Protein AF-A0A918S456-F1 (afdb_monomer_lite)

Structure (mmCIF, N/CA/C/O backbone):
data_AF-A0A918S456-F1
#
_entry.id   AF-A0A918S456-F1
#
loop_
_atom_site.group_PDB
_atom_site.id
_atom_site.type_symbol
_atom_site.label_atom_id
_atom_site.label_alt_id
_atom_site.label_comp_id
_atom_site.label_asym_id
_atom_site.label_entity_id
_atom_site.label_seq_id
_atom_site.pdbx_PDB_ins_code
_atom_site.Cartn_x
_atom_site.Cartn_y
_atom_site.Cartn_z
_atom_site.occupancy
_atom_site.B_iso_or_equiv
_atom_site.auth_seq_id
_atom_site.auth_comp_id
_atom_site.auth_asym_id
_atom_site.auth_atom_id
_atom_site.pdbx_PDB_model_num
ATOM 1 N N . MET A 1 1 ? -34.547 3.855 57.058 1.00 66.75 1 MET A N 1
ATOM 2 C CA . MET A 1 1 ? -33.515 3.254 56.187 1.00 66.75 1 MET A CA 1
ATOM 3 C C . MET A 1 1 ? -33.577 1.729 56.104 1.00 66.75 1 MET A C 1
ATOM 5 O O . MET A 1 1 ? -34.238 1.283 55.189 1.00 66.75 1 MET A O 1
ATOM 9 N N . LEU A 1 2 ? -33.029 0.901 57.015 1.00 67.00 2 LEU A N 1
ATOM 10 C CA . LEU A 1 2 ? -33.197 -0.573 56.920 1.00 67.00 2 LEU A CA 1
ATOM 11 C C . LEU A 1 2 ? -34.681 -0.969 56.807 1.00 67.00 2 LEU A C 1
ATOM 13 O O . LEU A 1 2 ? -35.071 -1.603 55.838 1.00 67.00 2 LEU A O 1
ATOM 17 N N . ALA A 1 3 ? -35.528 -0.475 57.715 1.00 75.44 3 ALA A N 1
ATOM 18 C CA . ALA A 1 3 ? -36.982 -0.674 57.657 1.00 75.44 3 ALA A CA 1
ATOM 19 C C . ALA A 1 3 ? -37.646 -0.102 56.386 1.00 75.44 3 ALA A C 1
ATOM 21 O O . ALA A 1 3 ? -38.699 -0.565 55.970 1.00 75.44 3 ALA A O 1
ATOM 22 N N . GLU A 1 4 ? -37.032 0.901 55.763 1.00 74.50 4 GLU A N 1
ATOM 23 C CA . GLU A 1 4 ? -37.562 1.589 54.584 1.00 74.50 4 GLU A CA 1
ATOM 24 C C . GLU A 1 4 ? -37.246 0.793 53.319 1.00 74.50 4 GLU A C 1
ATOM 26 O O . GLU A 1 4 ? -38.176 0.451 52.594 1.00 74.50 4 GLU A O 1
ATOM 31 N N . VAL A 1 5 ? -35.983 0.369 53.166 1.00 70.62 5 VAL A N 1
ATOM 32 C CA . VAL A 1 5 ? -35.528 -0.614 52.176 1.00 70.62 5 VAL A CA 1
ATOM 33 C C . VAL A 1 5 ? -36.375 -1.879 52.291 1.00 70.62 5 VAL A C 1
ATOM 35 O O . VAL A 1 5 ? -36.978 -2.277 51.302 1.00 70.62 5 VAL A O 1
ATOM 38 N N . TYR A 1 6 ? -36.525 -2.447 53.496 1.00 72.06 6 TYR A N 1
ATOM 39 C CA . TYR A 1 6 ? -37.381 -3.617 53.736 1.00 72.06 6 TYR A CA 1
ATOM 40 C C . TYR A 1 6 ? -38.839 -3.373 53.335 1.00 72.06 6 TYR A C 1
ATOM 42 O O . TYR A 1 6 ? -39.420 -4.218 52.662 1.00 72.06 6 TYR A O 1
ATOM 50 N N . SER A 1 7 ? -39.422 -2.215 53.664 1.00 76.44 7 SER A N 1
ATOM 51 C CA . SER A 1 7 ? -40.802 -1.925 53.257 1.00 76.44 7 SER A CA 1
ATOM 52 C C . SER A 1 7 ? -40.956 -1.746 51.742 1.00 76.44 7 SER A C 1
ATOM 54 O O . SER A 1 7 ? -42.035 -2.014 51.222 1.00 76.44 7 SER A O 1
ATOM 56 N N . MET A 1 8 ? -39.914 -1.296 51.031 1.00 72.12 8 MET A N 1
ATOM 57 C CA . MET A 1 8 ? -39.913 -1.229 49.564 1.00 72.12 8 MET A CA 1
ATOM 58 C C . MET A 1 8 ? -39.845 -2.640 48.965 1.00 72.12 8 MET A C 1
ATOM 60 O O . MET A 1 8 ? -40.593 -2.939 48.036 1.00 72.12 8 MET A O 1
ATOM 64 N N . VAL A 1 9 ? -39.028 -3.531 49.548 1.00 68.25 9 VAL A N 1
ATOM 65 C CA . VAL A 1 9 ? -38.963 -4.952 49.155 1.00 68.25 9 VAL A CA 1
ATOM 66 C C . VAL A 1 9 ? -40.307 -5.649 49.375 1.00 68.25 9 VAL A C 1
ATOM 68 O O . VAL A 1 9 ? -40.805 -6.322 48.476 1.00 68.25 9 VAL A O 1
ATOM 71 N N . GLU A 1 10 ? -40.911 -5.487 50.556 1.00 72.94 10 GLU A N 1
ATOM 72 C CA . GLU A 1 10 ? -42.185 -6.129 50.909 1.00 72.94 10 GLU A CA 1
ATOM 73 C C . GLU A 1 10 ? -43.350 -5.650 50.039 1.00 72.94 10 GLU A C 1
ATOM 75 O O . GLU A 1 10 ? -44.264 -6.424 49.755 1.00 72.94 10 GLU A O 1
ATOM 80 N N . ARG A 1 11 ? -43.310 -4.394 49.580 1.00 74.56 11 ARG A N 1
ATOM 81 C CA . ARG A 1 11 ? -44.330 -3.830 48.687 1.00 74.56 11 ARG A CA 1
ATOM 82 C C . ARG A 1 11 ? -44.197 -4.288 47.234 1.00 74.56 11 ARG A C 1
ATOM 84 O O . ARG A 1 11 ? -45.117 -4.049 46.455 1.00 74.56 11 ARG A O 1
ATOM 91 N N . GLY A 1 12 ? -43.098 -4.952 46.864 1.00 65.12 12 GLY A N 1
ATOM 92 C CA . GLY A 1 12 ? -42.850 -5.388 45.487 1.00 65.12 12 GLY A CA 1
ATOM 93 C C . GLY A 1 12 ? -42.761 -4.226 44.493 1.00 65.12 12 GLY A C 1
ATOM 94 O O . GLY A 1 12 ? -42.996 -4.418 43.300 1.00 65.12 12 GLY A O 1
ATOM 95 N N . GLU A 1 13 ? -42.467 -3.016 44.976 1.00 72.62 13 GLU A N 1
ATOM 96 C CA . GLU A 1 13 ? -42.259 -1.852 44.122 1.00 72.62 13 GLU A CA 1
ATOM 97 C C . GLU A 1 13 ? -40.974 -2.065 43.308 1.00 72.62 13 GLU A C 1
ATOM 99 O O . GLU A 1 13 ? -39.956 -2.524 43.831 1.00 72.62 13 GLU A O 1
ATOM 104 N N . HIS A 1 14 ? -41.018 -1.761 42.009 1.00 70.75 14 HIS A N 1
ATOM 105 C CA . HIS A 1 14 ? -39.838 -1.831 41.153 1.00 70.75 14 HIS A CA 1
ATOM 106 C C . HIS A 1 14 ? -38.908 -0.676 41.542 1.00 70.75 14 HIS A C 1
ATOM 108 O O . HIS A 1 14 ? -39.087 0.454 41.095 1.00 70.75 14 HIS A O 1
ATOM 114 N N . VAL A 1 15 ? -37.961 -0.944 42.438 1.00 76.50 15 VAL A N 1
ATOM 115 C CA . VAL A 1 15 ? -36.994 0.059 42.890 1.00 76.50 15 VAL A CA 1
ATOM 116 C C . VAL A 1 15 ? -35.925 0.219 41.812 1.00 76.50 15 VAL A C 1
ATOM 118 O O . VAL A 1 15 ? -35.343 -0.777 41.381 1.00 76.50 15 VAL A O 1
ATOM 121 N N . ASP A 1 16 ? -35.672 1.454 41.368 1.00 86.88 16 ASP A N 1
ATOM 122 C CA . ASP A 1 16 ? -34.524 1.749 40.506 1.00 86.88 16 ASP A CA 1
ATOM 123 C C . ASP A 1 16 ? -33.245 1.412 41.281 1.00 86.88 16 ASP A C 1
ATOM 125 O O . ASP A 1 16 ? -32.978 1.952 42.361 1.00 86.88 16 ASP A O 1
ATOM 129 N N . ALA A 1 17 ? -32.460 0.486 40.736 1.00 87.69 17 ALA A N 1
ATOM 130 C CA . ALA A 1 17 ? -31.192 0.060 41.306 1.00 87.69 17 ALA A CA 1
ATOM 131 C C . ALA A 1 17 ? -30.272 1.244 41.619 1.00 87.69 17 ALA A C 1
ATOM 133 O O . ALA A 1 17 ? -29.576 1.246 42.632 1.00 87.69 17 ALA A O 1
ATOM 134 N N . THR A 1 18 ? -30.271 2.247 40.743 1.00 91.00 18 THR A N 1
ATOM 135 C CA . THR A 1 18 ? -29.415 3.425 40.839 1.00 91.00 18 THR A CA 1
ATOM 136 C C . THR A 1 18 ? -29.765 4.234 42.078 1.00 91.00 18 THR A C 1
ATOM 138 O O . THR A 1 18 ? -28.866 4.603 42.832 1.00 91.00 18 THR A O 1
ATOM 141 N N . ASP A 1 19 ? -31.057 4.456 42.320 1.00 91.12 19 ASP A N 1
ATOM 142 C CA . ASP A 1 19 ? -31.546 5.219 43.468 1.00 91.12 19 ASP A CA 1
ATOM 143 C C . ASP A 1 19 ? -31.269 4.478 44.773 1.00 91.12 19 ASP A C 1
ATOM 145 O O . ASP A 1 19 ? -30.796 5.074 45.742 1.00 91.12 19 ASP A O 1
ATOM 149 N N . LEU A 1 20 ? -31.486 3.158 44.786 1.00 91.75 20 LEU A N 1
ATOM 150 C CA . LEU A 1 20 ? -31.196 2.328 45.951 1.00 91.75 20 LEU A CA 1
ATOM 151 C C . LEU A 1 20 ? -29.700 2.330 46.288 1.00 91.75 20 LEU A C 1
ATOM 153 O O . LEU A 1 20 ? -29.330 2.541 47.442 1.00 91.75 20 LEU A O 1
ATOM 157 N N . LEU A 1 21 ? -28.829 2.117 45.299 1.00 93.81 21 LEU A N 1
ATOM 158 C CA . LEU A 1 21 ? -27.380 2.092 45.510 1.00 93.81 21 LEU A CA 1
ATOM 159 C C . LEU A 1 21 ? -26.830 3.478 45.878 1.00 93.81 21 LEU A C 1
ATOM 161 O O . LEU A 1 21 ? -25.936 3.571 46.724 1.00 93.81 21 LEU A O 1
ATOM 165 N N . SER A 1 22 ? -27.385 4.554 45.311 1.00 94.50 22 SER A N 1
ATOM 166 C CA . SER A 1 22 ? -27.076 5.931 45.716 1.00 94.50 22 SER A CA 1
ATOM 167 C C . SER A 1 22 ? -27.469 6.181 47.170 1.00 94.50 22 SER A C 1
ATOM 169 O O . SER A 1 22 ? -26.626 6.591 47.964 1.00 94.50 22 SER A O 1
ATOM 171 N N . MET A 1 23 ? -28.704 5.847 47.552 1.00 93.00 23 MET A N 1
ATOM 172 C CA . MET A 1 23 ? -29.192 6.003 48.924 1.00 93.00 23 MET A CA 1
ATOM 173 C C . MET A 1 23 ? -28.333 5.218 49.923 1.00 93.00 23 MET A C 1
ATOM 175 O O . MET A 1 23 ? -27.986 5.736 50.986 1.00 93.00 23 MET A O 1
ATOM 179 N N . LEU A 1 24 ? -27.953 3.981 49.588 1.00 92.31 24 LEU A N 1
ATOM 180 C CA . LEU A 1 24 ? -27.064 3.169 50.422 1.00 92.31 24 LEU A CA 1
ATOM 181 C C . LEU A 1 24 ? -25.676 3.797 50.554 1.00 92.31 24 LEU A C 1
ATOM 183 O O . LEU A 1 24 ? -25.135 3.814 51.655 1.00 92.31 24 LEU A O 1
ATOM 187 N N . SER A 1 25 ? -25.121 4.333 49.466 1.00 94.38 25 SER A N 1
ATOM 188 C CA . SER A 1 25 ? -23.812 4.997 49.482 1.00 94.38 25 SER A CA 1
ATOM 189 C C . SER A 1 25 ? -23.826 6.284 50.313 1.00 94.38 25 SER A C 1
ATOM 191 O O . SER A 1 25 ? -22.854 6.582 50.997 1.00 94.38 25 SER A O 1
ATOM 193 N N . GLU A 1 26 ? -24.923 7.042 50.280 1.00 93.81 26 GLU A N 1
ATOM 194 C CA . GLU A 1 26 ? -25.076 8.288 51.041 1.00 93.81 26 GLU A CA 1
ATOM 195 C C . GLU A 1 26 ? -25.331 8.032 52.528 1.00 93.81 26 GLU A C 1
ATOM 197 O O . GLU A 1 26 ? -24.774 8.710 53.391 1.00 93.81 26 GLU A O 1
ATOM 202 N N . THR A 1 27 ? -26.171 7.044 52.841 1.00 93.75 27 THR A N 1
ATOM 203 C CA . THR A 1 27 ? -26.590 6.794 54.225 1.00 93.75 27 THR A CA 1
ATOM 204 C C . THR A 1 27 ? -25.615 5.890 54.983 1.00 93.75 27 THR A C 1
ATOM 206 O O . THR A 1 27 ? -25.556 5.936 56.210 1.00 93.75 27 THR A O 1
ATOM 209 N N . MET A 1 28 ? -24.854 5.061 54.270 1.00 94.25 28 MET A N 1
ATOM 210 C CA . MET A 1 28 ? -23.809 4.191 54.809 1.00 94.25 28 MET A CA 1
ATOM 211 C C . MET A 1 28 ? -22.514 4.454 54.027 1.00 94.25 28 MET A C 1
ATOM 213 O O . MET A 1 28 ? -22.193 3.704 53.105 1.00 94.25 28 MET A O 1
ATOM 217 N N . PRO A 1 29 ? -21.779 5.527 54.347 1.00 93.94 29 PRO A N 1
ATOM 218 C CA . PRO A 1 29 ? -20.670 5.992 53.521 1.00 93.94 29 PRO A CA 1
ATOM 219 C C . PRO A 1 29 ? -19.408 5.132 53.635 1.00 93.94 29 PRO A C 1
ATOM 221 O O . PRO A 1 29 ? -18.588 5.177 52.725 1.00 93.94 29 PRO A O 1
ATOM 224 N N . THR A 1 30 ? -19.229 4.358 54.714 1.00 94.31 30 THR A N 1
ATOM 225 C CA . THR A 1 30 ? -18.038 3.505 54.877 1.00 94.31 30 THR A CA 1
ATOM 226 C C . THR A 1 30 ? -18.300 2.070 54.411 1.00 94.31 30 THR A C 1
ATOM 228 O O . THR A 1 30 ? -19.430 1.592 54.551 1.00 94.31 30 THR A O 1
ATOM 231 N N . PRO A 1 31 ? -17.304 1.341 53.877 1.00 92.19 31 PRO A N 1
ATOM 232 C CA . PRO A 1 31 ? -17.470 -0.056 53.462 1.00 92.19 31 PRO A CA 1
ATOM 233 C C . PRO A 1 31 ? -17.982 -0.979 54.578 1.00 92.19 31 PRO A C 1
ATOM 235 O O . PRO A 1 31 ? -18.686 -1.955 54.309 1.00 92.19 31 PRO A O 1
ATOM 238 N N . GLU A 1 32 ? -17.638 -0.676 55.830 1.00 93.94 32 GLU A N 1
ATOM 239 C CA . GLU A 1 32 ? -18.008 -1.455 57.009 1.00 93.94 32 GLU A CA 1
ATOM 240 C C . GLU A 1 32 ? -19.489 -1.288 57.383 1.00 93.94 32 GLU A C 1
ATOM 242 O O . GLU A 1 32 ? -20.114 -2.239 57.870 1.00 93.94 32 GLU A O 1
ATOM 247 N N . ASP A 1 33 ? -20.070 -0.112 57.119 1.00 91.31 33 ASP A N 1
ATOM 248 C CA . ASP A 1 33 ? -21.463 0.198 57.441 1.00 91.31 33 ASP A CA 1
ATOM 249 C C . ASP A 1 33 ? -22.418 -0.711 56.664 1.00 91.31 33 ASP A C 1
ATOM 251 O O . ASP A 1 33 ? -22.505 -0.646 55.436 1.00 91.31 33 ASP A O 1
ATOM 255 N N . GLY A 1 34 ? -23.159 -1.562 57.381 1.00 89.44 34 GLY A N 1
ATOM 256 C CA . GLY A 1 34 ? -24.137 -2.467 56.773 1.00 89.44 34 GLY A CA 1
ATOM 257 C C . GLY A 1 34 ? -23.529 -3.413 55.734 1.00 89.44 34 GLY A C 1
ATOM 258 O O . GLY A 1 34 ? -24.209 -3.771 54.773 1.00 89.44 34 GLY A O 1
ATOM 259 N N . SER A 1 35 ? -22.266 -3.810 55.913 1.00 91.25 35 SER A N 1
ATOM 260 C CA . SER A 1 35 ? -21.488 -4.614 54.957 1.00 91.25 35 SER A CA 1
ATOM 261 C C . SER A 1 35 ? -22.221 -5.856 54.433 1.00 91.25 35 SER A C 1
ATOM 263 O O . SER A 1 35 ? -22.206 -6.102 53.228 1.00 91.25 35 SER A O 1
ATOM 265 N N . THR A 1 36 ? -22.936 -6.594 55.291 1.00 88.62 36 THR A N 1
ATOM 266 C CA . THR A 1 36 ? -23.760 -7.742 54.871 1.00 88.62 36 THR A CA 1
ATOM 267 C C . THR A 1 36 ? -24.875 -7.325 53.913 1.00 88.62 36 THR A C 1
ATOM 269 O O . THR A 1 36 ? -25.007 -7.912 52.847 1.00 88.62 36 THR A O 1
ATOM 272 N N . LEU A 1 37 ? -25.634 -6.271 54.240 1.00 87.56 37 LEU A N 1
ATOM 273 C CA . LEU A 1 37 ? -26.718 -5.765 53.389 1.00 87.56 37 LEU A CA 1
ATOM 274 C C . LEU A 1 37 ? -26.177 -5.278 52.042 1.00 87.56 37 LEU A C 1
ATOM 276 O O . LEU A 1 37 ? -26.723 -5.617 50.995 1.00 87.56 37 LEU A O 1
ATOM 280 N N . LYS A 1 38 ? -25.096 -4.494 52.060 1.00 91.81 38 LYS A N 1
ATOM 281 C CA . LYS A 1 38 ? -24.464 -3.993 50.837 1.00 91.81 38 LYS A CA 1
ATOM 282 C C . LYS A 1 38 ? -23.944 -5.132 49.971 1.00 91.81 38 LYS A C 1
ATOM 284 O O . LYS A 1 38 ? -24.163 -5.115 48.766 1.00 91.81 38 LYS A O 1
ATOM 289 N N . SER A 1 39 ? -23.292 -6.125 50.576 1.00 91.00 39 SER A N 1
ATOM 290 C CA . SER A 1 39 ? -22.806 -7.306 49.862 1.00 91.00 39 SER A CA 1
ATOM 291 C C . SER A 1 39 ? -23.958 -8.105 49.262 1.00 91.00 39 SER A C 1
ATOM 293 O O . SER A 1 39 ? -23.885 -8.475 48.095 1.00 91.00 39 SER A O 1
ATOM 295 N N . ASP A 1 40 ? -25.044 -8.317 50.002 1.00 88.50 40 ASP A N 1
ATOM 296 C CA . ASP A 1 40 ? -26.204 -9.061 49.508 1.00 88.50 40 ASP A CA 1
ATOM 297 C C . ASP A 1 40 ? -26.860 -8.350 48.318 1.00 88.50 40 ASP A C 1
ATOM 299 O O . ASP A 1 40 ? -27.140 -8.980 47.300 1.00 88.50 40 ASP A O 1
ATOM 303 N N . ILE A 1 41 ? -27.024 -7.027 48.397 1.00 89.75 41 ILE A N 1
ATOM 304 C CA . ILE A 1 41 ? -27.593 -6.207 47.320 1.00 89.75 41 ILE A CA 1
ATOM 305 C C . ILE A 1 41 ? -26.664 -6.188 46.098 1.00 89.75 41 ILE A C 1
ATOM 307 O O . ILE A 1 41 ? -27.091 -6.473 44.976 1.00 89.75 41 ILE A O 1
ATOM 311 N N . VAL A 1 42 ? -25.375 -5.903 46.298 1.00 91.69 42 VAL A N 1
ATOM 312 C CA . VAL A 1 42 ? -24.405 -5.781 45.202 1.00 91.69 42 VAL A CA 1
ATOM 313 C C . VAL A 1 42 ? -24.070 -7.133 44.577 1.00 91.69 42 VAL A C 1
ATOM 315 O O . VAL A 1 42 ? -23.886 -7.192 43.369 1.00 91.69 42 VAL A O 1
ATOM 318 N N . ASN A 1 43 ? -24.045 -8.235 45.329 1.00 89.19 43 ASN A N 1
ATOM 319 C CA . ASN A 1 43 ? -23.609 -9.549 44.832 1.00 89.19 43 ASN A CA 1
ATOM 320 C C . ASN A 1 43 ? -24.750 -10.544 44.593 1.00 89.19 43 ASN A C 1
ATOM 322 O O . ASN A 1 43 ? -24.523 -11.562 43.941 1.00 89.19 43 ASN A O 1
ATOM 326 N N . GLY A 1 44 ? -25.961 -10.264 45.083 1.00 79.19 44 GLY A N 1
ATOM 327 C CA . GLY A 1 44 ? -27.110 -11.166 44.959 1.00 79.19 44 GLY A CA 1
ATOM 328 C C . GLY A 1 44 ? -26.942 -12.468 45.749 1.00 79.19 44 GLY A C 1
ATOM 329 O O . GLY A 1 44 ? -27.403 -13.522 45.309 1.00 79.19 44 GLY A O 1
ATOM 330 N N . ALA A 1 45 ? -26.213 -12.435 46.870 1.00 61.47 45 ALA A N 1
ATOM 331 C CA . ALA A 1 45 ? -25.981 -13.615 47.698 1.00 61.47 45 ALA A CA 1
ATOM 332 C C . ALA A 1 45 ? -27.292 -14.007 48.389 1.00 61.47 45 ALA A C 1
ATOM 334 O O . ALA A 1 45 ? -27.773 -13.225 49.195 1.00 61.47 45 ALA A O 1
ATOM 335 N N . GLY A 1 46 ? -27.842 -15.186 48.053 1.00 58.91 46 GLY A N 1
ATOM 336 C CA . GLY A 1 46 ? -29.201 -15.698 48.331 1.00 58.91 46 GLY A CA 1
ATOM 337 C C . GLY A 1 46 ? -29.724 -15.725 49.779 1.00 58.91 46 GLY A C 1
ATOM 338 O O . GLY A 1 46 ? -30.295 -16.722 50.214 1.00 58.91 46 GLY A O 1
ATOM 339 N N . THR A 1 47 ? -29.558 -14.641 50.522 1.00 59.81 47 THR A N 1
ATOM 340 C CA . THR A 1 47 ? -30.217 -14.308 51.780 1.00 59.81 47 THR A CA 1
ATOM 341 C C . THR A 1 47 ? -31.642 -13.812 51.511 1.00 59.81 47 THR A C 1
ATOM 343 O O . THR A 1 47 ? -32.016 -13.523 50.374 1.00 59.81 47 THR A O 1
ATOM 346 N N . GLU A 1 48 ? -32.475 -13.680 52.547 1.00 58.94 48 GLU A N 1
ATOM 347 C CA . GLU A 1 48 ? -33.855 -13.186 52.385 1.00 58.94 48 GLU A CA 1
ATOM 348 C C . GLU A 1 48 ? -33.941 -11.768 51.788 1.00 58.94 48 GLU A C 1
ATOM 350 O O . GLU A 1 48 ? -34.965 -11.412 51.203 1.00 58.94 48 GLU A O 1
ATOM 355 N N . LEU A 1 49 ? -32.854 -10.994 51.875 1.00 56.56 49 LEU A N 1
ATOM 356 C CA . LEU A 1 49 ? -32.692 -9.674 51.261 1.00 56.56 49 LEU A CA 1
ATOM 357 C C . LEU A 1 49 ? -32.426 -9.731 49.748 1.00 56.56 49 LEU A C 1
ATOM 359 O O . LEU A 1 49 ? -32.721 -8.766 49.046 1.00 56.56 49 LEU A O 1
ATOM 363 N N . SER A 1 50 ? -31.985 -10.877 49.213 1.00 61.22 50 SER A N 1
ATOM 364 C CA . SER A 1 50 ? -31.875 -11.118 47.761 1.00 61.22 50 SER A CA 1
ATOM 365 C C . SER A 1 50 ? -33.220 -11.152 47.032 1.00 61.22 50 SER A C 1
ATOM 367 O O . SER A 1 50 ? -33.261 -11.317 45.815 1.00 61.22 50 SER A O 1
ATOM 369 N N . LYS A 1 51 ? -34.341 -10.995 47.749 1.00 66.81 51 LYS A N 1
ATOM 370 C CA . LYS A 1 51 ? -35.664 -10.833 47.135 1.00 66.81 51 LYS A CA 1
ATOM 371 C C . LYS A 1 51 ? -35.784 -9.535 46.328 1.00 66.81 51 LYS A C 1
ATOM 373 O O . LYS A 1 51 ? -36.664 -9.461 45.474 1.00 66.81 51 LYS A O 1
ATOM 378 N N . VAL A 1 52 ? -34.911 -8.542 46.543 1.00 72.50 52 VAL A N 1
ATOM 379 C CA . VAL A 1 52 ? -34.820 -7.381 45.642 1.00 72.50 52 VAL A CA 1
ATOM 380 C C . VAL A 1 52 ? -34.152 -7.822 44.347 1.00 72.50 52 VAL A C 1
ATOM 382 O O . VAL A 1 52 ? -32.934 -7.982 44.274 1.00 72.50 52 VAL A O 1
ATOM 385 N N . ALA A 1 53 ? -34.958 -8.033 43.312 1.00 75.31 53 ALA A N 1
ATOM 386 C CA . ALA A 1 53 ? -34.471 -8.387 41.990 1.00 75.31 53 ALA A CA 1
ATOM 387 C C . ALA A 1 53 ? -33.823 -7.166 41.317 1.00 75.31 53 ALA A C 1
ATOM 389 O O . ALA A 1 53 ? -34.472 -6.445 40.565 1.00 75.31 53 ALA A O 1
ATOM 390 N N . ILE A 1 54 ? -32.539 -6.934 41.594 1.00 87.06 54 ILE A N 1
ATOM 391 C CA . ILE A 1 54 ? -31.750 -5.897 40.922 1.00 87.06 54 ILE A CA 1
ATOM 392 C C . ILE A 1 54 ? -31.032 -6.504 39.721 1.00 87.06 54 ILE A C 1
ATOM 394 O O . ILE A 1 54 ? -30.269 -7.469 39.864 1.00 87.06 54 ILE A O 1
ATOM 398 N N . SER A 1 55 ? -31.247 -5.914 38.545 1.00 90.25 55 SER A N 1
ATOM 399 C CA . SER A 1 55 ? -30.594 -6.333 37.306 1.00 90.25 55 SER A CA 1
ATOM 400 C C . SER A 1 55 ? -29.072 -6.231 37.423 1.00 90.25 55 SER A C 1
ATOM 402 O O . SER A 1 55 ? -28.540 -5.197 37.828 1.00 90.25 55 SER A O 1
ATOM 404 N N . ASP A 1 56 ? -28.355 -7.276 36.996 1.00 92.94 56 ASP A N 1
ATOM 405 C CA . ASP A 1 56 ? -26.885 -7.272 36.936 1.00 92.94 56 ASP A CA 1
ATOM 406 C C . ASP A 1 56 ? -26.347 -6.066 36.160 1.00 92.94 56 ASP A C 1
ATOM 408 O O . ASP A 1 56 ? -25.355 -5.459 36.554 1.00 92.94 56 ASP A O 1
ATOM 412 N N . LEU A 1 57 ? -27.028 -5.693 35.072 1.00 94.38 57 LEU A N 1
ATOM 413 C CA . LEU A 1 57 ? -26.633 -4.565 34.236 1.00 94.38 57 LEU A CA 1
ATOM 414 C C . LEU A 1 57 ? -26.717 -3.236 34.988 1.00 94.38 57 LEU A C 1
ATOM 416 O O . LEU A 1 57 ? -25.844 -2.400 34.808 1.00 94.38 57 LEU A O 1
ATOM 420 N N . GLU A 1 58 ? -27.736 -3.043 35.822 1.00 94.44 58 GLU A N 1
ATOM 421 C CA . GLU A 1 58 ? -27.947 -1.779 36.534 1.00 94.44 58 GLU A CA 1
ATOM 422 C C . GLU A 1 58 ? -26.934 -1.602 37.667 1.00 94.44 58 GLU A C 1
ATOM 424 O O . GLU A 1 58 ? -26.367 -0.523 37.823 1.00 94.44 58 GLU A O 1
ATOM 429 N N . VAL A 1 59 ? -26.627 -2.683 38.397 1.00 94.44 59 VAL A N 1
ATOM 430 C CA . VAL A 1 59 ? -25.533 -2.681 39.382 1.00 94.44 59 VAL A CA 1
ATOM 431 C C . VAL A 1 59 ? -24.213 -2.334 38.691 1.00 94.44 59 VAL A C 1
ATOM 433 O O . VAL A 1 59 ? -23.491 -1.446 39.140 1.00 94.44 59 VAL A O 1
ATOM 436 N N . LEU A 1 60 ? -23.900 -2.988 37.569 1.00 95.81 60 LEU A N 1
ATOM 437 C CA . LEU A 1 60 ? -22.663 -2.726 36.831 1.00 95.81 60 LEU A CA 1
ATOM 438 C C . LEU A 1 60 ? -22.620 -1.308 36.241 1.00 95.81 60 LEU A C 1
ATOM 440 O O . LEU A 1 60 ? -21.577 -0.666 36.307 1.00 95.81 60 LEU A O 1
ATOM 444 N N . GLU A 1 61 ? -23.731 -0.787 35.713 1.00 96.31 61 GLU A N 1
ATOM 445 C CA . GLU A 1 61 ? -23.847 0.599 35.235 1.00 96.31 61 GLU A CA 1
ATOM 446 C C . GLU A 1 61 ? -23.586 1.611 36.359 1.00 96.31 61 GLU A C 1
ATOM 448 O O . GLU A 1 61 ? -22.878 2.600 36.140 1.00 96.31 61 GLU A O 1
ATOM 453 N N . PHE A 1 62 ? -24.089 1.344 37.569 1.00 96.50 62 PHE A N 1
ATOM 454 C CA . PHE A 1 62 ? -23.848 2.184 38.740 1.00 96.50 62 PHE A CA 1
ATOM 455 C C . PHE A 1 62 ? -22.348 2.284 39.062 1.00 96.50 62 PHE A C 1
ATOM 457 O O . PHE A 1 62 ? -21.803 3.391 39.096 1.00 96.50 62 PHE A O 1
ATOM 464 N N . PHE A 1 63 ? -21.643 1.157 39.199 1.00 95.75 63 PHE A N 1
ATOM 465 C CA . PHE A 1 63 ? -20.197 1.157 39.475 1.00 95.75 63 PHE A CA 1
ATOM 466 C C . PHE A 1 63 ? -19.360 1.698 38.307 1.00 95.75 63 PHE A C 1
ATOM 468 O O . PHE A 1 63 ? -18.380 2.427 38.513 1.00 95.75 63 PHE A O 1
ATOM 475 N N . ALA A 1 64 ? -19.768 1.399 37.071 1.00 95.81 64 ALA A N 1
ATOM 476 C CA . ALA A 1 64 ? -19.133 1.910 35.861 1.00 95.81 64 ALA A CA 1
ATOM 477 C C . ALA A 1 64 ? -19.204 3.440 35.760 1.00 95.81 64 ALA A C 1
ATOM 479 O O . ALA A 1 64 ? -18.308 4.059 35.194 1.00 95.81 64 ALA A O 1
ATOM 480 N N . SER A 1 65 ? -20.229 4.066 36.345 1.00 95.62 65 SER A N 1
ATOM 481 C CA . SER A 1 65 ? -20.347 5.528 36.432 1.00 95.62 65 SER A CA 1
ATOM 482 C C . SER A 1 65 ? -19.442 6.175 37.494 1.00 95.62 65 SER A C 1
ATOM 484 O O . SER A 1 65 ? -19.503 7.384 37.701 1.00 95.62 65 SER A O 1
ATOM 486 N N . GLY A 1 66 ? -18.619 5.384 38.191 1.00 93.62 66 GLY A N 1
ATOM 487 C CA . GLY A 1 66 ? -17.712 5.866 39.234 1.00 93.62 66 GLY A CA 1
ATOM 488 C C . GLY A 1 66 ? -18.369 6.080 40.600 1.00 93.62 66 GLY A C 1
ATOM 489 O O . GLY A 1 66 ? -17.699 6.523 41.529 1.00 93.62 66 GLY A O 1
ATOM 490 N N . ARG A 1 67 ? -19.660 5.763 40.746 1.00 93.19 67 ARG A N 1
ATOM 491 C CA . ARG A 1 67 ? -20.412 5.953 41.993 1.00 93.19 67 ARG A CA 1
ATOM 492 C C . ARG A 1 67 ? -20.164 4.827 42.994 1.00 93.19 67 ARG A C 1
ATOM 494 O O . ARG A 1 67 ? -19.882 3.694 42.613 1.00 93.19 67 ARG A O 1
ATOM 501 N N . GLY A 1 68 ? -20.282 5.164 44.281 1.00 88.38 68 GLY A N 1
ATOM 502 C CA . GLY A 1 68 ? -20.295 4.219 45.404 1.00 88.38 68 GLY A CA 1
ATOM 503 C C . GLY A 1 68 ? -19.021 3.400 45.617 1.00 88.38 68 GLY A C 1
ATOM 504 O O . GLY A 1 68 ? -19.055 2.464 46.404 1.00 88.38 68 GLY A O 1
ATOM 505 N N . ARG A 1 69 ? -17.900 3.736 44.965 1.00 88.12 69 ARG A N 1
ATOM 506 C CA . ARG A 1 69 ? -16.645 2.963 45.060 1.00 88.12 69 ARG A CA 1
ATOM 507 C C . ARG A 1 69 ? -16.047 2.913 46.457 1.00 88.12 69 ARG A C 1
ATOM 509 O O . ARG A 1 69 ? -15.473 1.898 46.826 1.00 88.12 69 ARG A O 1
ATOM 516 N N . ASP A 1 70 ? -16.205 3.994 47.211 1.00 92.50 70 ASP A N 1
ATOM 517 C CA . ASP A 1 70 ? -15.668 4.094 48.568 1.00 92.50 70 ASP A CA 1
ATOM 518 C C . ASP A 1 70 ? -16.652 3.564 49.619 1.00 92.50 70 ASP A C 1
ATOM 520 O O . ASP A 1 70 ? -16.260 3.328 50.755 1.00 92.50 70 ASP A O 1
ATOM 524 N N . ALA A 1 71 ? -17.924 3.369 49.250 1.00 94.62 71 ALA A N 1
ATOM 525 C CA . ALA A 1 71 ? -18.997 3.031 50.183 1.00 94.62 71 ALA A CA 1
ATOM 526 C C . ALA A 1 71 ? -19.517 1.597 50.022 1.00 94.62 71 ALA A C 1
ATOM 528 O O . ALA A 1 71 ? -19.976 0.994 50.993 1.00 94.62 71 ALA A O 1
ATOM 529 N N . LEU A 1 72 ? -19.492 1.044 48.810 1.00 95.38 72 LEU A N 1
ATOM 530 C CA . LEU A 1 72 ? -20.071 -0.255 48.478 1.00 95.38 72 LEU A CA 1
ATOM 531 C C . LEU A 1 72 ? -18.976 -1.282 48.152 1.00 95.38 72 LEU A C 1
ATOM 533 O O . LEU A 1 72 ? -17.958 -0.925 47.557 1.00 95.38 72 LEU A O 1
ATOM 537 N N . PRO A 1 73 ? -19.182 -2.571 48.487 1.00 94.25 73 PRO A N 1
ATOM 538 C CA . PRO A 1 73 ? -18.284 -3.630 48.049 1.00 94.25 73 PRO A CA 1
ATOM 539 C C . PRO A 1 73 ? -18.307 -3.741 46.521 1.00 94.25 73 PRO A C 1
ATOM 541 O O . PRO A 1 73 ? -19.334 -3.487 45.896 1.00 94.25 73 PRO A O 1
ATOM 544 N N . LEU A 1 74 ? -17.190 -4.151 45.919 1.00 94.50 74 LEU A N 1
ATOM 545 C CA . LEU A 1 74 ? -17.120 -4.363 44.474 1.00 94.50 74 LEU A CA 1
ATOM 546 C C . LEU A 1 74 ? -18.035 -5.523 44.026 1.00 94.50 74 LEU A C 1
ATOM 548 O O . LEU A 1 74 ? -18.196 -6.496 44.775 1.00 94.50 74 LEU A O 1
ATOM 552 N N . PRO A 1 75 ? -18.613 -5.455 42.810 1.00 94.06 75 PRO A N 1
ATOM 553 C CA . PRO A 1 75 ? -19.395 -6.545 42.241 1.00 94.06 75 PRO A CA 1
ATOM 554 C C . PRO A 1 75 ? -18.601 -7.851 42.139 1.00 94.06 75 PRO A C 1
ATOM 556 O O . PRO A 1 75 ? -17.506 -7.906 41.587 1.00 94.06 75 PRO A O 1
ATOM 559 N N . GLY A 1 76 ? -19.196 -8.939 42.613 1.00 92.50 76 GLY A N 1
ATOM 560 C CA . GLY A 1 76 ? -18.606 -10.267 42.557 1.00 92.50 76 GLY A CA 1
ATOM 561 C C . GLY A 1 76 ? -18.467 -10.805 41.130 1.00 92.50 76 GLY A C 1
ATOM 562 O O . GLY A 1 76 ? -19.181 -10.415 40.200 1.00 92.50 76 GLY A O 1
ATOM 563 N N . SER A 1 77 ? -17.587 -11.796 40.974 1.00 92.06 77 SER A N 1
ATOM 564 C CA . SER A 1 77 ? -17.275 -12.442 39.690 1.00 92.06 77 SER A CA 1
ATOM 565 C C . SER A 1 77 ? -18.500 -12.997 38.955 1.00 92.06 77 SER A C 1
ATOM 567 O O . SER A 1 77 ? -18.514 -12.999 37.726 1.00 92.06 77 SER A O 1
ATOM 569 N N . ASN A 1 78 ? -19.547 -13.412 39.676 1.00 90.75 78 ASN A N 1
ATOM 570 C CA . ASN A 1 78 ? -20.799 -13.889 39.082 1.00 90.75 78 ASN A CA 1
ATOM 571 C C . ASN A 1 78 ? -21.496 -12.803 38.248 1.00 90.75 78 ASN A C 1
ATOM 573 O O . ASN A 1 78 ? -21.902 -13.075 37.117 1.00 90.75 78 ASN A O 1
ATOM 577 N N . ARG A 1 79 ? -21.594 -11.569 38.765 1.00 92.19 79 ARG A N 1
ATOM 578 C CA . ARG A 1 79 ? -22.219 -10.453 38.035 1.00 92.19 79 ARG A CA 1
ATOM 579 C C . ARG A 1 79 ? -21.346 -9.990 36.877 1.00 92.19 79 ARG A C 1
ATOM 581 O O . ARG A 1 79 ? -21.848 -9.760 35.782 1.00 92.19 79 ARG A O 1
ATOM 588 N N . ILE A 1 80 ? -20.030 -9.948 37.078 1.00 93.56 80 ILE A N 1
ATOM 589 C CA . ILE A 1 80 ? -19.073 -9.665 35.999 1.00 93.56 80 ILE A CA 1
ATOM 590 C C . ILE A 1 80 ? -19.197 -10.717 34.883 1.00 93.56 80 ILE A C 1
ATOM 592 O O . ILE A 1 80 ? -19.228 -10.372 33.704 1.00 93.56 80 ILE A O 1
ATOM 596 N N . GLY A 1 81 ? -19.358 -11.997 35.228 1.00 92.56 81 GLY A N 1
ATOM 597 C CA . GLY A 1 81 ? -19.591 -13.079 34.268 1.00 92.56 81 GLY A CA 1
ATOM 598 C C . GLY A 1 81 ? -20.918 -12.963 33.505 1.00 92.56 81 GLY A C 1
ATOM 599 O O . GLY A 1 81 ? -21.023 -13.438 32.372 1.00 92.56 81 GLY A O 1
ATOM 600 N N . ALA A 1 82 ? -21.923 -12.280 34.064 1.00 94.62 82 ALA A N 1
ATOM 601 C CA . ALA A 1 82 ? -23.198 -12.035 33.388 1.00 94.62 82 ALA A CA 1
ATOM 602 C C . ALA A 1 82 ? -23.067 -11.075 32.190 1.00 94.62 82 ALA A C 1
ATOM 604 O O . ALA A 1 82 ? -23.915 -11.100 31.291 1.00 94.62 82 ALA A O 1
ATOM 605 N N . VAL A 1 83 ? -21.986 -10.286 32.111 1.00 96.06 83 VAL A N 1
ATOM 606 C CA . VAL A 1 83 ? -21.724 -9.331 31.017 1.00 96.06 83 VAL A CA 1
ATOM 607 C C . VAL A 1 83 ? -21.733 -10.006 29.656 1.00 96.06 83 VAL A C 1
ATOM 609 O O . VAL A 1 83 ? -22.278 -9.446 28.711 1.00 96.06 83 VAL A O 1
ATOM 612 N N . ALA A 1 84 ? -21.227 -11.235 29.538 1.00 95.12 84 ALA A N 1
ATOM 613 C CA . ALA A 1 84 ? -21.257 -11.952 28.268 1.00 95.12 84 ALA A CA 1
ATOM 614 C C . ALA A 1 84 ? -22.694 -12.234 27.780 1.00 95.12 84 ALA A C 1
ATOM 616 O O . ALA A 1 84 ? -22.996 -12.161 26.586 1.00 95.12 84 ALA A O 1
ATOM 617 N N . LYS A 1 85 ? -23.617 -12.528 28.702 1.00 96.25 85 LYS A N 1
ATOM 618 C CA . LYS A 1 85 ? -25.043 -12.714 28.391 1.00 96.25 85 LYS A CA 1
ATOM 619 C C . LYS A 1 85 ? -25.718 -11.372 28.086 1.00 96.25 85 LYS A C 1
ATOM 621 O O . LYS A 1 85 ? -26.513 -11.278 27.145 1.00 96.25 85 LYS A O 1
ATOM 626 N N . LEU A 1 86 ? -25.386 -10.333 28.850 1.00 96.38 86 LEU A N 1
ATOM 627 C CA . LEU A 1 86 ? -25.904 -8.978 28.652 1.00 96.38 86 LEU A CA 1
ATOM 628 C C . LEU A 1 86 ? -25.465 -8.397 27.307 1.00 96.38 86 LEU A C 1
ATOM 630 O O . LEU A 1 86 ? -26.313 -7.911 26.571 1.00 96.38 86 LEU A O 1
ATOM 634 N N . ALA A 1 87 ? -24.206 -8.572 26.908 1.00 96.06 87 ALA A N 1
ATOM 635 C CA . ALA A 1 87 ? -23.690 -8.116 25.620 1.00 96.06 87 ALA A CA 1
ATOM 636 C C . ALA A 1 87 ? -24.482 -8.699 24.436 1.00 96.06 87 ALA A C 1
ATOM 638 O O . ALA A 1 87 ? -24.734 -8.006 23.455 1.00 96.06 87 ALA A O 1
ATOM 639 N N . LYS A 1 88 ? -24.935 -9.956 24.534 1.00 95.25 88 LYS A N 1
ATOM 640 C CA . LYS A 1 88 ? -25.752 -10.599 23.490 1.00 95.25 88 LYS A CA 1
ATOM 641 C C . LYS A 1 88 ? -27.195 -10.092 23.457 1.00 95.25 88 LYS A C 1
ATOM 643 O O . LYS A 1 88 ? -27.757 -9.941 22.378 1.00 95.25 88 LYS A O 1
ATOM 648 N N . SER A 1 89 ? -27.799 -9.862 24.623 1.00 96.56 89 SER A N 1
ATOM 649 C CA . SER A 1 89 ? -29.215 -9.469 24.740 1.00 96.56 89 SER A CA 1
ATOM 650 C C . SER A 1 89 ? -29.453 -7.957 24.634 1.00 96.56 89 SER A C 1
ATOM 652 O O . SER A 1 89 ? -30.474 -7.531 24.105 1.00 96.56 89 SER A O 1
ATOM 654 N N . GLN A 1 90 ? -28.509 -7.153 25.122 1.00 96.50 90 GLN A N 1
ATOM 655 C CA . GLN A 1 90 ? -28.553 -5.693 25.230 1.00 96.50 90 GLN A CA 1
ATOM 656 C C . GLN A 1 90 ? -27.175 -5.093 24.871 1.00 96.50 90 GLN A C 1
ATOM 658 O O . GLN A 1 90 ? -26.504 -4.514 25.735 1.00 96.50 90 GLN A O 1
ATOM 663 N N . PRO A 1 91 ? -26.717 -5.230 23.610 1.00 95.69 91 PRO A N 1
ATOM 664 C CA . PRO A 1 91 ? -25.364 -4.850 23.201 1.00 95.69 91 PRO A CA 1
ATOM 665 C C . PRO A 1 91 ? -25.055 -3.377 23.478 1.00 95.69 91 PRO A C 1
ATOM 667 O O . PRO A 1 91 ? -24.076 -3.093 24.154 1.00 95.69 91 PRO A O 1
ATOM 670 N N . GLU A 1 92 ? -25.906 -2.446 23.043 1.00 96.94 92 GLU A N 1
ATOM 671 C CA . GLU A 1 92 ? -25.626 -1.002 23.145 1.00 96.94 92 GLU A CA 1
ATOM 672 C C . GLU A 1 92 ? -25.505 -0.511 24.595 1.00 96.94 92 GLU A C 1
ATOM 674 O O . GLU A 1 92 ? -24.581 0.228 24.938 1.00 96.94 92 GLU A O 1
ATOM 679 N N . ARG A 1 93 ? -26.398 -0.969 25.487 1.00 96.62 93 ARG A N 1
ATOM 680 C CA . ARG A 1 93 ? -26.303 -0.659 26.924 1.00 96.62 93 ARG A CA 1
ATOM 681 C C . ARG A 1 93 ? -25.030 -1.241 27.529 1.00 96.62 93 ARG A C 1
ATOM 683 O O . ARG A 1 93 ? -24.330 -0.546 28.257 1.00 96.62 93 ARG A O 1
ATOM 690 N N . THR A 1 94 ? -24.705 -2.487 27.184 1.00 97.50 94 THR A N 1
ATOM 691 C CA . THR A 1 94 ? -23.509 -3.158 27.704 1.00 97.50 94 THR A CA 1
ATOM 692 C C . THR A 1 94 ? -22.233 -2.456 27.237 1.00 97.50 94 THR A C 1
ATOM 694 O O . THR A 1 94 ? -21.362 -2.187 28.054 1.00 97.50 94 THR A O 1
ATOM 697 N N . LEU A 1 95 ? -22.133 -2.087 25.955 1.00 97.81 95 LEU A N 1
ATOM 698 C CA . LEU A 1 95 ? -20.990 -1.339 25.417 1.00 97.81 95 LEU A CA 1
ATOM 699 C C . LEU A 1 95 ? -20.835 0.023 26.105 1.00 97.81 95 LEU A C 1
ATOM 701 O O . LEU A 1 95 ? -19.737 0.360 26.539 1.00 97.81 95 LEU A O 1
ATOM 705 N N . LYS A 1 96 ? -21.936 0.766 26.285 1.00 98.12 96 LYS A N 1
ATOM 706 C CA . LYS A 1 96 ? -21.935 2.037 27.026 1.00 98.12 96 LYS A CA 1
ATOM 707 C C . LYS A 1 96 ? -21.484 1.864 28.478 1.00 98.12 96 LYS A C 1
ATOM 709 O O . LYS A 1 96 ? -20.718 2.682 28.980 1.00 98.12 96 LYS A O 1
ATOM 714 N N . MET A 1 97 ? -21.950 0.813 29.150 1.00 97.81 97 MET A N 1
ATOM 715 C CA . MET A 1 97 ? -21.552 0.489 30.520 1.00 97.81 97 MET A CA 1
ATOM 716 C C . MET A 1 97 ? -20.047 0.207 30.606 1.00 97.81 97 MET A C 1
ATOM 718 O O . MET A 1 97 ? -19.373 0.799 31.444 1.00 97.81 97 MET A O 1
ATOM 722 N N . VAL A 1 98 ? -19.487 -0.602 29.702 1.00 98.19 98 VAL A N 1
ATOM 723 C CA . VAL A 1 98 ? -18.043 -0.891 29.714 1.00 98.19 98 VAL A CA 1
ATOM 724 C C . VAL A 1 98 ? -17.209 0.339 29.333 1.00 98.19 98 VAL A C 1
ATOM 726 O O . VAL A 1 98 ? -16.196 0.599 29.976 1.00 98.19 98 VAL A O 1
ATOM 729 N N . GLU A 1 99 ? -17.646 1.147 28.363 1.00 98.19 99 GLU A N 1
ATOM 730 C CA . GLU A 1 99 ? -17.006 2.432 28.035 1.00 98.19 99 GLU A CA 1
ATOM 731 C C . GLU A 1 99 ? -16.935 3.348 29.268 1.00 98.19 99 GLU A C 1
ATOM 733 O O . GLU A 1 99 ? -15.884 3.910 29.577 1.00 98.19 99 GLU A O 1
ATOM 738 N N . ASN A 1 100 ? -18.037 3.469 30.014 1.00 97.88 100 ASN A N 1
ATOM 739 C CA . ASN A 1 100 ? -18.066 4.242 31.254 1.00 97.88 100 ASN A CA 1
ATOM 740 C C . ASN A 1 100 ? -17.109 3.662 32.300 1.00 97.88 100 ASN A C 1
ATOM 742 O O . ASN A 1 100 ? -16.378 4.426 32.932 1.00 97.88 100 ASN A O 1
ATOM 746 N N . ALA A 1 101 ? -17.073 2.334 32.448 1.00 97.56 101 ALA A N 1
ATOM 747 C CA . ALA A 1 101 ? -16.183 1.657 33.383 1.00 97.56 101 ALA A CA 1
ATOM 748 C C . ALA A 1 101 ? -14.708 1.976 33.087 1.00 97.56 101 ALA A C 1
ATOM 750 O O . ALA A 1 101 ? -13.952 2.269 34.012 1.00 97.56 101 ALA A O 1
ATOM 751 N N . ILE A 1 102 ? -14.317 2.000 31.808 1.00 97.75 102 ILE A N 1
ATOM 752 C CA . ILE A 1 102 ? -12.965 2.387 31.378 1.00 97.75 102 ILE A CA 1
ATOM 753 C C . ILE A 1 102 ? -12.701 3.864 31.689 1.00 97.75 102 ILE A C 1
ATOM 755 O O . ILE A 1 102 ? -11.700 4.184 32.328 1.00 97.75 102 ILE A O 1
ATOM 759 N N . ASN A 1 103 ? -13.609 4.761 31.291 1.00 96.88 103 ASN A N 1
ATOM 760 C CA . ASN A 1 103 ? -13.453 6.209 31.479 1.00 96.88 103 ASN A CA 1
ATOM 761 C C . ASN A 1 103 ? -13.310 6.616 32.949 1.00 96.88 103 ASN A C 1
ATOM 763 O O . ASN A 1 103 ? -12.598 7.568 33.261 1.00 96.88 103 ASN A O 1
ATOM 767 N N . HIS A 1 104 ? -13.955 5.885 33.856 1.00 96.62 104 HIS A N 1
ATOM 768 C CA . HIS A 1 104 ? -13.845 6.133 35.286 1.00 96.62 104 HIS A CA 1
ATOM 769 C C . HIS A 1 104 ? -12.778 5.258 35.958 1.00 96.62 104 HIS A C 1
ATOM 771 O O . HIS A 1 104 ? -12.718 5.267 37.178 1.00 96.62 104 HIS A O 1
ATOM 777 N N . ALA A 1 105 ? -11.960 4.481 35.241 1.00 95.50 105 ALA A N 1
ATOM 778 C CA . ALA A 1 105 ? -10.956 3.575 35.821 1.00 95.50 105 ALA A CA 1
ATOM 779 C C . ALA A 1 105 ? -11.538 2.582 36.854 1.00 95.50 105 ALA A C 1
ATOM 781 O O . ALA A 1 105 ? -11.075 2.486 37.990 1.00 95.50 105 ALA A O 1
ATOM 782 N N . PHE A 1 106 ? -12.618 1.888 36.489 1.00 95.38 106 PHE A N 1
ATOM 783 C CA . PHE A 1 106 ? -13.199 0.820 37.307 1.00 95.38 106 PHE A CA 1
ATOM 784 C C . PHE A 1 106 ? -12.211 -0.360 37.424 1.00 95.38 106 PHE A C 1
ATOM 786 O O . PHE A 1 106 ? -11.693 -0.783 36.387 1.00 95.38 106 PHE A O 1
ATOM 793 N N . PRO A 1 107 ? -11.940 -0.909 38.628 1.00 94.50 107 PRO A N 1
ATOM 794 C CA . PRO A 1 107 ? -10.920 -1.946 38.816 1.00 94.50 107 PRO A CA 1
ATOM 795 C C . PRO A 1 107 ? -11.102 -3.181 37.927 1.00 94.50 107 PRO A C 1
ATOM 797 O O . PRO A 1 107 ? -10.123 -3.719 37.417 1.00 94.50 107 PRO A O 1
ATOM 800 N N . GLU A 1 108 ? -12.343 -3.608 37.684 1.00 95.62 108 GLU A N 1
ATOM 801 C CA . GLU A 1 108 ? -12.634 -4.766 36.837 1.00 95.62 108 GLU A CA 1
ATOM 802 C C . GLU A 1 108 ? -12.893 -4.420 35.362 1.00 95.62 108 GLU A C 1
ATOM 804 O O . GLU A 1 108 ? -13.351 -5.286 34.612 1.00 95.62 108 GLU A O 1
ATOM 809 N N . ALA A 1 109 ? -12.590 -3.195 34.909 1.00 96.81 109 ALA A N 1
ATOM 810 C CA . ALA A 1 109 ? -12.820 -2.767 33.524 1.00 96.81 109 ALA A CA 1
ATOM 811 C C . ALA A 1 109 ? -12.190 -3.724 32.496 1.00 96.81 109 ALA A C 1
ATOM 813 O O . ALA A 1 109 ? -12.860 -4.112 31.541 1.00 96.81 109 ALA A O 1
ATOM 814 N N . ASP A 1 110 ? -10.957 -4.186 32.721 1.00 97.31 110 ASP A N 1
ATOM 815 C CA . ASP A 1 110 ? -10.284 -5.133 31.820 1.00 97.31 110 ASP A CA 1
ATOM 816 C C . ASP A 1 110 ? -11.021 -6.473 31.713 1.00 97.31 110 ASP A C 1
ATOM 818 O O . ASP A 1 110 ? -11.128 -7.044 30.623 1.00 97.31 110 ASP A O 1
ATOM 822 N N . THR A 1 111 ? -11.578 -6.953 32.829 1.00 97.00 111 THR A N 1
ATOM 823 C CA . THR A 1 111 ? -12.388 -8.174 32.863 1.00 97.00 111 THR A CA 1
ATOM 824 C C . THR A 1 111 ? -13.692 -7.968 32.098 1.00 97.00 111 THR A C 1
ATOM 826 O O . THR A 1 111 ? -14.084 -8.838 31.321 1.00 97.00 111 THR A O 1
ATOM 829 N N . LEU A 1 112 ? -14.349 -6.811 32.254 1.00 97.44 112 LEU A N 1
ATOM 830 C CA . LEU A 1 112 ? -15.551 -6.466 31.486 1.00 97.44 112 LEU A CA 1
ATOM 831 C C . LEU A 1 112 ? -15.259 -6.432 29.977 1.00 97.44 112 LEU A C 1
ATOM 833 O O . LEU A 1 112 ? -16.033 -6.978 29.187 1.00 97.44 112 LEU A O 1
ATOM 837 N N . VAL A 1 113 ? -14.123 -5.853 29.574 1.00 97.69 113 VAL A N 1
ATOM 838 C CA . VAL A 1 113 ? -13.661 -5.834 28.177 1.00 97.69 113 VAL A CA 1
ATOM 839 C C . VAL A 1 113 ? -13.470 -7.258 27.644 1.00 97.69 113 VAL A C 1
ATOM 841 O O . VAL A 1 113 ? -13.924 -7.558 26.539 1.00 97.69 113 VAL A O 1
ATOM 844 N N . ASP A 1 114 ? -12.863 -8.163 28.419 1.00 96.81 114 ASP A N 1
ATOM 845 C CA . ASP A 1 114 ? -12.700 -9.568 28.018 1.00 96.81 114 ASP A CA 1
ATOM 846 C C . ASP A 1 114 ? -14.040 -10.302 27.855 1.00 96.81 114 ASP A C 1
ATOM 848 O O . ASP A 1 114 ? -14.211 -11.084 26.912 1.00 96.81 114 ASP A O 1
ATOM 852 N N . GLN A 1 115 ? -15.018 -10.021 28.718 1.00 96.44 115 GLN A N 1
ATOM 853 C CA . GLN A 1 115 ? -16.367 -10.578 28.585 1.00 96.44 115 GLN A CA 1
ATOM 854 C C . GLN A 1 115 ? -17.070 -10.065 27.322 1.00 96.44 115 GLN A C 1
ATOM 856 O O . GLN A 1 115 ? -17.667 -10.849 26.587 1.00 96.44 115 GLN A O 1
ATOM 861 N N . VAL A 1 116 ? -16.958 -8.769 27.011 1.00 96.69 116 VAL A N 1
ATOM 862 C CA . VAL A 1 116 ? -17.509 -8.200 25.769 1.00 96.69 116 VAL A CA 1
ATOM 863 C C . VAL A 1 116 ? -16.840 -8.816 24.538 1.00 96.69 116 VAL A C 1
ATOM 865 O O . VAL A 1 116 ? -17.538 -9.235 23.611 1.00 96.69 116 VAL A O 1
ATOM 868 N N . ARG A 1 117 ? -15.505 -8.931 24.545 1.00 95.62 117 ARG A N 1
ATOM 869 C CA . ARG A 1 117 ? -14.716 -9.506 23.443 1.00 95.62 117 ARG A CA 1
ATOM 870 C C . ARG A 1 117 ? -15.123 -10.941 23.116 1.00 95.62 117 ARG A C 1
ATOM 872 O O . ARG A 1 117 ? -15.189 -11.307 21.949 1.00 95.62 117 ARG A O 1
ATOM 879 N N . THR A 1 118 ? -15.365 -11.758 24.138 1.00 94.38 118 THR A N 1
ATOM 880 C CA . THR A 1 118 ? -15.726 -13.176 23.969 1.00 94.38 118 THR A CA 1
ATOM 881 C C . THR A 1 118 ? -17.198 -13.380 23.611 1.00 94.38 118 THR A C 1
ATOM 883 O O . THR A 1 118 ? -17.556 -14.399 23.020 1.00 94.38 118 THR A O 1
ATOM 886 N N . ALA A 1 119 ? -18.064 -12.431 23.966 1.00 94.88 119 ALA A N 1
ATOM 887 C CA . ALA A 1 119 ? -19.502 -12.561 23.783 1.00 94.88 119 ALA A CA 1
ATOM 888 C C . ALA A 1 119 ? -20.015 -12.071 22.429 1.00 94.88 119 ALA A C 1
ATOM 890 O O . ALA A 1 119 ? -20.988 -12.637 21.919 1.00 94.88 119 ALA A O 1
ATOM 891 N N . LEU A 1 120 ? -19.419 -11.008 21.887 1.00 93.62 120 LEU A N 1
ATOM 892 C CA . LEU A 1 120 ? -19.866 -10.386 20.645 1.00 93.62 120 LEU A CA 1
ATOM 893 C C . LEU A 1 120 ? -19.177 -11.012 19.435 1.00 93.62 120 LEU A C 1
ATOM 895 O O . LEU A 1 120 ? -17.986 -11.310 19.460 1.00 93.62 120 LEU A O 1
ATOM 899 N N . ASP A 1 121 ? -19.941 -11.185 18.357 1.00 92.00 121 ASP A N 1
ATOM 900 C CA . ASP A 1 121 ? -19.375 -11.618 17.086 1.00 92.00 121 ASP A CA 1
ATOM 901 C C . ASP A 1 121 ? -18.407 -10.555 16.553 1.00 92.00 121 ASP A C 1
ATOM 903 O O . ASP A 1 121 ? -18.698 -9.357 16.574 1.00 92.00 121 ASP A O 1
ATOM 907 N N . ARG A 1 122 ? -17.257 -11.007 16.047 1.00 92.56 122 ARG A N 1
ATOM 908 C CA . ARG A 1 122 ? -16.238 -10.139 15.445 1.00 92.56 122 ARG A CA 1
ATOM 909 C C . ARG A 1 122 ? -16.799 -9.400 14.234 1.00 92.56 122 ARG A C 1
ATOM 911 O O . ARG A 1 122 ? -16.404 -8.260 13.970 1.00 92.56 122 ARG A O 1
ATOM 918 N N . SER A 1 123 ? -17.724 -10.027 13.501 1.00 90.44 123 SER A N 1
ATOM 919 C CA . SER A 1 123 ? -18.356 -9.388 12.354 1.00 90.44 123 SER A CA 1
ATOM 920 C C . SER A 1 123 ? -19.223 -8.206 12.817 1.00 90.44 123 SER A C 1
ATOM 922 O O . SER A 1 123 ? -20.164 -8.325 13.596 1.00 90.44 123 SER A O 1
ATOM 924 N N . GLY A 1 124 ? -18.844 -6.999 12.394 1.00 87.81 124 GLY A N 1
ATOM 925 C CA . GLY A 1 124 ? -19.558 -5.769 12.745 1.00 87.81 124 GLY A CA 1
ATOM 926 C C . GLY A 1 124 ? -19.276 -5.194 14.140 1.00 87.81 124 GLY A C 1
ATOM 927 O O . GLY A 1 124 ? -19.730 -4.080 14.394 1.00 87.81 124 GLY A O 1
ATOM 928 N N . LEU A 1 125 ? -18.495 -5.854 15.010 1.00 94.06 125 LEU A N 1
ATOM 929 C CA . LEU A 1 125 ? -18.139 -5.307 16.331 1.00 94.06 125 LEU A CA 1
ATOM 930 C C . LEU A 1 125 ? -17.492 -3.922 16.214 1.00 94.06 125 LEU A C 1
ATOM 932 O O . LEU A 1 125 ? -17.961 -2.969 16.828 1.00 94.06 125 LEU A O 1
ATOM 936 N N . PHE A 1 126 ? -16.479 -3.782 15.355 1.00 95.00 126 PHE A N 1
ATOM 937 C CA . PHE A 1 126 ? -15.781 -2.507 15.154 1.00 95.00 126 PHE A CA 1
ATOM 938 C C . PHE A 1 126 ? -16.729 -1.371 14.730 1.00 95.00 126 PHE A C 1
ATOM 940 O O . PHE A 1 126 ? -16.551 -0.231 15.141 1.00 95.00 126 PHE A O 1
ATOM 947 N N . ALA A 1 127 ? -17.764 -1.684 13.942 1.00 93.75 127 ALA A N 1
ATOM 948 C CA . ALA A 1 127 ? -18.759 -0.709 13.503 1.00 93.75 127 ALA A CA 1
ATOM 949 C C . ALA A 1 127 ? -19.674 -0.246 14.645 1.00 93.75 127 ALA A C 1
ATOM 951 O O . ALA A 1 127 ? -20.039 0.922 14.693 1.00 93.75 127 ALA A O 1
ATOM 952 N N . ARG A 1 128 ? -20.035 -1.145 15.571 1.00 95.50 128 ARG A N 1
ATOM 953 C CA . ARG A 1 128 ? -20.845 -0.810 16.757 1.00 95.50 128 ARG A CA 1
ATOM 954 C C . ARG A 1 128 ? -20.074 0.015 17.778 1.00 95.50 128 ARG A C 1
ATOM 956 O O . ARG A 1 128 ? -20.663 0.751 18.556 1.00 95.50 128 ARG A O 1
ATOM 963 N N . LEU A 1 129 ? -18.748 -0.074 17.748 1.00 96.56 129 LEU A N 1
ATOM 964 C CA . LEU A 1 129 ? -17.882 0.695 18.628 1.00 96.56 129 LEU A CA 1
ATOM 965 C C . LEU A 1 129 ? -17.759 2.168 18.224 1.00 96.56 129 LEU A C 1
ATOM 967 O O . LEU A 1 129 ? -16.968 2.864 18.848 1.00 96.56 129 LEU A O 1
ATOM 971 N N . ASP A 1 130 ? -18.499 2.663 17.218 1.00 95.00 130 ASP A N 1
ATOM 972 C CA . ASP A 1 130 ? -18.372 4.030 16.678 1.00 95.00 130 ASP A CA 1
ATOM 973 C C . ASP A 1 130 ? -18.446 5.116 17.768 1.00 95.00 130 ASP A C 1
ATOM 975 O O . ASP A 1 130 ? -17.643 6.044 17.787 1.00 95.00 130 ASP A O 1
ATOM 979 N N . SER A 1 131 ? -19.343 4.930 18.742 1.00 96.50 131 SER A N 1
ATOM 980 C CA . SER A 1 131 ? -19.554 5.846 19.874 1.00 96.50 131 SER A CA 1
ATOM 981 C C . SER A 1 131 ? -18.724 5.531 21.131 1.00 96.50 131 SER A C 1
ATOM 983 O O . SER A 1 131 ? -18.906 6.198 22.147 1.00 96.50 131 SER A O 1
ATOM 985 N N . TYR A 1 132 ? -17.836 4.531 21.086 1.00 97.38 132 TYR A N 1
ATOM 986 C CA . TYR A 1 132 ? -17.123 3.988 22.255 1.00 97.38 132 TYR A CA 1
ATOM 987 C C . TYR A 1 132 ? -15.602 3.877 21.996 1.00 97.38 132 TYR A C 1
ATOM 989 O O . TYR A 1 132 ? -15.073 2.770 21.843 1.00 97.38 132 TYR A O 1
ATOM 997 N N . PRO A 1 133 ? -14.880 5.007 21.850 1.00 97.38 133 PRO A N 1
ATOM 998 C CA . PRO A 1 133 ? -13.477 5.011 21.431 1.00 97.38 133 PRO A CA 1
ATOM 999 C C . PRO A 1 133 ? -12.522 4.381 22.458 1.00 97.38 133 PRO A C 1
ATOM 1001 O O . PRO A 1 133 ? -11.556 3.728 22.056 1.00 97.38 133 PRO A O 1
ATOM 1004 N N . GLN A 1 134 ? -12.772 4.511 23.769 1.00 97.69 134 GLN A N 1
ATOM 1005 C CA . GLN A 1 134 ? -11.882 3.912 24.774 1.00 97.69 134 GLN A CA 1
ATOM 1006 C C . GLN A 1 134 ? -12.019 2.391 24.803 1.00 97.69 134 GLN A C 1
ATOM 1008 O O . GLN A 1 134 ? -11.019 1.670 24.798 1.00 97.69 134 GLN A O 1
ATOM 1013 N N . LEU A 1 135 ? -13.252 1.890 24.742 1.00 98.06 135 LEU A N 1
ATOM 1014 C CA . LEU A 1 135 ? -13.550 0.472 24.606 1.00 98.06 135 LEU A CA 1
ATOM 1015 C C . LEU A 1 135 ? -12.969 -0.090 23.311 1.00 98.06 135 LEU A C 1
ATOM 1017 O O . LEU A 1 135 ? -12.382 -1.170 23.325 1.00 98.06 135 LEU A O 1
ATOM 1021 N N . ARG A 1 136 ? -13.067 0.647 22.197 1.00 97.94 136 ARG A N 1
ATOM 1022 C CA . ARG A 1 136 ? -12.439 0.253 20.930 1.00 97.94 136 ARG A CA 1
ATOM 1023 C C . ARG A 1 136 ? -10.930 0.101 21.067 1.00 97.94 136 ARG A C 1
ATOM 1025 O O . ARG A 1 136 ? -10.398 -0.920 20.642 1.00 97.94 136 ARG A O 1
ATOM 1032 N N . SER A 1 137 ? -10.267 1.077 21.682 1.00 97.88 137 SER A N 1
ATOM 1033 C CA . SER A 1 137 ? -8.826 1.047 21.946 1.00 97.88 137 SER A CA 1
ATOM 1034 C C . SER A 1 137 ? -8.419 -0.181 22.768 1.00 97.88 137 SER A C 1
ATOM 1036 O O . SER A 1 137 ? -7.541 -0.937 22.355 1.00 97.88 137 SER A O 1
ATOM 1038 N N . GLN A 1 138 ? -9.125 -0.454 23.870 1.00 97.94 138 GLN A N 1
ATOM 1039 C CA . GLN A 1 138 ? -8.865 -1.615 24.732 1.00 97.94 138 GLN A CA 1
ATOM 1040 C C . GLN A 1 138 ? -9.124 -2.956 24.027 1.00 97.94 138 GLN A C 1
ATOM 1042 O O . GLN A 1 138 ? -8.351 -3.905 24.168 1.00 97.94 138 GLN A O 1
ATOM 1047 N N . LEU A 1 139 ? -10.194 -3.045 23.230 1.00 97.50 139 LEU A N 1
ATOM 1048 C CA . LEU A 1 139 ? -10.500 -4.247 22.454 1.00 97.50 139 LEU A CA 1
ATOM 1049 C C . LEU A 1 139 ? -9.451 -4.504 21.370 1.00 97.50 139 LEU A C 1
ATOM 1051 O O . LEU A 1 139 ? -9.012 -5.641 21.225 1.00 97.50 139 LEU A O 1
ATOM 1055 N N . VAL A 1 140 ? -9.011 -3.465 20.653 1.00 97.50 140 VAL A N 1
ATOM 1056 C CA . VAL A 1 140 ? -7.932 -3.566 19.657 1.00 97.50 140 VAL A CA 1
ATOM 1057 C C . VAL A 1 140 ? -6.616 -3.978 20.313 1.00 97.50 140 VAL A C 1
ATOM 1059 O O . VAL A 1 140 ? -5.931 -4.850 19.787 1.00 97.50 140 VAL A O 1
ATOM 1062 N N . ALA A 1 141 ? -6.277 -3.421 21.479 1.00 96.94 141 ALA A N 1
ATOM 1063 C CA . ALA A 1 141 ? -5.067 -3.797 22.210 1.00 96.94 141 ALA A CA 1
ATOM 1064 C C . ALA A 1 141 ? -5.040 -5.294 22.584 1.00 96.94 141 ALA A C 1
ATOM 1066 O O . ALA A 1 141 ? -3.969 -5.897 22.646 1.00 96.94 141 ALA A O 1
ATOM 1067 N N . LYS A 1 142 ? -6.213 -5.907 22.796 1.00 96.00 142 LYS A N 1
ATOM 1068 C CA . LYS A 1 142 ? -6.374 -7.345 23.078 1.00 96.00 142 LYS A CA 1
ATOM 1069 C C . LYS A 1 142 ? -6.564 -8.215 21.825 1.00 96.00 142 LYS A C 1
ATOM 1071 O O . LYS A 1 142 ? -6.451 -9.438 21.927 1.00 96.00 142 LYS A O 1
ATOM 1076 N N . ASP A 1 143 ? -6.918 -7.629 20.684 1.00 96.00 143 ASP A N 1
ATOM 1077 C CA . ASP A 1 143 ? -7.207 -8.322 19.422 1.00 96.00 143 ASP A CA 1
ATOM 1078 C C . ASP A 1 143 ? -6.962 -7.386 18.223 1.00 96.00 143 ASP A C 1
ATOM 1080 O O . ASP A 1 143 ? -7.872 -6.716 17.723 1.00 96.00 143 ASP A O 1
ATOM 1084 N N . LEU A 1 144 ? -5.707 -7.325 17.762 1.00 96.56 144 LEU A N 1
ATOM 1085 C CA . LEU A 1 144 ? -5.286 -6.411 16.692 1.00 96.56 144 LEU A CA 1
ATOM 1086 C C . LEU A 1 144 ? -5.998 -6.679 15.356 1.00 96.56 144 LEU A C 1
ATOM 1088 O O . LEU A 1 144 ? -6.148 -5.756 14.553 1.00 96.56 144 LEU A O 1
ATOM 1092 N N . ASP A 1 145 ? -6.488 -7.900 15.121 1.00 95.69 145 ASP A N 1
ATOM 1093 C CA . ASP A 1 145 ? -7.226 -8.251 13.902 1.00 95.69 145 ASP A CA 1
ATOM 1094 C C . ASP A 1 145 ? -8.547 -7.475 13.767 1.00 95.69 145 ASP A C 1
ATOM 1096 O O . ASP A 1 145 ? -9.064 -7.333 12.657 1.00 95.69 145 ASP A O 1
ATOM 1100 N N . LEU A 1 146 ? -9.068 -6.887 14.853 1.00 96.06 146 LEU A N 1
ATOM 1101 C CA . LEU A 1 146 ? -10.220 -5.981 14.794 1.00 96.06 146 LEU A CA 1
ATOM 1102 C C . LEU A 1 146 ? -9.960 -4.744 13.921 1.00 96.06 146 LEU A C 1
ATOM 1104 O O . LEU A 1 146 ? -10.909 -4.179 13.372 1.00 96.06 146 LEU A O 1
ATOM 1108 N N . LEU A 1 147 ? -8.694 -4.343 13.745 1.00 96.75 147 LEU A N 1
ATOM 1109 C CA . LEU A 1 147 ? -8.316 -3.259 12.836 1.00 96.75 147 LEU A CA 1
ATOM 1110 C C . LEU A 1 147 ? -8.532 -3.616 11.370 1.00 96.75 147 LEU A C 1
ATOM 1112 O O . LEU A 1 147 ? -8.630 -2.711 10.536 1.00 96.75 147 LEU A O 1
ATOM 1116 N N . ASP A 1 148 ? -8.651 -4.903 11.027 1.00 95.12 148 ASP A N 1
ATOM 1117 C CA . ASP A 1 148 ? -8.886 -5.352 9.659 1.00 95.12 148 ASP A CA 1
ATOM 1118 C C . ASP A 1 148 ? -10.337 -5.100 9.182 1.00 95.12 148 ASP A C 1
ATOM 1120 O O . ASP A 1 148 ? -10.956 -5.895 8.474 1.00 95.12 148 ASP A O 1
ATOM 1124 N N . ASN A 1 149 ? -10.898 -3.939 9.523 1.00 94.69 149 ASN A N 1
ATOM 1125 C CA . ASN A 1 149 ? -12.281 -3.564 9.282 1.00 94.69 149 ASN A CA 1
ATOM 1126 C C . ASN A 1 149 ? -12.395 -2.312 8.381 1.00 94.69 149 ASN A C 1
ATOM 1128 O O . ASN A 1 149 ? -11.664 -1.339 8.578 1.00 94.69 149 ASN A O 1
ATOM 1132 N N . PRO A 1 150 ? -13.326 -2.269 7.403 1.00 94.19 150 PRO A N 1
ATOM 1133 C CA . PRO A 1 150 ? -13.551 -1.082 6.567 1.00 94.19 150 PRO A CA 1
ATOM 1134 C C . PRO A 1 150 ? -13.956 0.177 7.350 1.00 94.19 150 PRO A C 1
ATOM 1136 O O . PRO A 1 150 ? -13.709 1.287 6.879 1.00 94.19 150 PRO A O 1
ATOM 1139 N N . HIS A 1 151 ? -14.543 0.034 8.542 1.00 95.06 151 HIS A N 1
ATOM 1140 C CA . HIS A 1 151 ? -14.918 1.167 9.391 1.00 95.06 151 HIS A CA 1
ATOM 1141 C C . HIS A 1 151 ? -13.714 1.934 9.954 1.00 95.06 151 HIS A C 1
ATOM 1143 O O . HIS A 1 151 ? -13.886 3.090 10.324 1.00 95.06 151 HIS A O 1
ATOM 1149 N N . LEU A 1 152 ? -12.496 1.378 9.911 1.00 95.75 152 LEU A N 1
ATOM 1150 C CA . LEU A 1 152 ? -11.258 2.093 10.253 1.00 95.75 152 LEU A CA 1
ATOM 1151 C C . LEU A 1 152 ? -11.079 3.396 9.449 1.00 95.75 152 LEU A C 1
ATOM 1153 O O . LEU A 1 152 ? -10.431 4.332 9.902 1.00 95.75 152 LEU A O 1
ATOM 1157 N N . LEU A 1 153 ? -11.662 3.485 8.250 1.00 94.81 153 LEU A N 1
ATOM 1158 C CA . LEU A 1 153 ? -11.592 4.692 7.422 1.00 94.81 153 LEU A CA 1
ATOM 1159 C C . LEU A 1 153 ? -12.537 5.814 7.887 1.00 94.81 153 LEU A C 1
ATOM 1161 O O . LEU A 1 153 ? -12.384 6.941 7.426 1.00 94.81 153 LEU A O 1
ATOM 1165 N N . LYS A 1 154 ? -13.511 5.513 8.755 1.00 94.56 154 LYS A N 1
ATOM 1166 C CA . LYS A 1 154 ? -14.546 6.458 9.213 1.00 94.56 154 LYS A CA 1
ATOM 1167 C C . LYS A 1 154 ? -14.214 7.132 10.545 1.00 94.56 154 LYS A C 1
ATOM 1169 O O . LYS A 1 154 ? -14.837 8.133 10.878 1.00 94.56 154 LYS A O 1
ATOM 1174 N N . ILE A 1 155 ? -13.262 6.581 11.294 1.00 95.75 155 ILE A N 1
ATOM 1175 C CA . ILE A 1 155 ? -12.900 7.080 12.621 1.00 95.75 155 ILE A CA 1
ATOM 1176 C C . ILE A 1 155 ? -12.046 8.348 12.505 1.00 95.75 155 ILE A C 1
ATOM 1178 O O . ILE A 1 155 ? -11.476 8.642 11.449 1.00 95.75 155 ILE A O 1
ATOM 1182 N N . THR A 1 156 ? -11.945 9.104 13.598 1.00 95.62 156 THR A N 1
ATOM 1183 C CA . THR A 1 156 ? -11.155 10.343 13.614 1.00 95.62 156 THR A CA 1
ATOM 1184 C C . THR A 1 156 ? -9.672 10.065 13.348 1.00 95.62 156 THR A C 1
ATOM 1186 O O . THR A 1 156 ? -9.151 9.012 13.715 1.00 95.62 156 THR A O 1
ATOM 1189 N N . LEU A 1 157 ? -8.967 11.022 12.730 1.00 94.62 157 LEU A N 1
ATOM 1190 C CA . LEU A 1 157 ? -7.540 10.873 12.414 1.00 94.62 157 LEU A CA 1
ATOM 1191 C C . LEU A 1 157 ? -6.698 10.585 13.670 1.00 94.62 157 LEU A C 1
ATOM 1193 O O . LEU A 1 157 ? -5.898 9.659 13.657 1.00 94.62 157 LEU A O 1
ATOM 1197 N N . SER A 1 158 ? -6.933 11.319 14.764 1.00 96.12 158 SER A N 1
ATOM 1198 C CA . SER A 1 158 ? -6.188 11.140 16.019 1.00 96.12 158 SER A CA 1
ATOM 1199 C C . SER A 1 158 ? -6.387 9.753 16.627 1.00 96.12 158 SER A C 1
ATOM 1201 O O . SER A 1 158 ? -5.435 9.163 17.133 1.00 96.12 158 SER A O 1
ATOM 1203 N N . GLU A 1 159 ? -7.615 9.234 16.603 1.00 96.56 159 GLU A N 1
ATOM 1204 C CA . GLU A 1 159 ? -7.892 7.894 17.115 1.00 96.56 159 GLU A CA 1
ATOM 1205 C C . GLU A 1 159 ? -7.264 6.828 16.212 1.00 96.56 159 GLU A C 1
ATOM 1207 O O . GLU A 1 159 ? -6.623 5.898 16.698 1.00 96.56 159 GLU A O 1
ATOM 1212 N N . ARG A 1 160 ? -7.386 6.988 14.890 1.00 97.19 160 ARG A N 1
ATOM 1213 C CA . ARG A 1 160 ? -6.763 6.087 13.920 1.00 97.19 160 ARG A CA 1
ATOM 1214 C C . ARG A 1 160 ? -5.259 6.004 14.111 1.00 97.19 160 ARG A C 1
ATOM 1216 O O . ARG A 1 160 ? -4.738 4.897 14.152 1.00 97.19 160 ARG A O 1
ATOM 1223 N N . ASP A 1 161 ? -4.577 7.131 14.267 1.00 97.06 161 ASP A N 1
ATOM 1224 C CA . ASP A 1 161 ? -3.128 7.153 14.467 1.00 97.06 161 ASP A CA 1
ATOM 1225 C C . ASP A 1 161 ? -2.728 6.390 15.742 1.00 97.06 161 ASP A C 1
ATOM 1227 O O . ASP A 1 161 ? -1.799 5.579 15.708 1.00 97.06 161 ASP A O 1
ATOM 1231 N N . ALA A 1 162 ? -3.477 6.562 16.838 1.00 97.19 162 ALA A N 1
ATOM 1232 C CA . ALA A 1 162 ? -3.254 5.827 18.084 1.00 97.19 162 ALA A CA 1
ATOM 1233 C C . ALA A 1 162 ? -3.455 4.310 17.916 1.00 97.19 162 ALA A C 1
ATOM 1235 O O . ALA A 1 162 ? -2.630 3.522 18.379 1.00 97.19 162 ALA A O 1
ATOM 1236 N N . LEU A 1 163 ? -4.508 3.891 17.209 1.00 98.00 163 LEU A N 1
ATOM 1237 C CA . LEU A 1 163 ? -4.780 2.479 16.933 1.00 98.00 163 LEU A CA 1
ATOM 1238 C C . LEU A 1 163 ? -3.734 1.856 15.995 1.00 98.00 163 LEU A C 1
ATOM 1240 O O . LEU A 1 163 ? -3.242 0.756 16.241 1.00 98.00 163 LEU A O 1
ATOM 1244 N N . LEU A 1 164 ? -3.349 2.563 14.930 1.00 97.88 164 LEU A N 1
ATOM 1245 C CA . LEU A 1 164 ? -2.334 2.100 13.982 1.00 97.88 164 LEU A CA 1
ATOM 1246 C C . LEU A 1 164 ? -0.947 1.994 14.629 1.00 97.88 164 LEU A C 1
ATOM 1248 O O . LEU A 1 164 ? -0.154 1.128 14.251 1.00 97.88 164 LEU A O 1
ATOM 1252 N N . ALA A 1 165 ? -0.652 2.817 15.638 1.00 97.62 165 ALA A N 1
ATOM 1253 C CA . ALA A 1 165 ? 0.579 2.711 16.415 1.00 97.62 165 ALA A CA 1
ATOM 1254 C C . ALA A 1 165 ? 0.691 1.374 17.178 1.00 97.62 165 ALA A C 1
ATOM 1256 O O . ALA A 1 165 ? 1.806 0.922 17.447 1.00 97.62 165 ALA A O 1
ATOM 1257 N N . MET A 1 166 ? -0.416 0.676 17.440 1.00 97.88 166 MET A N 1
ATOM 1258 C CA . MET A 1 166 ? -0.404 -0.630 18.113 1.00 97.88 166 MET A CA 1
ATOM 1259 C C . MET A 1 166 ? 0.006 -1.791 17.191 1.00 97.88 166 MET A C 1
ATOM 1261 O O . MET A 1 166 ? 0.441 -2.833 17.673 1.00 97.88 166 MET A O 1
ATOM 1265 N N . VAL A 1 167 ? -0.082 -1.626 15.865 1.00 97.88 167 VAL A N 1
ATOM 1266 C CA . VAL A 1 167 ? 0.176 -2.702 14.891 1.00 97.88 167 VAL A CA 1
ATOM 1267 C C . VAL A 1 167 ? 1.649 -3.100 14.900 1.00 97.88 167 VAL A C 1
ATOM 1269 O O . VAL A 1 167 ? 2.497 -2.314 14.493 1.00 97.88 167 VAL A O 1
ATOM 1272 N N . SER A 1 168 ? 1.969 -4.321 15.321 1.00 96.38 168 SER A N 1
ATOM 1273 C CA . SER A 1 168 ? 3.342 -4.853 15.354 1.00 96.38 168 SER A CA 1
ATOM 1274 C C . SER A 1 168 ? 3.627 -5.899 14.270 1.00 96.38 168 SER A C 1
ATOM 1276 O O . SER A 1 168 ? 4.784 -6.092 13.902 1.00 96.38 168 SER A O 1
ATOM 1278 N N . GLU A 1 169 ? 2.593 -6.546 13.731 1.00 96.75 169 GLU A N 1
ATOM 1279 C CA . GLU A 1 169 ? 2.728 -7.667 12.798 1.00 96.75 169 GLU A CA 1
ATOM 1280 C C . GLU A 1 169 ? 2.697 -7.233 11.326 1.00 96.75 169 GLU A C 1
ATOM 1282 O O . GLU A 1 169 ? 1.779 -6.540 10.882 1.00 96.75 169 GLU A O 1
ATOM 1287 N N . GLU A 1 170 ? 3.663 -7.709 10.531 1.00 95.81 170 GLU A N 1
ATOM 1288 C CA . GLU A 1 170 ? 3.785 -7.359 9.106 1.00 95.81 170 GLU A CA 1
ATOM 1289 C C . GLU A 1 170 ? 2.597 -7.866 8.267 1.00 95.81 170 GLU A C 1
ATOM 1291 O O . GLU A 1 170 ? 2.139 -7.171 7.359 1.00 95.81 170 GLU A O 1
ATOM 1296 N N . ALA A 1 171 ? 2.042 -9.039 8.596 1.00 96.75 171 ALA A N 1
ATOM 1297 C CA . ALA A 1 171 ? 0.903 -9.610 7.874 1.00 96.75 171 ALA A CA 1
ATOM 1298 C C . ALA A 1 171 ? -0.378 -8.778 8.047 1.00 96.75 171 ALA A C 1
ATOM 1300 O O . ALA A 1 171 ? -1.104 -8.558 7.075 1.00 96.75 171 ALA A O 1
ATOM 1301 N N . LEU A 1 172 ? -0.655 -8.302 9.266 1.00 97.31 172 LEU A N 1
ATOM 1302 C CA . LEU A 1 172 ? -1.762 -7.382 9.526 1.00 97.31 172 LEU A CA 1
ATOM 1303 C C . LEU A 1 172 ? -1.488 -6.021 8.879 1.00 97.31 172 LEU A C 1
ATOM 1305 O O . LEU A 1 172 ? -2.357 -5.494 8.187 1.00 97.31 172 LEU A O 1
ATOM 1309 N N . ALA A 1 173 ? -0.271 -5.485 9.030 1.00 98.00 173 ALA A N 1
ATOM 1310 C CA . ALA A 1 173 ? 0.129 -4.225 8.410 1.00 98.00 173 ALA A CA 1
ATOM 1311 C C . ALA A 1 173 ? -0.109 -4.228 6.893 1.00 98.00 173 ALA A C 1
ATOM 1313 O O . ALA A 1 173 ? -0.692 -3.280 6.377 1.00 98.00 173 ALA A O 1
ATOM 1314 N N . ALA A 1 174 ? 0.251 -5.303 6.184 1.00 97.81 174 ALA A N 1
ATOM 1315 C CA . ALA A 1 174 ? 0.009 -5.428 4.746 1.00 97.81 174 ALA A CA 1
ATOM 1316 C C . ALA A 1 174 ? -1.486 -5.310 4.387 1.00 97.81 174 ALA A C 1
ATOM 1318 O O . ALA A 1 174 ? -1.845 -4.548 3.489 1.00 97.81 174 ALA A O 1
ATOM 1319 N N . ARG A 1 175 ? -2.376 -5.991 5.127 1.00 97.19 175 ARG A N 1
ATOM 1320 C CA . ARG A 1 175 ? -3.836 -5.899 4.913 1.00 97.19 175 ARG A CA 1
ATOM 1321 C C . ARG A 1 175 ? -4.371 -4.495 5.203 1.00 97.19 175 ARG A C 1
ATOM 1323 O O . ARG A 1 175 ? -5.209 -3.982 4.459 1.00 97.19 175 ARG A O 1
ATOM 1330 N N . LEU A 1 176 ? -3.865 -3.850 6.255 1.00 98.06 176 LEU A N 1
ATOM 1331 C CA . LEU A 1 176 ? -4.234 -2.478 6.606 1.00 98.06 176 LEU A CA 1
ATOM 1332 C C . LEU A 1 176 ? -3.758 -1.468 5.559 1.00 98.06 176 LEU A C 1
ATOM 1334 O O . LEU A 1 176 ? -4.536 -0.598 5.173 1.00 98.06 176 LEU A O 1
ATOM 1338 N N . ILE A 1 177 ? -2.530 -1.602 5.055 1.00 98.12 177 ILE A N 1
ATOM 1339 C CA . ILE A 1 177 ? -1.975 -0.743 4.002 1.00 98.12 177 ILE A CA 1
ATOM 1340 C C . ILE A 1 177 ? -2.827 -0.846 2.730 1.00 98.12 177 ILE A C 1
ATOM 1342 O O . ILE A 1 177 ? -3.225 0.183 2.195 1.00 98.12 177 ILE A O 1
ATOM 1346 N N . GLU A 1 178 ? -3.206 -2.049 2.286 1.00 96.62 178 GLU A N 1
ATOM 1347 C CA . GLU A 1 178 ? -4.083 -2.238 1.112 1.00 96.62 178 GLU A CA 1
ATOM 1348 C C . GLU A 1 178 ? -5.451 -1.541 1.246 1.00 96.62 178 GLU A C 1
ATOM 1350 O O . GLU A 1 178 ? -6.070 -1.105 0.262 1.00 96.62 178 GLU A O 1
ATOM 1355 N N . ARG A 1 179 ? -5.940 -1.392 2.481 1.00 95.75 179 ARG A N 1
ATOM 1356 C CA . ARG A 1 179 ? -7.162 -0.639 2.776 1.00 95.75 179 ARG A CA 1
ATOM 1357 C C . ARG A 1 179 ? -6.902 0.869 2.824 1.00 95.75 179 ARG A C 1
ATOM 1359 O O . ARG A 1 179 ? -7.648 1.629 2.205 1.00 95.75 179 ARG A O 1
ATOM 1366 N N . LEU A 1 180 ? -5.863 1.297 3.539 1.00 97.25 180 LEU A N 1
ATOM 1367 C CA . LEU A 1 180 ? -5.544 2.704 3.803 1.00 97.25 180 LEU A CA 1
ATOM 1368 C C . LEU A 1 180 ? -4.934 3.422 2.593 1.00 97.25 180 LEU A C 1
ATOM 1370 O O . LEU A 1 180 ? -5.123 4.625 2.451 1.00 97.25 180 LEU A O 1
ATOM 1374 N N . ILE A 1 181 ? -4.312 2.707 1.652 1.00 97.12 181 ILE A N 1
ATOM 1375 C CA . ILE A 1 181 ? -3.776 3.282 0.405 1.00 97.12 181 ILE A CA 1
ATOM 1376 C C . ILE A 1 181 ? -4.864 3.886 -0.502 1.00 97.12 181 ILE A C 1
ATOM 1378 O O . ILE A 1 181 ? -4.580 4.511 -1.523 1.00 97.12 181 ILE A O 1
ATOM 1382 N N . ARG A 1 182 ? -6.141 3.692 -0.157 1.00 95.25 182 ARG A N 1
ATOM 1383 C CA . ARG A 1 182 ? -7.292 4.291 -0.843 1.00 95.25 182 ARG A CA 1
ATOM 1384 C C . ARG A 1 182 ? -7.559 5.734 -0.414 1.00 95.25 182 ARG A C 1
ATOM 1386 O O . ARG A 1 182 ? -8.282 6.422 -1.126 1.00 95.25 182 ARG A O 1
ATOM 1393 N N . ILE A 1 183 ? -7.002 6.169 0.715 1.00 96.19 183 ILE A N 1
ATOM 1394 C CA . ILE A 1 183 ? -7.160 7.518 1.263 1.00 96.19 183 ILE A CA 1
ATOM 1395 C C . ILE A 1 183 ? -5.813 8.248 1.297 1.00 96.19 183 ILE A C 1
ATOM 1397 O O . ILE A 1 183 ? -4.754 7.622 1.380 1.00 96.19 183 ILE A O 1
ATOM 1401 N N . ASP A 1 184 ? -5.855 9.577 1.2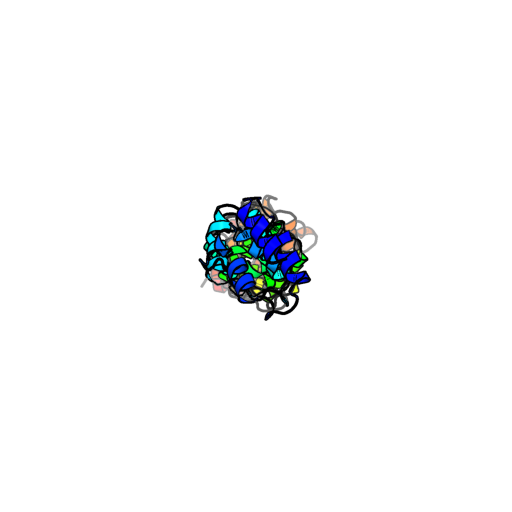22 1.00 97.25 184 ASP A N 1
ATOM 1402 C CA . ASP A 1 184 ? -4.659 10.427 1.238 1.00 97.25 184 ASP A CA 1
ATOM 1403 C C . ASP A 1 184 ? -4.253 10.796 2.674 1.00 97.25 184 ASP A C 1
ATOM 1405 O O . ASP A 1 184 ? -4.380 11.938 3.105 1.00 97.25 184 ASP A O 1
ATOM 1409 N N . ASP A 1 185 ? -3.835 9.791 3.445 1.00 97.12 185 ASP A N 1
ATOM 1410 C CA . ASP A 1 185 ? -3.475 9.941 4.857 1.00 97.12 185 ASP A CA 1
ATOM 1411 C C . ASP A 1 185 ? -1.955 9.989 5.062 1.00 97.12 185 ASP A C 1
ATOM 1413 O O . ASP A 1 185 ? -1.270 8.962 5.036 1.00 97.12 185 ASP A O 1
ATOM 1417 N N . THR A 1 186 ? -1.433 11.194 5.291 1.00 97.19 186 THR A N 1
ATOM 1418 C CA . THR A 1 186 ? -0.003 11.442 5.527 1.00 97.19 186 THR A CA 1
ATOM 1419 C C . THR A 1 186 ? 0.511 10.788 6.809 1.00 97.19 186 THR A C 1
ATOM 1421 O O . THR A 1 186 ? 1.620 10.250 6.794 1.00 97.19 186 THR A O 1
ATOM 1424 N N . SER A 1 187 ? -0.271 10.797 7.895 1.00 96.69 187 SER A N 1
ATOM 1425 C CA . SER A 1 187 ? 0.135 10.209 9.179 1.00 96.69 187 SER A CA 1
ATOM 1426 C C . SER A 1 187 ? 0.290 8.698 9.051 1.00 96.69 187 SER A C 1
ATOM 1428 O O . SER A 1 187 ? 1.346 8.150 9.376 1.00 96.69 187 SER A O 1
ATOM 1430 N N . ALA A 1 188 ? -0.725 8.028 8.496 1.00 97.69 188 ALA A N 1
ATOM 1431 C CA . ALA A 1 188 ? -0.693 6.584 8.291 1.00 97.69 188 ALA A CA 1
ATOM 1432 C C . ALA A 1 188 ? 0.426 6.177 7.320 1.00 97.69 188 ALA A C 1
ATOM 1434 O O . ALA A 1 188 ? 1.178 5.246 7.610 1.00 97.69 188 ALA A O 1
ATOM 1435 N N . ALA A 1 189 ? 0.579 6.889 6.197 1.00 98.06 189 ALA A N 1
ATOM 1436 C CA . ALA A 1 189 ? 1.629 6.604 5.222 1.00 98.06 189 ALA A CA 1
ATOM 1437 C C . ALA A 1 189 ? 3.031 6.730 5.840 1.00 98.06 189 ALA A C 1
ATOM 1439 O O . ALA A 1 189 ? 3.863 5.840 5.658 1.00 98.06 189 ALA A O 1
ATOM 1440 N N . ALA A 1 190 ? 3.289 7.791 6.613 1.00 97.06 190 ALA A N 1
ATOM 1441 C CA . ALA A 1 190 ? 4.567 7.980 7.294 1.00 97.06 190 ALA A CA 1
ATOM 1442 C C . ALA A 1 190 ? 4.817 6.897 8.356 1.00 97.06 190 ALA A C 1
ATOM 1444 O O . ALA A 1 190 ? 5.888 6.286 8.368 1.00 97.06 190 ALA A O 1
ATOM 1445 N N . LEU A 1 191 ? 3.821 6.612 9.202 1.00 97.06 191 LEU A N 1
ATOM 1446 C CA . LEU A 1 191 ? 3.910 5.595 10.251 1.00 97.06 191 LEU A CA 1
ATOM 1447 C C . LEU A 1 191 ? 4.226 4.209 9.669 1.00 97.06 191 LEU A C 1
ATOM 1449 O O . LEU A 1 191 ? 5.169 3.547 10.111 1.00 97.06 191 LEU A O 1
ATOM 1453 N N . PHE A 1 192 ? 3.468 3.775 8.657 1.00 97.75 192 PHE A N 1
ATOM 1454 C CA . PHE A 1 192 ? 3.685 2.479 8.019 1.00 97.75 192 PHE A CA 1
ATOM 1455 C C . PHE A 1 192 ? 4.991 2.433 7.231 1.00 97.75 192 PHE A C 1
ATOM 1457 O O . PHE A 1 192 ? 5.639 1.391 7.229 1.00 97.75 192 PHE A O 1
ATOM 1464 N N . MET A 1 193 ? 5.427 3.530 6.605 1.00 96.25 193 MET A N 1
ATOM 1465 C CA . MET A 1 193 ? 6.695 3.531 5.873 1.00 96.25 193 MET A CA 1
ATOM 1466 C C . MET A 1 193 ? 7.897 3.363 6.805 1.00 96.25 193 MET A C 1
ATOM 1468 O O . MET A 1 193 ? 8.849 2.663 6.461 1.00 96.25 193 MET A O 1
ATOM 1472 N N . VAL A 1 194 ? 7.850 3.971 7.994 1.00 95.19 194 VAL A N 1
ATOM 1473 C CA . VAL A 1 194 ? 8.903 3.824 9.009 1.00 95.19 194 VAL A CA 1
ATOM 1474 C C . VAL A 1 194 ? 8.943 2.398 9.560 1.00 95.19 194 VAL A C 1
ATOM 1476 O O . VAL A 1 194 ? 10.022 1.833 9.718 1.00 95.19 194 VAL A O 1
ATOM 1479 N N . ARG A 1 195 ? 7.780 1.805 9.851 1.00 96.19 195 ARG A N 1
ATOM 1480 C CA . ARG A 1 195 ? 7.699 0.512 10.553 1.00 96.19 195 ARG A CA 1
ATOM 1481 C C . ARG A 1 195 ? 7.706 -0.704 9.629 1.00 96.19 195 ARG A C 1
ATOM 1483 O O . ARG A 1 195 ? 8.284 -1.728 9.974 1.00 96.19 195 ARG A O 1
ATOM 1490 N N . PHE A 1 196 ? 7.083 -0.589 8.461 1.00 96.75 196 PHE A N 1
ATOM 1491 C CA . PHE A 1 196 ? 6.831 -1.680 7.516 1.00 96.75 196 PHE A CA 1
ATOM 1492 C C . PHE A 1 196 ? 7.162 -1.267 6.065 1.00 96.75 196 PHE A C 1
ATOM 1494 O O . PHE A 1 196 ? 6.322 -1.410 5.170 1.00 96.75 196 PHE A O 1
ATOM 1501 N N . PRO A 1 197 ? 8.388 -0.780 5.781 1.00 94.81 197 PRO A N 1
ATOM 1502 C CA . PRO A 1 197 ? 8.742 -0.219 4.474 1.00 94.81 197 PRO A CA 1
ATOM 1503 C C . PRO A 1 197 ? 8.529 -1.199 3.313 1.00 94.81 197 PRO A C 1
ATOM 1505 O O . PRO A 1 197 ? 8.150 -0.788 2.222 1.00 94.81 197 PRO A O 1
ATOM 1508 N N . ARG A 1 198 ? 8.735 -2.504 3.540 1.00 93.81 198 ARG A N 1
ATOM 1509 C CA . ARG A 1 198 ? 8.548 -3.542 2.512 1.00 93.81 198 ARG A CA 1
ATOM 1510 C C . ARG A 1 198 ? 7.085 -3.694 2.101 1.00 93.81 198 ARG A C 1
ATOM 1512 O O . ARG A 1 198 ? 6.803 -3.745 0.907 1.00 93.81 198 ARG A O 1
ATOM 1519 N N . ALA A 1 199 ? 6.179 -3.742 3.077 1.00 96.44 199 ALA A N 1
ATOM 1520 C CA . ALA A 1 199 ? 4.747 -3.848 2.825 1.00 96.44 199 ALA A CA 1
ATOM 1521 C C . ALA A 1 199 ? 4.214 -2.590 2.122 1.00 96.44 199 ALA A C 1
ATOM 1523 O O . ALA A 1 199 ? 3.458 -2.700 1.158 1.00 96.44 199 ALA A O 1
ATOM 1524 N N . VAL A 1 200 ? 4.667 -1.400 2.544 1.00 97.12 200 VAL A N 1
ATOM 1525 C CA . VAL A 1 200 ? 4.301 -0.136 1.883 1.00 97.12 200 VAL A CA 1
ATOM 1526 C C . VAL A 1 200 ? 4.804 -0.098 0.445 1.00 97.12 200 VAL A C 1
ATOM 1528 O O . VAL A 1 200 ? 4.027 0.204 -0.457 1.00 97.12 200 VAL A O 1
ATOM 1531 N N . ASP A 1 201 ? 6.068 -0.451 0.207 1.00 95.19 201 ASP A N 1
ATOM 1532 C CA . ASP A 1 201 ? 6.630 -0.478 -1.142 1.00 95.19 201 ASP A CA 1
ATOM 1533 C C . ASP A 1 201 ? 5.849 -1.392 -2.075 1.00 95.19 201 ASP A C 1
ATOM 1535 O O . ASP A 1 201 ? 5.548 -1.004 -3.201 1.00 95.19 201 ASP A O 1
ATOM 1539 N N . GLN A 1 202 ? 5.524 -2.599 -1.608 1.00 95.56 202 GLN A N 1
ATOM 1540 C CA . GLN A 1 202 ? 4.799 -3.580 -2.400 1.00 95.56 202 GLN A CA 1
ATOM 1541 C C . GLN A 1 202 ? 3.393 -3.085 -2.744 1.00 95.56 202 GLN A C 1
ATOM 1543 O O . GLN A 1 202 ? 2.997 -3.166 -3.908 1.00 95.56 202 GLN A O 1
ATOM 1548 N N . ALA A 1 203 ? 2.661 -2.536 -1.773 1.00 97.12 203 ALA A N 1
ATOM 1549 C CA . ALA A 1 203 ? 1.319 -2.005 -1.998 1.00 97.12 203 ALA A CA 1
ATOM 1550 C C . ALA A 1 203 ? 1.340 -0.794 -2.947 1.00 97.12 203 ALA A C 1
ATOM 1552 O O . ALA A 1 203 ? 0.554 -0.711 -3.896 1.00 97.12 203 ALA A O 1
ATOM 1553 N N . VAL A 1 204 ? 2.285 0.133 -2.743 1.00 97.25 204 VAL A N 1
ATOM 1554 C CA . VAL A 1 204 ? 2.459 1.312 -3.602 1.00 97.25 204 VAL A CA 1
ATOM 1555 C C . VAL A 1 204 ? 2.855 0.901 -5.015 1.00 97.25 204 VAL A C 1
ATOM 1557 O O . VAL A 1 204 ? 2.228 1.367 -5.965 1.00 97.25 204 VAL A O 1
ATOM 1560 N N . LEU A 1 205 ? 3.833 0.006 -5.177 1.00 96.81 205 LEU A N 1
ATOM 1561 C CA . LEU A 1 205 ? 4.256 -0.492 -6.486 1.00 96.81 205 LEU A CA 1
ATOM 1562 C C . LEU A 1 205 ? 3.105 -1.192 -7.206 1.00 96.81 205 LEU A C 1
ATOM 1564 O O . LEU A 1 205 ? 2.805 -0.828 -8.339 1.00 96.81 205 LEU A O 1
ATOM 1568 N N . SER A 1 206 ? 2.428 -2.129 -6.538 1.00 97.00 206 SER A N 1
ATOM 1569 C CA . SER A 1 206 ? 1.318 -2.896 -7.119 1.00 97.00 206 SER A CA 1
ATOM 1570 C C . SER A 1 206 ? 0.208 -1.971 -7.608 1.00 97.00 206 SER A C 1
ATOM 1572 O O . SER A 1 206 ? -0.299 -2.117 -8.720 1.00 97.00 206 SER A O 1
ATOM 1574 N N . ARG A 1 207 ? -0.142 -0.955 -6.813 1.00 97.31 207 ARG A N 1
ATOM 1575 C CA . ARG A 1 207 ? -1.198 -0.005 -7.167 1.00 97.31 207 ARG A CA 1
ATOM 1576 C C . ARG A 1 207 ? -0.764 0.995 -8.241 1.00 97.31 207 ARG A C 1
ATOM 1578 O O . ARG A 1 207 ? -1.562 1.318 -9.119 1.00 97.31 207 ARG A O 1
ATOM 1585 N N . MET A 1 208 ? 0.486 1.462 -8.219 1.00 97.38 208 MET A N 1
ATOM 1586 C CA . MET A 1 208 ? 1.041 2.278 -9.305 1.00 97.38 208 MET A CA 1
ATOM 1587 C C . MET A 1 208 ? 1.092 1.491 -10.618 1.00 97.38 208 MET A C 1
ATOM 1589 O O . MET A 1 208 ? 0.758 2.047 -11.660 1.00 97.38 208 MET A O 1
ATOM 1593 N N . ALA A 1 209 ? 1.472 0.213 -10.571 1.00 97.50 209 ALA A N 1
ATOM 1594 C CA . ALA A 1 209 ? 1.554 -0.669 -11.731 1.00 97.50 209 ALA A CA 1
ATOM 1595 C C . ALA A 1 209 ? 0.159 -0.938 -12.305 1.00 97.50 209 ALA A C 1
ATOM 1597 O O . ALA A 1 209 ? -0.056 -0.806 -13.509 1.00 97.50 209 ALA A O 1
ATOM 1598 N N . ALA A 1 210 ? -0.823 -1.203 -11.439 1.00 97.12 210 ALA A N 1
ATOM 1599 C CA . ALA A 1 210 ? -2.216 -1.319 -11.844 1.00 97.12 210 ALA A CA 1
ATOM 1600 C C . ALA A 1 210 ? -2.684 -0.042 -12.569 1.00 97.12 210 ALA A C 1
ATOM 1602 O O . ALA A 1 210 ? -3.141 -0.132 -13.708 1.00 97.12 210 ALA A O 1
ATOM 1603 N N . PHE A 1 211 ? -2.465 1.143 -11.986 1.00 96.75 211 PHE A N 1
ATOM 1604 C CA . PHE A 1 211 ? -2.800 2.422 -12.624 1.00 96.75 211 PHE A CA 1
ATOM 1605 C C . PHE A 1 211 ? -2.071 2.627 -13.964 1.00 96.75 211 PHE A C 1
ATOM 1607 O O . PHE A 1 211 ? -2.694 3.033 -14.943 1.00 96.75 211 PHE A O 1
ATOM 1614 N N . PHE A 1 212 ? -0.776 2.301 -14.038 1.00 96.12 212 PHE A N 1
ATOM 1615 C CA . PHE A 1 212 ? 0.028 2.394 -15.263 1.00 96.12 212 PHE A CA 1
ATOM 1616 C C . PHE A 1 212 ? -0.519 1.496 -16.385 1.00 96.12 212 PHE A C 1
ATOM 1618 O O . PHE A 1 212 ? -0.569 1.905 -17.545 1.00 96.12 212 PHE A O 1
ATOM 1625 N N . ALA A 1 213 ? -1.006 0.304 -16.035 1.00 96.06 213 ALA A N 1
ATOM 1626 C CA . ALA A 1 213 ? -1.693 -0.609 -16.946 1.00 96.06 213 ALA A CA 1
ATOM 1627 C C . ALA A 1 213 ? -3.143 -0.187 -17.279 1.00 96.06 213 ALA A C 1
ATOM 1629 O O . ALA A 1 213 ? -3.847 -0.921 -17.970 1.00 96.06 213 ALA A O 1
ATOM 1630 N N . GLY A 1 214 ? -3.621 0.959 -16.779 1.00 95.19 214 GLY A N 1
ATOM 1631 C CA . GLY A 1 214 ? -5.004 1.417 -16.950 1.00 95.19 214 GLY A CA 1
ATOM 1632 C C . GLY A 1 214 ? -6.022 0.671 -16.079 1.00 95.19 214 GLY A C 1
ATOM 1633 O O . GLY A 1 214 ? -7.218 0.696 -16.365 1.00 95.19 214 GLY A O 1
ATOM 1634 N N . ARG A 1 215 ? -5.567 -0.014 -15.023 1.00 94.38 215 ARG A N 1
ATOM 1635 C CA . ARG A 1 215 ? -6.382 -0.817 -14.103 1.00 94.38 215 ARG A CA 1
ATOM 1636 C C . ARG A 1 215 ? -6.435 -0.153 -12.727 1.00 94.38 215 ARG A C 1
ATOM 1638 O O . ARG A 1 215 ? -5.512 -0.251 -11.929 1.00 94.38 215 ARG A O 1
ATOM 16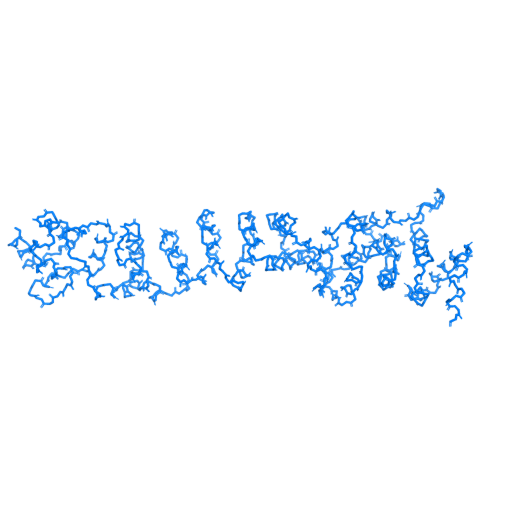45 N N . GLY A 1 216 ? -7.557 0.477 -12.405 1.00 94.12 216 GLY A N 1
ATOM 1646 C CA . GLY A 1 216 ? -7.791 1.035 -11.074 1.00 94.12 216 GLY A CA 1
ATOM 1647 C C . GLY A 1 216 ? -7.260 2.461 -10.872 1.00 94.12 216 GLY A C 1
ATOM 1648 O O . GLY A 1 216 ? -6.763 3.094 -11.802 1.00 94.12 216 GLY A O 1
ATOM 1649 N N . PRO A 1 217 ? -7.449 3.013 -9.664 1.00 96.00 217 PRO A N 1
ATOM 1650 C CA . PRO A 1 217 ? -7.203 4.422 -9.379 1.00 96.00 217 PRO A CA 1
ATOM 1651 C C . PRO A 1 217 ? -5.727 4.726 -9.104 1.00 96.00 217 PRO A C 1
ATOM 1653 O O . PRO A 1 217 ? -4.959 3.867 -8.671 1.00 96.00 217 PRO A O 1
ATOM 1656 N N . ALA A 1 218 ? -5.355 5.996 -9.272 1.00 96.38 218 ALA A N 1
ATOM 1657 C CA . ALA A 1 218 ? -4.030 6.484 -8.914 1.00 96.38 218 ALA A CA 1
ATOM 1658 C C . ALA A 1 218 ? -3.733 6.292 -7.414 1.00 96.38 218 ALA A C 1
ATOM 1660 O O . ALA A 1 218 ? -4.626 6.341 -6.564 1.00 96.38 218 ALA A O 1
ATOM 1661 N N . VAL A 1 219 ? -2.450 6.110 -7.083 1.00 97.31 219 VAL A N 1
ATOM 1662 C CA . VAL A 1 219 ? -1.986 6.126 -5.688 1.00 97.31 219 VAL A CA 1
ATOM 1663 C C . VAL A 1 219 ? -2.058 7.561 -5.139 1.00 97.31 219 VAL A C 1
ATOM 1665 O O . VAL A 1 219 ? -1.572 8.472 -5.828 1.00 97.31 219 VAL A O 1
ATOM 1668 N N . PRO A 1 220 ? -2.629 7.778 -3.938 1.00 97.88 220 PRO A N 1
ATOM 1669 C CA . PRO A 1 220 ? -2.665 9.096 -3.305 1.00 97.88 220 PRO A CA 1
ATOM 1670 C C . PRO A 1 220 ? -1.268 9.684 -3.040 1.00 97.88 220 PRO A C 1
ATOM 1672 O O . PRO A 1 220 ? -0.267 8.962 -2.971 1.00 97.88 220 PRO A O 1
ATOM 1675 N N . SER A 1 221 ? -1.193 11.011 -2.925 1.00 97.19 221 SER A N 1
ATOM 1676 C CA . SER A 1 221 ? 0.048 11.784 -2.763 1.00 97.19 221 SER A CA 1
ATOM 1677 C C . SER A 1 221 ? 0.840 11.407 -1.517 1.00 97.19 221 SER A C 1
ATOM 1679 O O . SER A 1 221 ? 2.058 11.273 -1.602 1.00 97.19 221 SER A O 1
ATOM 1681 N N . ALA A 1 222 ? 0.166 11.212 -0.386 1.00 97.38 222 ALA A N 1
ATOM 1682 C CA . ALA A 1 222 ? 0.755 10.861 0.900 1.00 97.38 222 ALA A CA 1
ATOM 1683 C C . ALA A 1 222 ? 1.621 9.600 0.799 1.00 97.38 222 ALA A C 1
ATOM 1685 O O . ALA A 1 222 ? 2.779 9.595 1.211 1.00 97.38 222 ALA A O 1
ATOM 1686 N N . TRP A 1 223 ? 1.093 8.555 0.160 1.00 97.88 223 TRP A N 1
ATOM 1687 C CA . TRP A 1 223 ? 1.781 7.275 -0.011 1.00 97.88 223 TRP A CA 1
ATOM 1688 C C . TRP A 1 223 ? 2.958 7.365 -0.985 1.00 97.88 223 TRP A C 1
ATOM 1690 O O . TRP A 1 223 ? 4.023 6.816 -0.708 1.00 97.88 223 TRP A O 1
ATOM 1700 N N . LYS A 1 224 ? 2.800 8.104 -2.093 1.00 95.38 224 LYS A N 1
ATOM 1701 C CA . LYS A 1 224 ? 3.908 8.397 -3.022 1.00 95.38 224 LYS A CA 1
ATOM 1702 C C . LYS A 1 224 ? 5.030 9.167 -2.319 1.00 95.38 224 LYS A C 1
ATOM 1704 O O . LYS A 1 224 ? 6.194 8.803 -2.434 1.00 95.38 224 LYS A O 1
ATOM 1709 N N . SER A 1 225 ? 4.668 10.199 -1.561 1.00 94.75 225 SER A N 1
ATOM 1710 C CA . SER A 1 225 ? 5.613 11.024 -0.809 1.00 94.75 225 SER A CA 1
ATOM 1711 C C . SER A 1 225 ? 6.350 10.205 0.248 1.00 94.75 225 SER A C 1
ATOM 1713 O O . SER A 1 225 ? 7.569 10.319 0.367 1.00 94.75 225 SER A O 1
ATOM 1715 N N . ALA A 1 226 ? 5.652 9.322 0.969 1.00 95.00 226 ALA A N 1
ATOM 1716 C CA . ALA A 1 226 ? 6.260 8.472 1.987 1.00 95.00 226 ALA A CA 1
ATOM 1717 C C . ALA A 1 226 ? 7.356 7.563 1.403 1.00 95.00 226 ALA A C 1
ATOM 1719 O O . ALA A 1 226 ? 8.466 7.531 1.941 1.00 95.00 226 ALA A O 1
ATOM 1720 N N . VAL A 1 227 ? 7.099 6.887 0.273 1.00 93.81 227 VAL A N 1
ATOM 1721 C CA . VAL A 1 227 ? 8.116 6.024 -0.362 1.00 93.81 227 VAL A CA 1
ATOM 1722 C C . VAL A 1 227 ? 9.302 6.811 -0.930 1.00 93.81 227 VAL A C 1
ATOM 1724 O O . VAL A 1 227 ? 10.418 6.287 -0.946 1.00 93.81 227 VAL A O 1
ATOM 1727 N N . ASP A 1 228 ? 9.075 8.057 -1.359 1.00 88.56 228 ASP A N 1
ATOM 1728 C CA . ASP A 1 228 ? 10.094 8.915 -1.974 1.00 88.56 228 ASP A CA 1
ATOM 1729 C C . ASP A 1 228 ? 10.980 9.636 -0.949 1.00 88.56 228 ASP A C 1
ATOM 1731 O O . ASP A 1 228 ? 12.177 9.805 -1.180 1.00 88.56 228 ASP A O 1
ATOM 1735 N N . THR A 1 229 ? 10.414 10.069 0.179 1.00 86.06 229 THR A N 1
ATOM 1736 C CA . THR A 1 229 ? 11.100 10.962 1.132 1.00 86.06 229 THR A CA 1
ATOM 1737 C C . THR A 1 229 ? 11.712 10.235 2.323 1.00 86.06 229 THR A C 1
ATOM 1739 O O . THR A 1 229 ? 12.790 10.610 2.785 1.00 86.06 229 THR A O 1
ATOM 1742 N N . ILE A 1 230 ? 11.052 9.190 2.824 1.00 79.69 230 ILE A N 1
ATOM 1743 C CA . ILE A 1 230 ? 11.434 8.542 4.088 1.00 79.69 230 ILE A CA 1
ATOM 1744 C C . ILE A 1 230 ? 12.437 7.410 3.847 1.00 79.69 230 ILE A C 1
ATOM 1746 O O . ILE A 1 230 ? 13.272 7.111 4.700 1.00 79.69 230 ILE A O 1
ATOM 1750 N N . SER A 1 231 ? 12.386 6.765 2.683 1.00 65.75 231 SER A N 1
ATOM 1751 C CA . SER A 1 231 ? 13.044 5.477 2.498 1.00 65.75 231 SER A CA 1
ATOM 1752 C C . SER A 1 231 ? 14.419 5.560 1.832 1.00 65.75 231 SER A C 1
ATOM 1754 O O . SER A 1 231 ? 14.564 6.112 0.742 1.00 65.75 231 SER A O 1
ATOM 1756 N N . LYS A 1 232 ? 15.426 4.953 2.475 1.00 67.81 232 LYS A N 1
ATOM 1757 C CA . LYS A 1 232 ? 16.800 4.778 1.965 1.00 67.81 232 LYS A CA 1
ATOM 1758 C C . LYS A 1 232 ? 17.190 3.289 2.055 1.00 67.81 232 LYS A C 1
ATOM 1760 O O . LYS A 1 232 ? 16.966 2.719 3.123 1.00 67.81 232 LYS A O 1
ATOM 1765 N N . PRO A 1 233 ? 17.765 2.631 1.017 1.00 75.56 233 PRO A N 1
ATOM 1766 C CA . PRO A 1 233 ? 18.119 3.111 -0.343 1.00 75.56 233 PRO A CA 1
ATOM 1767 C C . PRO A 1 233 ? 16.892 3.575 -1.139 1.00 75.56 233 PRO A C 1
ATOM 1769 O O . PRO A 1 233 ? 15.815 3.506 -0.585 1.00 75.56 233 PRO A O 1
ATOM 1772 N N . SER A 1 234 ? 16.984 4.061 -2.381 1.00 80.88 234 SER A N 1
ATOM 1773 C CA . SER A 1 234 ? 15.793 4.594 -3.084 1.00 80.88 234 SER A CA 1
ATOM 1774 C C . SER A 1 234 ? 14.727 3.519 -3.374 1.00 80.88 234 SER A C 1
ATOM 1776 O O . SER A 1 234 ? 15.039 2.330 -3.482 1.00 80.88 234 SER A O 1
ATOM 1778 N N . PHE A 1 235 ? 13.461 3.928 -3.544 1.00 86.50 235 PHE A N 1
ATOM 1779 C CA . PHE A 1 235 ? 12.344 3.035 -3.908 1.00 86.50 235 PHE A CA 1
ATOM 1780 C C . PHE A 1 235 ? 12.663 2.149 -5.123 1.00 86.50 235 PHE A C 1
ATOM 1782 O O . PHE A 1 235 ? 12.361 0.956 -5.135 1.00 86.50 235 PHE A O 1
ATOM 1789 N N . VAL A 1 236 ? 13.339 2.714 -6.124 1.00 88.00 236 VAL A N 1
ATOM 1790 C CA . VAL A 1 236 ? 13.757 2.011 -7.343 1.00 88.00 236 VAL A CA 1
ATOM 1791 C C . VAL A 1 236 ? 14.770 0.907 -7.028 1.00 88.00 236 VAL A C 1
ATOM 1793 O O . VAL A 1 236 ? 14.582 -0.236 -7.444 1.00 88.00 236 VAL A O 1
ATOM 1796 N N . GLN A 1 237 ? 15.807 1.213 -6.241 1.00 84.88 237 GLN A N 1
ATOM 1797 C CA . GLN A 1 237 ? 16.864 0.254 -5.889 1.00 84.88 237 GLN A CA 1
ATOM 1798 C C . GLN A 1 237 ? 16.321 -0.963 -5.127 1.00 84.88 237 GLN A C 1
ATOM 1800 O O . GLN A 1 237 ? 16.793 -2.077 -5.337 1.00 84.88 237 GLN A O 1
ATOM 1805 N N . ARG A 1 238 ? 15.301 -0.781 -4.278 1.00 86.44 238 ARG A N 1
ATOM 1806 C CA . ARG A 1 238 ? 14.692 -1.883 -3.507 1.00 86.44 238 ARG A CA 1
ATOM 1807 C C . ARG A 1 238 ? 13.799 -2.809 -4.335 1.00 86.44 238 ARG A C 1
ATOM 1809 O O . ARG A 1 238 ? 13.563 -3.945 -3.914 1.00 86.44 238 ARG A O 1
ATOM 1816 N N . ASN A 1 239 ? 13.282 -2.324 -5.464 1.00 90.94 239 ASN A N 1
ATOM 1817 C CA . ASN A 1 239 ? 12.229 -3.005 -6.216 1.00 90.94 239 ASN A CA 1
ATOM 1818 C C . ASN A 1 239 ? 12.667 -3.512 -7.594 1.00 90.94 239 ASN A C 1
ATOM 1820 O O . ASN A 1 239 ? 12.071 -4.470 -8.082 1.00 90.94 239 ASN A O 1
ATOM 1824 N N . VAL A 1 240 ? 13.724 -2.961 -8.205 1.00 90.69 240 VAL A N 1
ATOM 1825 C CA . VAL A 1 240 ? 14.142 -3.346 -9.569 1.00 90.69 240 VAL A CA 1
ATOM 1826 C C . VAL A 1 240 ? 14.420 -4.848 -9.705 1.00 90.69 240 VAL A C 1
ATOM 1828 O O . VAL A 1 240 ? 13.980 -5.485 -10.659 1.00 90.69 240 VAL A O 1
ATOM 1831 N N . SER A 1 241 ? 15.040 -5.461 -8.694 1.00 90.12 241 SER A N 1
ATOM 1832 C CA . SER A 1 241 ? 15.343 -6.896 -8.676 1.00 90.12 241 SER A CA 1
ATOM 1833 C C . SER A 1 241 ? 14.125 -7.791 -8.437 1.00 90.12 241 SER A C 1
ATOM 1835 O O . SER A 1 241 ? 14.244 -9.003 -8.610 1.00 90.12 241 SER A O 1
ATOM 1837 N N . LYS A 1 242 ? 12.936 -7.233 -8.172 1.00 92.12 242 LYS A N 1
ATOM 1838 C CA . LYS A 1 242 ? 11.683 -7.970 -7.911 1.00 92.12 242 LYS A CA 1
ATOM 1839 C C . LYS A 1 242 ? 10.614 -7.831 -8.998 1.00 92.12 242 LYS A C 1
ATOM 1841 O O . LYS A 1 242 ? 9.641 -8.565 -8.949 1.00 92.12 242 LYS A O 1
ATOM 1846 N N . ILE A 1 243 ? 10.796 -6.928 -9.966 1.00 93.88 243 ILE A N 1
ATOM 1847 C CA . ILE A 1 243 ? 9.854 -6.714 -11.078 1.00 93.88 243 ILE A CA 1
ATOM 1848 C C . ILE A 1 243 ? 9.549 -8.029 -11.807 1.00 93.88 243 ILE A C 1
ATOM 1850 O O . ILE A 1 243 ? 10.479 -8.717 -12.230 1.00 93.88 243 ILE A O 1
ATOM 1854 N N . THR A 1 244 ? 8.271 -8.316 -12.035 1.00 95.62 244 THR A N 1
ATOM 1855 C CA . THR A 1 244 ? 7.794 -9.470 -12.818 1.00 95.62 244 THR A CA 1
ATOM 1856 C C . THR A 1 244 ? 6.898 -9.087 -13.998 1.00 95.62 244 THR A C 1
ATOM 1858 O O . THR A 1 244 ? 6.514 -9.953 -14.784 1.00 95.62 244 THR A O 1
ATOM 1861 N N . SER A 1 245 ? 6.587 -7.801 -14.168 1.00 97.50 245 SER A N 1
ATOM 1862 C CA . SER A 1 245 ? 5.681 -7.303 -15.208 1.00 97.50 245 SER A CA 1
ATOM 1863 C C . SER A 1 245 ? 6.195 -6.032 -15.894 1.00 97.50 245 SER A C 1
ATOM 1865 O O . SER A 1 245 ? 7.100 -5.353 -15.396 1.00 97.50 245 SER A O 1
ATOM 1867 N N . TYR A 1 246 ? 5.644 -5.712 -17.067 1.00 97.12 246 TYR A N 1
ATOM 1868 C CA . TYR A 1 246 ? 5.942 -4.462 -17.772 1.00 97.12 246 TYR A CA 1
ATOM 1869 C C . TYR A 1 246 ? 5.345 -3.258 -17.038 1.00 97.12 246 TYR A C 1
ATOM 1871 O O . TYR A 1 246 ? 5.968 -2.201 -17.001 1.00 97.12 246 TYR A O 1
ATOM 1879 N N . SER A 1 247 ? 4.182 -3.405 -16.405 1.00 97.81 247 SER A N 1
ATOM 1880 C CA . SER A 1 247 ? 3.559 -2.329 -15.632 1.00 97.81 247 SER A CA 1
ATOM 1881 C C . SER A 1 247 ? 4.411 -1.886 -14.436 1.00 97.81 247 SER A C 1
ATOM 1883 O O . SER A 1 247 ? 4.635 -0.688 -14.249 1.00 97.81 247 SER A O 1
ATOM 1885 N N . GLU A 1 248 ? 4.974 -2.829 -13.680 1.00 97.12 248 GLU A N 1
ATOM 1886 C CA . GLU A 1 248 ? 5.936 -2.539 -12.608 1.00 97.12 248 GLU A CA 1
ATOM 1887 C C . GLU A 1 248 ? 7.225 -1.904 -13.147 1.00 97.12 248 GLU A C 1
ATOM 1889 O O . GLU A 1 248 ? 7.729 -0.935 -12.572 1.00 97.12 248 GLU A O 1
ATOM 1894 N N . LEU A 1 249 ? 7.747 -2.418 -14.269 1.00 95.38 249 LEU A N 1
ATOM 1895 C CA . LEU A 1 249 ? 8.932 -1.862 -14.921 1.00 95.38 249 LEU A CA 1
ATOM 1896 C C . LEU A 1 249 ? 8.698 -0.406 -15.338 1.00 95.38 249 LEU A C 1
ATOM 1898 O O . LEU A 1 249 ? 9.528 0.453 -15.046 1.00 95.38 249 LEU A O 1
ATOM 1902 N N . GLY A 1 250 ? 7.551 -0.115 -15.954 1.00 94.88 250 GLY A N 1
ATOM 1903 C CA . GLY A 1 250 ? 7.160 1.232 -16.360 1.00 94.88 250 GLY A CA 1
ATOM 1904 C C . GLY A 1 250 ? 7.089 2.204 -15.184 1.00 94.88 250 GLY A C 1
ATOM 1905 O O . GLY A 1 250 ? 7.616 3.313 -15.269 1.00 94.88 250 GLY A O 1
ATOM 1906 N N . VAL A 1 251 ? 6.536 1.767 -14.048 1.00 95.31 251 VAL A N 1
ATOM 1907 C CA . VAL A 1 251 ? 6.513 2.562 -12.810 1.00 95.31 251 VAL A CA 1
ATOM 1908 C C . VAL A 1 251 ? 7.919 2.880 -12.314 1.00 95.31 251 VAL A C 1
ATOM 1910 O O . VAL A 1 251 ? 8.201 4.036 -11.983 1.00 95.31 251 VAL A O 1
ATOM 1913 N N . LEU A 1 252 ? 8.811 1.885 -12.252 1.00 92.56 252 LEU A N 1
ATOM 1914 C CA . LEU A 1 252 ? 10.173 2.128 -11.778 1.00 92.56 252 LEU A CA 1
ATOM 1915 C C . LEU A 1 252 ? 10.959 3.017 -12.743 1.00 92.56 252 LEU A C 1
ATOM 1917 O O . LEU A 1 252 ? 11.687 3.885 -12.270 1.00 92.56 252 LEU A O 1
ATOM 1921 N N . LEU A 1 253 ? 10.783 2.864 -14.059 1.00 90.69 253 LEU A N 1
ATOM 1922 C CA . LEU A 1 253 ? 11.394 3.740 -15.066 1.00 90.69 253 LEU A CA 1
ATOM 1923 C C . LEU A 1 253 ? 10.920 5.190 -14.907 1.00 90.69 253 LEU A C 1
ATOM 1925 O O . LEU A 1 253 ? 11.746 6.102 -14.842 1.00 90.69 253 LEU A O 1
ATOM 1929 N N . ALA A 1 254 ? 9.609 5.402 -14.753 1.00 90.19 254 ALA A N 1
ATOM 1930 C CA . ALA A 1 254 ? 9.032 6.728 -14.538 1.00 90.19 254 ALA A CA 1
ATOM 1931 C C . ALA A 1 254 ? 9.574 7.388 -13.260 1.00 90.19 254 ALA A C 1
ATOM 1933 O O . ALA A 1 254 ? 9.934 8.565 -13.270 1.00 90.19 254 ALA A O 1
ATOM 1934 N N . LYS A 1 255 ? 9.670 6.630 -12.157 1.00 88.00 255 LYS A N 1
ATOM 1935 C CA . LYS A 1 255 ? 10.199 7.145 -10.883 1.00 88.00 255 LYS A CA 1
ATOM 1936 C C . LYS A 1 255 ? 11.691 7.406 -10.918 1.00 88.00 255 LYS A C 1
ATOM 1938 O O . LYS A 1 255 ? 12.162 8.349 -10.289 1.00 88.00 255 LYS A O 1
ATOM 1943 N N . ALA A 1 256 ? 12.433 6.558 -11.612 1.00 83.44 256 ALA A N 1
ATOM 1944 C CA . ALA A 1 256 ? 13.864 6.707 -11.703 1.00 83.44 256 ALA A CA 1
ATOM 1945 C C . ALA A 1 256 ? 14.240 7.917 -12.565 1.00 83.44 256 ALA A C 1
ATOM 1947 O O . ALA A 1 256 ? 15.249 8.547 -12.282 1.00 83.44 256 ALA A O 1
ATOM 1948 N N . GLY A 1 257 ? 13.403 8.313 -13.528 1.00 75.69 257 GLY A N 1
ATOM 1949 C CA . GLY A 1 257 ? 13.533 9.567 -14.268 1.00 75.69 257 GLY A CA 1
ATOM 1950 C C . GLY A 1 257 ? 14.813 9.673 -15.114 1.00 75.69 257 GLY A C 1
ATOM 1951 O O . GLY A 1 257 ? 15.684 8.812 -15.072 1.00 75.69 257 GLY A O 1
ATOM 1952 N N . PRO A 1 258 ? 14.979 10.750 -15.895 1.00 62.00 258 PRO A N 1
ATOM 1953 C CA . PRO A 1 258 ? 16.085 10.863 -16.851 1.00 62.00 258 PRO A CA 1
ATOM 1954 C C . PRO A 1 258 ? 17.415 11.309 -16.222 1.00 62.00 258 PRO A C 1
ATOM 1956 O O . PRO A 1 258 ? 18.469 11.108 -16.813 1.00 62.00 258 PRO A O 1
ATOM 1959 N N . ARG A 1 259 ? 17.384 11.965 -15.050 1.00 57.50 259 ARG A N 1
ATOM 1960 C CA . ARG A 1 259 ? 18.566 12.608 -14.434 1.00 57.50 259 ARG A CA 1
ATOM 1961 C C . ARG A 1 259 ? 19.286 11.739 -13.405 1.00 57.50 259 ARG A C 1
ATOM 1963 O O . ARG A 1 259 ? 20.435 12.009 -13.076 1.00 57.50 259 ARG A O 1
ATOM 1970 N N . THR A 1 260 ? 18.628 10.703 -12.906 1.00 53.59 260 THR A N 1
ATOM 1971 C CA . THR A 1 260 ? 19.091 9.919 -11.750 1.00 53.59 260 THR A CA 1
ATOM 1972 C C . THR A 1 260 ? 20.000 8.751 -12.150 1.00 53.59 260 THR A C 1
ATOM 1974 O O . THR A 1 260 ? 20.494 8.037 -11.286 1.00 53.59 260 THR A O 1
ATOM 1977 N N . PHE A 1 261 ? 20.273 8.574 -13.450 1.00 58.19 261 PHE A N 1
ATOM 1978 C CA . PHE A 1 261 ? 21.011 7.421 -13.985 1.00 58.19 261 PHE A CA 1
ATOM 1979 C C . PHE A 1 261 ? 22.456 7.675 -14.407 1.00 58.19 261 PHE A C 1
ATOM 1981 O O . PHE A 1 261 ? 23.138 6.739 -14.805 1.00 58.19 261 PHE A O 1
ATOM 1988 N N . VAL A 1 262 ? 22.965 8.898 -14.264 1.00 47.22 262 VAL A N 1
ATOM 1989 C CA . VAL A 1 262 ? 24.381 9.189 -14.560 1.00 47.22 262 VAL A CA 1
ATOM 1990 C C . VAL A 1 262 ? 25.262 9.058 -13.303 1.00 47.22 262 VAL A C 1
ATOM 1992 O O . VAL A 1 262 ? 26.485 9.054 -13.385 1.00 47.22 262 VAL A O 1
ATOM 1995 N N . GLY A 1 263 ? 24.662 8.848 -12.126 1.00 39.44 263 GLY A N 1
ATOM 1996 C CA . GLY A 1 263 ? 25.381 8.717 -10.860 1.00 39.44 263 GLY A CA 1
ATOM 1997 C C . GLY A 1 263 ? 24.823 7.617 -9.965 1.00 39.44 263 GLY A C 1
ATOM 1998 O O . GLY A 1 263 ? 23.998 7.906 -9.110 1.00 39.44 263 GLY A O 1
ATOM 1999 N N . GLN A 1 264 ? 25.342 6.396 -10.159 1.00 45.06 264 GLN A N 1
ATOM 2000 C CA . GLN A 1 264 ? 25.479 5.256 -9.226 1.00 45.06 264 GLN A CA 1
ATOM 2001 C C . GLN A 1 264 ? 24.917 3.947 -9.792 1.00 45.06 264 GLN A C 1
ATOM 2003 O O . GLN A 1 264 ? 23.726 3.677 -9.664 1.00 45.06 264 GLN A O 1
ATOM 2008 N N . GLN A 1 265 ? 25.813 3.150 -10.397 1.00 52.66 265 GLN A N 1
ATOM 2009 C CA . GLN A 1 265 ? 26.015 1.686 -10.300 1.00 52.66 265 GLN A CA 1
ATOM 2010 C C . GLN A 1 265 ? 24.883 0.792 -9.736 1.00 52.66 265 GLN A C 1
ATOM 2012 O O . GLN A 1 265 ? 25.156 -0.221 -9.098 1.00 52.66 265 GLN A O 1
ATOM 2017 N N . SER A 1 266 ? 23.608 1.088 -9.975 1.00 54.41 266 SER A N 1
ATOM 2018 C CA . SER A 1 266 ? 22.468 0.344 -9.415 1.00 54.41 266 SER A CA 1
ATOM 2019 C C . SER A 1 266 ? 22.228 -0.964 -10.173 1.00 54.41 266 SER A C 1
ATOM 2021 O O . SER A 1 266 ? 21.094 -1.395 -10.325 1.00 54.41 266 SER A O 1
ATOM 2023 N N . GLY A 1 267 ? 23.303 -1.569 -10.685 1.00 70.38 267 GLY A N 1
ATOM 2024 C CA . GLY A 1 267 ? 23.279 -2.762 -11.500 1.00 70.38 267 GLY A CA 1
ATOM 2025 C C . GLY A 1 267 ? 22.477 -2.517 -12.758 1.00 70.38 267 GLY A C 1
ATOM 2026 O O . GLY A 1 267 ? 21.311 -2.879 -12.816 1.00 70.38 267 GLY A O 1
ATOM 2027 N N . ALA A 1 268 ? 23.103 -1.932 -13.779 1.00 75.75 268 ALA A N 1
ATOM 2028 C CA . ALA A 1 268 ? 22.510 -1.839 -15.103 1.00 75.75 268 ALA A CA 1
ATOM 2029 C C . ALA A 1 268 ? 21.853 -3.204 -15.440 1.00 75.75 268 ALA A C 1
ATOM 2031 O O . ALA A 1 268 ? 20.669 -3.278 -15.778 1.00 75.75 268 ALA A O 1
ATOM 2032 N N . HIS A 1 269 ? 22.596 -4.301 -15.248 1.00 81.06 269 HIS A N 1
ATOM 2033 C CA . HIS A 1 269 ? 22.133 -5.679 -15.431 1.00 81.06 269 HIS A CA 1
ATOM 2034 C C . HIS A 1 269 ? 20.770 -6.001 -14.784 1.00 81.06 269 HIS A C 1
ATOM 2036 O O . HIS A 1 269 ? 20.045 -6.828 -15.325 1.00 81.06 269 HIS A O 1
ATOM 2042 N N . LEU A 1 270 ? 20.384 -5.356 -13.676 1.00 86.62 270 LEU A N 1
ATOM 2043 C CA . LEU A 1 270 ? 19.089 -5.560 -13.019 1.00 86.62 270 LEU A CA 1
ATOM 2044 C C . LEU A 1 270 ? 17.922 -5.084 -13.885 1.00 86.62 270 LEU A C 1
ATOM 2046 O O . LEU A 1 270 ? 16.893 -5.748 -13.913 1.00 86.62 270 LEU A O 1
ATOM 2050 N N . TRP A 1 271 ? 18.075 -3.982 -14.624 1.00 87.69 271 TRP A N 1
ATOM 2051 C CA . TRP A 1 271 ? 17.039 -3.491 -15.543 1.00 87.69 271 TRP A CA 1
ATOM 2052 C C . TRP A 1 271 ? 16.854 -4.422 -16.729 1.00 87.69 271 TRP A C 1
ATOM 2054 O O . TRP A 1 271 ? 15.731 -4.713 -17.127 1.00 87.69 271 TRP A O 1
ATOM 2064 N N . VAL A 1 272 ? 17.964 -4.923 -17.265 1.00 87.44 272 VAL A N 1
ATOM 2065 C CA . VAL A 1 272 ? 17.956 -5.881 -18.370 1.00 87.44 272 VAL A CA 1
ATOM 2066 C C . VAL A 1 272 ? 17.358 -7.215 -17.928 1.00 87.44 272 VAL A C 1
ATOM 2068 O O . VAL A 1 272 ? 16.523 -7.774 -18.633 1.00 87.44 272 VAL A O 1
ATOM 2071 N N . GLN A 1 273 ? 17.732 -7.709 -16.745 1.00 89.44 273 GLN A N 1
ATOM 2072 C CA . GLN A 1 273 ? 17.144 -8.915 -16.163 1.00 89.44 273 GLN A CA 1
ATOM 2073 C C . GLN A 1 273 ? 15.653 -8.736 -15.875 1.00 89.44 273 GLN A C 1
ATOM 2075 O O . GLN A 1 273 ? 14.874 -9.640 -16.172 1.00 89.44 273 GLN A O 1
ATOM 2080 N N . ALA A 1 274 ? 15.250 -7.580 -15.336 1.00 91.81 274 ALA A N 1
ATOM 2081 C CA . ALA A 1 274 ? 13.849 -7.242 -15.118 1.00 91.81 274 ALA A CA 1
ATOM 2082 C C . ALA A 1 274 ? 13.076 -7.258 -16.441 1.00 91.81 274 ALA A C 1
ATOM 2084 O O . ALA A 1 274 ? 12.102 -7.988 -16.560 1.00 91.81 274 ALA A O 1
ATOM 2085 N N . LEU A 1 275 ? 13.560 -6.555 -17.466 1.00 92.12 275 LEU A N 1
ATOM 2086 C CA . LEU A 1 275 ? 12.940 -6.549 -18.790 1.00 92.12 275 LEU A CA 1
ATOM 2087 C C . LEU A 1 275 ? 12.818 -7.958 -19.387 1.00 92.12 275 LEU A C 1
ATOM 2089 O O . LEU A 1 275 ? 11.771 -8.307 -19.918 1.00 92.12 275 LEU A O 1
ATOM 2093 N N . ALA A 1 276 ? 13.869 -8.774 -19.283 1.00 91.19 276 ALA A N 1
ATOM 2094 C CA . ALA A 1 276 ? 13.900 -10.107 -19.879 1.00 91.19 276 ALA A CA 1
ATOM 2095 C C . ALA A 1 276 ? 12.927 -11.102 -19.224 1.00 91.19 276 ALA A C 1
ATOM 2097 O O . ALA A 1 276 ? 12.469 -12.022 -19.898 1.00 91.19 276 ALA A O 1
ATOM 2098 N N . ARG A 1 277 ? 12.627 -10.946 -17.928 1.00 93.25 277 ARG A N 1
ATOM 2099 C CA . ARG A 1 277 ? 11.712 -11.836 -17.191 1.00 93.25 277 ARG A CA 1
ATOM 2100 C C . ARG A 1 277 ? 10.290 -11.288 -17.060 1.00 93.25 277 ARG A C 1
ATOM 2102 O O . ARG A 1 277 ? 9.402 -12.030 -16.651 1.00 93.25 277 ARG A O 1
ATOM 2109 N N . SER A 1 278 ? 10.087 -10.001 -17.336 1.00 96.00 278 SER A N 1
ATOM 2110 C CA . SER A 1 278 ? 8.797 -9.345 -17.157 1.00 96.00 278 SER A CA 1
ATOM 2111 C C . SER A 1 278 ? 7.767 -9.834 -18.170 1.00 96.00 278 SER A C 1
ATOM 2113 O O . SER A 1 278 ? 7.998 -9.804 -19.377 1.00 96.00 278 SER A O 1
ATOM 2115 N N . ALA A 1 279 ? 6.587 -10.211 -17.682 1.00 96.88 279 ALA A N 1
ATOM 2116 C CA . ALA A 1 279 ? 5.437 -10.473 -18.534 1.00 96.88 279 ALA A CA 1
ATOM 2117 C C . ALA A 1 279 ? 4.865 -9.159 -19.089 1.00 96.88 279 ALA A C 1
ATOM 2119 O O . ALA A 1 279 ? 4.745 -8.164 -18.369 1.00 96.88 279 ALA A O 1
ATOM 2120 N N . VAL A 1 280 ? 4.487 -9.158 -20.367 1.00 96.88 280 VAL A N 1
ATOM 2121 C CA . VAL A 1 280 ? 3.808 -8.015 -20.989 1.00 96.88 280 VAL A CA 1
ATOM 2122 C C . VAL A 1 280 ? 2.357 -7.989 -20.507 1.00 96.88 280 VAL A C 1
ATOM 2124 O O . VAL A 1 280 ? 1.569 -8.864 -20.854 1.00 96.88 280 VAL A O 1
ATOM 2127 N N . ASP A 1 281 ? 2.007 -6.993 -19.695 1.00 97.56 281 ASP A N 1
ATOM 2128 C CA . ASP A 1 281 ? 0.677 -6.837 -19.087 1.00 97.56 281 ASP A CA 1
ATOM 2129 C C . ASP A 1 281 ? 0.085 -5.427 -19.269 1.00 97.56 281 ASP A C 1
ATOM 2131 O O . ASP A 1 281 ? -0.878 -5.055 -18.591 1.00 97.56 281 ASP A O 1
ATOM 2135 N N . VAL A 1 282 ? 0.672 -4.647 -20.177 1.00 97.19 282 VAL A N 1
ATOM 2136 C CA . VAL A 1 282 ? 0.297 -3.265 -20.497 1.00 97.19 282 VAL A CA 1
ATOM 2137 C C . VAL A 1 282 ? -0.137 -3.147 -21.962 1.00 97.19 282 VAL A C 1
ATOM 2139 O O . VAL A 1 282 ? 0.267 -3.977 -22.778 1.00 97.19 282 VAL A O 1
ATOM 2142 N N . PRO A 1 283 ? -0.928 -2.124 -22.332 1.00 96.06 283 PRO A N 1
ATOM 2143 C CA . PRO A 1 283 ? -1.254 -1.874 -23.733 1.00 96.06 283 PRO A CA 1
ATOM 2144 C C . PRO A 1 283 ? -0.015 -1.504 -24.567 1.00 96.06 283 PRO A C 1
ATOM 2146 O O . PRO A 1 283 ? 0.984 -1.011 -24.041 1.00 96.06 283 PRO A O 1
ATOM 2149 N N . ASP A 1 284 ? -0.112 -1.687 -25.886 1.00 95.06 284 ASP A N 1
ATOM 2150 C CA . ASP A 1 284 ? 0.987 -1.489 -26.847 1.00 95.06 284 ASP A CA 1
ATOM 2151 C C . ASP A 1 284 ? 1.649 -0.102 -26.730 1.00 95.06 284 ASP A C 1
ATOM 2153 O O . ASP A 1 284 ? 2.872 0.010 -26.679 1.00 95.06 284 ASP A O 1
ATOM 2157 N N . ARG A 1 285 ? 0.855 0.959 -26.531 1.00 94.25 285 ARG A N 1
ATOM 2158 C CA . ARG A 1 285 ? 1.375 2.320 -26.321 1.00 94.25 285 ARG A CA 1
ATOM 2159 C C . ARG A 1 285 ? 2.313 2.416 -25.110 1.00 94.25 285 ARG A C 1
ATOM 2161 O O . ARG A 1 285 ? 3.362 3.054 -25.191 1.00 94.25 285 ARG A O 1
ATOM 2168 N N . GLN A 1 286 ? 1.942 1.812 -23.982 1.00 95.44 286 GLN A N 1
ATOM 2169 C CA . GLN A 1 286 ? 2.772 1.763 -22.776 1.00 95.44 286 GLN A CA 1
ATOM 2170 C C . GLN A 1 286 ? 3.988 0.859 -22.978 1.00 95.44 286 GLN A C 1
ATOM 2172 O O . GLN A 1 286 ? 5.068 1.176 -22.483 1.00 95.44 286 GLN A O 1
ATOM 2177 N N . GLN A 1 287 ? 3.840 -0.237 -23.723 1.00 96.00 287 GLN A N 1
ATOM 2178 C CA . GLN A 1 287 ? 4.958 -1.105 -24.080 1.00 96.00 287 GLN A CA 1
ATOM 2179 C C . GLN A 1 287 ? 6.010 -0.341 -24.893 1.00 96.00 287 GLN A C 1
ATOM 2181 O O . GLN A 1 287 ? 7.178 -0.337 -24.508 1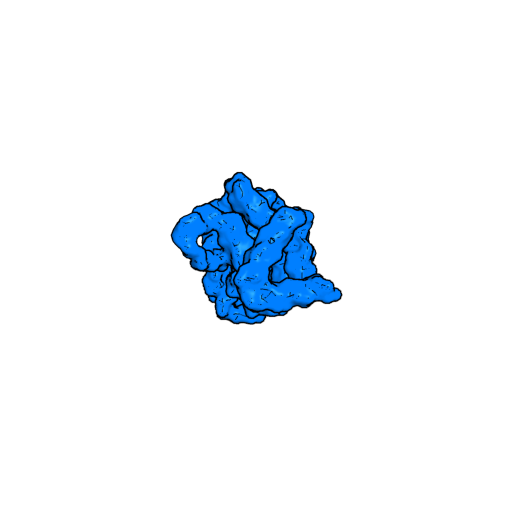.00 96.00 287 GLN A O 1
ATOM 2186 N N . THR A 1 288 ? 5.611 0.371 -25.950 1.00 95.56 288 THR A N 1
ATOM 2187 C CA . THR A 1 288 ? 6.510 1.232 -26.734 1.00 95.56 288 THR A CA 1
ATOM 2188 C C . THR A 1 288 ? 7.165 2.302 -25.856 1.00 95.56 288 THR A C 1
ATOM 2190 O O . THR A 1 288 ? 8.373 2.518 -25.956 1.00 95.56 288 THR A O 1
ATOM 2193 N N . TRP A 1 289 ? 6.414 2.930 -24.942 1.00 95.38 289 TRP A N 1
ATOM 2194 C CA . TRP A 1 289 ? 6.972 3.896 -23.988 1.00 95.38 289 TRP A CA 1
ATOM 2195 C C . TRP A 1 289 ? 8.064 3.269 -23.104 1.00 95.38 289 TRP A C 1
ATOM 2197 O O . TRP A 1 289 ? 9.135 3.859 -22.957 1.00 95.38 289 TRP A O 1
ATOM 2207 N N . ILE A 1 290 ? 7.840 2.059 -22.575 1.00 95.44 290 ILE A N 1
ATOM 2208 C CA . ILE A 1 290 ? 8.823 1.318 -21.765 1.00 95.44 290 ILE A CA 1
ATOM 2209 C C . ILE A 1 290 ? 10.069 0.998 -22.593 1.00 95.44 290 ILE A C 1
ATOM 2211 O O . ILE A 1 290 ? 11.184 1.242 -22.137 1.00 95.44 290 ILE A O 1
ATOM 2215 N N . LEU A 1 291 ? 9.895 0.474 -23.809 1.00 95.44 291 LEU A N 1
ATOM 2216 C CA . LEU A 1 291 ? 11.009 0.113 -24.688 1.00 95.44 291 LEU A CA 1
ATOM 2217 C C . LEU A 1 291 ? 11.853 1.336 -25.058 1.00 95.44 291 LEU A C 1
ATOM 2219 O O . LEU A 1 291 ? 13.078 1.275 -24.989 1.00 95.44 291 LEU A O 1
ATOM 2223 N N . ALA A 1 292 ? 11.216 2.466 -25.366 1.00 95.25 292 ALA A N 1
ATOM 2224 C CA . ALA A 1 292 ? 11.909 3.725 -25.619 1.00 95.25 292 ALA A CA 1
ATOM 2225 C C . ALA A 1 292 ? 12.723 4.193 -24.403 1.00 95.25 292 ALA A C 1
ATOM 2227 O O . ALA A 1 292 ? 13.863 4.624 -24.559 1.00 95.25 292 ALA A O 1
ATOM 2228 N N . HIS A 1 293 ? 12.185 4.051 -23.189 1.00 92.00 293 HIS A N 1
ATOM 2229 C CA . HIS A 1 293 ? 12.908 4.382 -21.959 1.00 92.00 293 HIS A CA 1
ATOM 2230 C C . HIS A 1 293 ? 14.095 3.456 -21.708 1.00 92.00 293 HIS A C 1
ATOM 2232 O O . HIS A 1 293 ? 15.181 3.932 -21.387 1.00 92.00 293 HIS A O 1
ATOM 2238 N N . VAL A 1 294 ? 13.920 2.144 -21.880 1.00 91.88 294 VAL A N 1
ATOM 2239 C CA . VAL A 1 294 ? 15.021 1.175 -21.784 1.00 91.88 294 VAL A CA 1
ATOM 2240 C C . VAL A 1 294 ? 16.114 1.509 -22.796 1.00 91.88 294 VAL A C 1
ATOM 2242 O O . VAL A 1 294 ? 17.293 1.504 -22.447 1.00 91.88 294 VAL A O 1
ATOM 2245 N N . LEU A 1 295 ? 15.740 1.829 -24.035 1.00 94.06 295 LEU A N 1
ATOM 2246 C CA . LEU A 1 295 ? 16.695 2.191 -25.075 1.00 94.06 295 LEU A CA 1
ATOM 2247 C C . LEU A 1 295 ? 17.422 3.498 -24.738 1.00 94.06 295 LEU A C 1
ATOM 2249 O O . LEU A 1 295 ? 18.638 3.572 -24.886 1.00 94.06 295 LEU A O 1
ATOM 2253 N N . ALA A 1 296 ? 16.712 4.501 -24.216 1.00 92.00 296 ALA A N 1
ATOM 2254 C CA . ALA A 1 296 ? 17.322 5.734 -23.730 1.00 92.00 296 ALA A CA 1
ATOM 2255 C C . ALA A 1 296 ? 18.314 5.465 -22.585 1.00 92.00 296 ALA A C 1
ATOM 2257 O O . ALA A 1 296 ? 19.401 6.038 -22.576 1.00 92.00 296 ALA A O 1
ATOM 2258 N N . LEU A 1 297 ? 17.987 4.558 -21.656 1.00 87.62 297 LEU A N 1
ATOM 2259 C CA . LEU A 1 297 ? 18.909 4.134 -20.597 1.00 87.62 297 LEU A CA 1
ATOM 2260 C C . LEU A 1 297 ? 20.155 3.451 -21.165 1.00 87.62 297 LEU A C 1
ATOM 2262 O O . LEU A 1 297 ? 21.268 3.744 -20.729 1.00 87.62 297 LEU A O 1
ATOM 2266 N N . ALA A 1 298 ? 19.977 2.576 -22.153 1.00 90.38 298 ALA A N 1
ATOM 2267 C CA . ALA A 1 298 ? 21.080 1.876 -22.794 1.00 90.38 298 ALA A CA 1
ATOM 2268 C C . ALA A 1 298 ? 22.013 2.820 -23.561 1.00 90.38 298 ALA A C 1
ATOM 2270 O O . ALA A 1 298 ? 23.229 2.654 -23.512 1.00 90.38 298 ALA A O 1
ATOM 2271 N N . LEU A 1 299 ? 21.457 3.850 -24.202 1.00 92.12 299 LEU A N 1
ATOM 2272 C CA . LEU A 1 299 ? 22.226 4.900 -24.870 1.00 92.12 299 LEU A CA 1
ATOM 2273 C C . LEU A 1 299 ? 22.932 5.844 -23.887 1.00 92.12 299 LEU A C 1
ATOM 2275 O O . LEU A 1 299 ? 24.031 6.306 -24.179 1.00 92.12 299 LEU A O 1
ATOM 2279 N N . ALA A 1 300 ? 22.326 6.123 -22.730 1.00 88.31 300 ALA A N 1
ATOM 2280 C CA . ALA A 1 300 ? 22.906 7.001 -21.715 1.00 88.31 300 ALA A CA 1
ATOM 2281 C C . ALA A 1 300 ? 24.084 6.354 -20.964 1.00 88.31 300 ALA A C 1
ATOM 2283 O O . ALA A 1 300 ? 25.007 7.050 -20.541 1.00 88.31 300 ALA A O 1
ATOM 2284 N N . CYS A 1 301 ? 24.057 5.030 -20.775 1.00 86.56 301 CYS A N 1
ATOM 2285 C CA . CYS A 1 301 ? 25.107 4.279 -20.082 1.00 86.56 301 CYS A CA 1
ATOM 2286 C C . CYS A 1 301 ? 25.476 2.990 -20.843 1.00 86.56 301 CYS A C 1
ATOM 2288 O O . CYS A 1 301 ? 25.207 1.880 -20.369 1.00 86.56 301 CYS A O 1
ATOM 2290 N N . PRO A 1 302 ? 26.089 3.113 -22.033 1.00 89.62 302 PRO A N 1
ATOM 2291 C CA . PRO A 1 302 ? 26.446 1.957 -22.837 1.00 89.62 302 PRO A CA 1
ATOM 2292 C C . PRO A 1 302 ? 27.589 1.194 -22.164 1.00 89.62 302 PRO A C 1
ATOM 2294 O O . PRO A 1 302 ? 28.693 1.717 -21.997 1.00 89.62 302 PRO A O 1
ATOM 2297 N N . CYS A 1 303 ? 27.322 -0.042 -21.753 1.00 88.88 303 CYS A N 1
ATOM 2298 C CA . CYS A 1 303 ? 28.289 -0.926 -21.108 1.00 88.88 303 CYS A CA 1
ATOM 2299 C C . CYS A 1 303 ? 27.976 -2.399 -21.400 1.00 88.88 303 CYS A C 1
ATOM 2301 O O . CYS A 1 303 ? 26.867 -2.743 -21.812 1.00 88.88 303 CYS A O 1
ATOM 2303 N N . HIS A 1 304 ? 28.944 -3.282 -21.152 1.00 86.94 304 HIS A N 1
ATOM 2304 C CA . HIS A 1 304 ? 28.711 -4.723 -21.230 1.00 86.94 304 HIS A CA 1
ATOM 2305 C C . HIS A 1 304 ? 27.617 -5.182 -20.254 1.00 86.94 304 HIS A C 1
ATOM 2307 O O . HIS A 1 304 ? 27.572 -4.781 -19.091 1.00 86.94 304 HIS A O 1
ATOM 2313 N N . GLY A 1 305 ? 26.744 -6.057 -20.740 1.00 84.38 305 GLY A N 1
ATOM 2314 C CA . GLY A 1 305 ? 25.512 -6.499 -20.096 1.00 84.38 305 GLY A CA 1
ATOM 2315 C C . GLY A 1 305 ? 24.258 -5.723 -20.527 1.00 84.38 305 GLY A C 1
ATOM 2316 O O . GLY A 1 305 ? 23.158 -6.170 -20.196 1.00 84.38 305 GLY A O 1
ATOM 2317 N N . PHE A 1 306 ? 24.382 -4.596 -21.250 1.00 89.25 306 PHE A N 1
ATOM 2318 C CA . PHE A 1 306 ? 23.245 -3.792 -21.756 1.00 89.25 306 PHE A CA 1
ATOM 2319 C C . PHE A 1 306 ? 22.787 -4.138 -23.163 1.00 89.25 306 PHE A C 1
ATOM 2321 O O . PHE A 1 306 ? 21.714 -3.707 -23.584 1.00 89.25 306 PHE A O 1
ATOM 2328 N N . GLU A 1 307 ? 23.561 -4.964 -23.854 1.00 93.50 307 GLU A N 1
ATOM 2329 C CA . GLU A 1 307 ? 23.296 -5.531 -25.171 1.00 93.50 307 GLU A CA 1
ATOM 2330 C C . GLU A 1 307 ? 21.837 -5.958 -25.331 1.00 93.50 307 GLU A C 1
ATOM 2332 O O . GLU A 1 307 ? 21.134 -5.516 -26.239 1.00 93.50 307 GLU A O 1
ATOM 2337 N N . ARG A 1 308 ? 21.334 -6.729 -24.365 1.00 92.88 308 ARG A N 1
ATOM 2338 C CA . ARG A 1 308 ? 19.975 -7.266 -24.405 1.00 92.88 308 ARG A CA 1
ATOM 2339 C C . ARG A 1 308 ? 18.888 -6.186 -24.334 1.00 92.88 308 ARG A C 1
ATOM 2341 O O . ARG A 1 308 ? 17.816 -6.376 -24.901 1.00 92.88 308 ARG A O 1
ATOM 2348 N N . GLY A 1 309 ? 19.152 -5.057 -23.675 1.00 92.94 309 GLY A N 1
ATOM 2349 C CA . GLY A 1 309 ? 18.247 -3.905 -23.686 1.00 92.94 309 GLY A CA 1
ATOM 2350 C C . GLY A 1 309 ? 18.105 -3.314 -25.089 1.00 92.94 309 GLY A C 1
ATOM 2351 O O . GLY A 1 309 ? 16.988 -3.053 -25.534 1.00 92.94 309 GLY A O 1
ATOM 2352 N N . PHE A 1 310 ? 19.220 -3.192 -25.818 1.00 96.00 310 PHE A N 1
ATOM 2353 C CA . PHE A 1 310 ? 19.197 -2.788 -27.222 1.00 96.00 310 PHE A CA 1
ATOM 2354 C C . PHE A 1 310 ? 18.473 -3.814 -28.100 1.00 96.00 310 PHE A C 1
ATOM 2356 O O . PHE A 1 310 ? 17.590 -3.426 -28.857 1.00 96.00 310 PHE A O 1
ATOM 2363 N N . GLU A 1 311 ? 18.796 -5.105 -27.968 1.00 96.25 311 GLU A N 1
ATOM 2364 C CA . GLU A 1 311 ? 18.181 -6.185 -28.760 1.00 96.25 311 GLU A CA 1
ATOM 2365 C C . GLU A 1 311 ? 16.650 -6.229 -28.627 1.00 96.25 311 GLU A C 1
ATOM 2367 O O . GLU A 1 311 ? 15.953 -6.536 -29.588 1.00 96.25 311 GLU A O 1
ATOM 2372 N N . ILE A 1 312 ? 16.114 -5.953 -27.433 1.00 94.75 312 ILE A N 1
ATOM 2373 C CA . ILE A 1 312 ? 14.666 -5.998 -27.187 1.00 94.75 312 ILE A CA 1
ATOM 2374 C C . ILE A 1 312 ? 13.967 -4.734 -27.709 1.00 94.75 312 ILE A C 1
ATOM 2376 O O . ILE A 1 312 ? 12.839 -4.814 -28.192 1.00 94.75 312 ILE A O 1
ATOM 2380 N N . ALA A 1 313 ? 14.598 -3.564 -27.580 1.00 96.38 313 ALA A N 1
ATOM 2381 C CA . ALA A 1 313 ? 13.923 -2.287 -27.800 1.00 96.38 313 ALA A CA 1
ATOM 2382 C C . ALA A 1 313 ? 14.164 -1.666 -29.183 1.00 96.38 313 ALA A C 1
ATOM 2384 O O . ALA A 1 313 ? 13.261 -1.021 -29.716 1.00 96.38 313 ALA A O 1
ATOM 2385 N N . PHE A 1 314 ? 15.361 -1.825 -29.758 1.00 97.88 314 PHE A N 1
ATOM 2386 C CA . PHE A 1 314 ? 15.825 -1.010 -30.883 1.00 97.88 314 PHE A CA 1
ATOM 2387 C C . PHE A 1 314 ? 14.913 -1.082 -32.109 1.00 97.88 314 PHE A C 1
ATOM 2389 O O . PHE A 1 314 ? 14.411 -0.049 -32.544 1.00 97.88 314 PHE A O 1
ATOM 2396 N N . GLU A 1 315 ? 14.678 -2.280 -32.647 1.00 97.75 315 GLU A N 1
ATOM 2397 C CA . GLU A 1 315 ? 13.918 -2.461 -33.889 1.00 97.75 315 GLU A CA 1
ATOM 2398 C C . GLU A 1 315 ? 12.492 -1.905 -33.774 1.00 97.75 315 GLU A C 1
ATOM 2400 O O . GLU A 1 315 ? 12.023 -1.193 -34.664 1.00 97.75 315 GLU A O 1
ATOM 2405 N N . ARG A 1 316 ? 11.818 -2.155 -32.643 1.00 97.19 316 ARG A N 1
ATOM 2406 C CA . ARG A 1 316 ? 10.461 -1.648 -32.416 1.00 97.19 316 ARG A CA 1
ATOM 2407 C C . ARG A 1 316 ? 10.436 -0.126 -32.310 1.00 97.19 316 ARG A C 1
ATOM 2409 O O . ARG A 1 316 ? 9.641 0.515 -32.986 1.00 97.19 316 ARG A O 1
ATOM 2416 N N . VAL A 1 317 ? 11.314 0.454 -31.492 1.00 97.81 317 VAL A N 1
ATOM 2417 C CA . VAL A 1 317 ? 11.373 1.910 -31.298 1.00 97.81 317 VAL A CA 1
ATOM 2418 C C . VAL A 1 317 ? 11.759 2.623 -32.595 1.00 97.81 317 VAL A C 1
ATOM 2420 O O . VAL A 1 317 ? 11.201 3.671 -32.905 1.00 97.81 317 VAL A O 1
ATOM 2423 N N . HIS A 1 318 ? 12.675 2.051 -33.379 1.00 98.25 318 HIS A N 1
ATOM 2424 C CA . HIS A 1 318 ? 13.051 2.575 -34.692 1.00 98.25 318 HIS A CA 1
ATOM 2425 C C . HIS A 1 318 ? 11.857 2.597 -35.656 1.00 98.25 318 HIS A C 1
ATOM 2427 O O . HIS A 1 318 ? 11.561 3.648 -36.226 1.00 98.25 318 HIS A O 1
ATOM 2433 N N . SER A 1 319 ? 11.111 1.494 -35.758 1.00 97.62 319 SER A N 1
ATOM 2434 C CA . SER A 1 319 ? 9.874 1.433 -36.548 1.00 97.62 319 SER A CA 1
ATOM 2435 C C . SER A 1 319 ? 8.835 2.461 -36.079 1.00 97.62 319 SER A C 1
ATOM 2437 O O . SER A 1 319 ? 8.219 3.146 -36.900 1.00 97.62 319 SER A O 1
ATOM 2439 N N . ASP A 1 320 ? 8.654 2.617 -34.766 1.00 97.44 320 ASP A N 1
ATOM 2440 C CA . ASP A 1 320 ? 7.680 3.555 -34.192 1.00 97.44 320 ASP A CA 1
ATOM 2441 C C . ASP A 1 320 ? 8.073 5.026 -34.440 1.00 97.44 320 ASP A C 1
ATOM 2443 O O . ASP A 1 320 ? 7.196 5.876 -34.604 1.00 97.44 320 ASP A O 1
ATOM 2447 N N . ILE A 1 321 ? 9.372 5.338 -34.537 1.00 97.06 321 ILE A N 1
ATOM 2448 C CA . ILE A 1 321 ? 9.859 6.662 -34.961 1.00 97.06 321 ILE A CA 1
ATOM 2449 C C . ILE A 1 321 ? 9.539 6.904 -36.438 1.00 97.06 321 ILE A C 1
ATOM 2451 O O . ILE A 1 321 ? 8.995 7.953 -36.775 1.00 97.06 321 ILE A O 1
ATOM 2455 N N . LEU A 1 322 ? 9.845 5.943 -37.317 1.00 96.69 322 LEU A N 1
ATOM 2456 C CA . LEU A 1 322 ? 9.628 6.097 -38.762 1.00 96.69 322 LEU A CA 1
ATOM 2457 C C . LEU A 1 322 ? 8.146 6.217 -39.135 1.00 96.69 322 LEU A C 1
ATOM 2459 O O . LEU A 1 322 ? 7.795 6.909 -40.086 1.00 96.69 322 LEU A O 1
ATOM 2463 N N . THR A 1 323 ? 7.277 5.550 -38.379 1.00 96.56 323 THR A N 1
ATOM 2464 C CA . THR A 1 323 ? 5.822 5.557 -38.592 1.00 96.56 323 THR A CA 1
ATOM 2465 C C . THR A 1 323 ? 5.093 6.643 -37.797 1.00 96.56 323 THR A C 1
ATOM 2467 O O . THR A 1 323 ? 3.869 6.755 -37.894 1.00 96.56 323 THR A O 1
ATOM 2470 N N . GLY A 1 324 ? 5.816 7.439 -37.000 1.00 94.31 324 GLY A N 1
ATOM 2471 C CA . GLY A 1 324 ? 5.242 8.498 -36.167 1.00 94.31 324 GLY A CA 1
ATOM 2472 C C . GLY A 1 324 ? 4.332 7.993 -35.037 1.00 94.31 324 GLY A C 1
ATOM 2473 O O . GLY A 1 324 ? 3.495 8.749 -34.551 1.00 94.31 324 GLY A O 1
ATOM 2474 N N . GLN A 1 325 ? 4.459 6.724 -34.636 1.00 95.75 325 GLN A N 1
ATOM 2475 C CA . GLN A 1 325 ? 3.659 6.105 -33.568 1.00 95.75 325 GLN A CA 1
ATOM 2476 C C . GLN A 1 325 ? 4.263 6.298 -32.172 1.00 95.75 325 GLN A C 1
ATOM 2478 O O . GLN A 1 325 ? 3.580 6.115 -31.161 1.00 95.75 325 GLN A O 1
ATOM 2483 N N . LEU A 1 326 ? 5.538 6.684 -32.090 1.00 95.38 326 LEU A N 1
ATOM 2484 C CA . LEU A 1 326 ? 6.188 6.955 -30.816 1.00 95.38 326 LEU A CA 1
ATOM 2485 C C . LEU A 1 326 ? 5.576 8.198 -30.148 1.00 95.38 326 LEU A C 1
ATOM 2487 O O . LEU A 1 326 ? 5.468 9.262 -30.757 1.00 95.38 326 LEU A O 1
ATOM 2491 N N . SER A 1 327 ? 5.189 8.085 -28.874 1.00 94.69 327 SER A N 1
ATOM 2492 C CA . SER A 1 327 ? 4.635 9.231 -28.146 1.00 94.69 327 SER A CA 1
ATOM 2493 C C . SER A 1 327 ? 5.671 10.349 -27.991 1.00 94.69 327 SER A C 1
ATOM 2495 O O . SER A 1 327 ? 6.859 10.082 -27.813 1.00 94.69 327 SER A O 1
ATOM 2497 N N . GLY A 1 328 ? 5.215 11.608 -27.996 1.00 94.44 328 GLY A N 1
ATOM 2498 C CA . GLY A 1 328 ? 6.103 12.769 -27.844 1.00 94.44 328 GLY A CA 1
ATOM 2499 C C . GLY A 1 328 ? 6.961 12.701 -26.578 1.00 94.44 328 GLY A C 1
ATOM 2500 O O . GLY A 1 328 ? 8.165 12.915 -26.643 1.00 94.44 328 GLY A O 1
ATOM 2501 N N . GLU A 1 329 ? 6.372 12.282 -25.455 1.00 91.44 329 GLU A N 1
ATOM 2502 C CA . GLU A 1 329 ? 7.103 12.057 -24.204 1.00 91.44 329 GLU A CA 1
ATOM 2503 C C . GLU A 1 329 ? 8.219 11.009 -24.370 1.00 91.44 329 GLU A C 1
ATOM 2505 O O . GLU A 1 329 ? 9.366 11.279 -24.029 1.00 91.44 329 GLU A O 1
ATOM 2510 N N . ALA A 1 330 ? 7.923 9.833 -24.936 1.00 92.56 330 ALA A N 1
ATOM 2511 C CA . ALA A 1 330 ? 8.927 8.788 -25.152 1.00 92.56 330 ALA A CA 1
ATOM 2512 C C . ALA A 1 330 ? 10.047 9.248 -26.104 1.00 92.56 330 ALA A C 1
ATOM 2514 O O . ALA A 1 330 ? 11.222 8.941 -25.889 1.00 92.56 330 ALA A O 1
ATOM 2515 N N . PHE A 1 331 ? 9.696 10.027 -27.129 1.00 94.81 331 PHE A N 1
ATOM 2516 C CA . PHE A 1 331 ? 10.654 10.619 -28.054 1.00 94.81 331 PHE A CA 1
ATOM 2517 C C . PHE A 1 331 ? 11.564 11.657 -27.377 1.00 94.81 331 PHE A C 1
ATOM 2519 O O . PHE A 1 331 ? 12.775 11.644 -27.601 1.00 94.81 331 PHE A O 1
ATOM 2526 N N . GLU A 1 332 ? 11.025 12.505 -26.494 1.00 91.31 332 GLU A N 1
ATOM 2527 C CA . GLU A 1 332 ? 11.808 13.483 -25.727 1.00 91.31 332 GLU A CA 1
ATOM 2528 C C . GLU A 1 332 ? 12.893 12.834 -24.857 1.00 91.31 332 GLU A C 1
ATOM 2530 O O . GLU A 1 332 ? 13.959 13.421 -24.652 1.00 91.31 332 GLU A O 1
ATOM 2535 N N . PHE A 1 333 ? 12.652 11.624 -24.347 1.00 85.94 333 PHE A N 1
ATOM 2536 C CA . PHE A 1 333 ? 13.665 10.880 -23.599 1.00 85.94 333 PHE A CA 1
ATOM 2537 C C . PHE A 1 333 ? 14.809 10.398 -24.492 1.00 85.94 333 PHE A C 1
ATOM 2539 O O . PHE A 1 333 ? 15.976 10.523 -24.110 1.00 85.94 333 PHE A O 1
ATOM 2546 N N . LEU A 1 334 ? 14.486 9.894 -25.684 1.00 91.62 334 LEU A N 1
ATOM 2547 C CA . LEU A 1 334 ? 15.464 9.382 -26.641 1.00 91.62 334 LEU A CA 1
ATOM 2548 C C . LEU A 1 334 ? 16.304 10.489 -27.270 1.00 91.62 334 LEU A C 1
ATOM 2550 O O . LEU A 1 334 ? 17.525 10.367 -27.328 1.00 91.62 334 LEU A O 1
ATOM 2554 N N . VAL A 1 335 ? 15.677 11.587 -27.701 1.00 93.06 335 VAL A N 1
ATOM 2555 C CA . VAL A 1 335 ? 16.366 12.646 -28.456 1.00 93.06 335 VAL A CA 1
ATOM 2556 C C . VAL A 1 335 ? 17.481 13.313 -27.647 1.00 93.06 335 VAL A C 1
ATOM 2558 O O . VAL A 1 335 ? 18.465 13.777 -28.219 1.00 93.06 335 VAL A O 1
ATOM 2561 N N . ARG A 1 336 ? 17.380 13.300 -26.311 1.00 90.62 336 ARG A N 1
ATOM 2562 C CA . ARG A 1 336 ? 18.436 13.775 -25.398 1.00 90.62 336 ARG A CA 1
ATOM 2563 C C . ARG A 1 336 ? 19.710 12.930 -25.458 1.00 90.62 336 ARG A C 1
ATOM 2565 O O . ARG A 1 336 ? 20.764 13.429 -25.083 1.00 90.62 336 ARG A O 1
ATOM 2572 N N . GLN A 1 337 ? 19.605 11.679 -25.905 1.00 92.50 337 GLN A N 1
ATOM 2573 C CA . GLN A 1 337 ? 20.726 10.750 -26.072 1.00 92.50 337 GLN A CA 1
ATOM 2574 C C . GLN A 1 337 ? 21.234 10.695 -27.517 1.00 92.50 337 GLN A C 1
ATOM 2576 O O . GLN A 1 337 ? 22.221 10.018 -27.800 1.00 92.50 337 GLN A O 1
ATOM 2581 N N . PHE A 1 338 ? 20.562 11.369 -28.455 1.00 94.06 338 PHE A N 1
ATOM 2582 C CA . PHE A 1 338 ? 20.981 11.349 -29.849 1.00 94.06 338 PHE A CA 1
ATOM 2583 C C . PHE A 1 338 ? 22.263 12.165 -30.036 1.00 94.06 338 PHE A C 1
ATOM 2585 O O . PHE A 1 338 ? 22.385 13.260 -29.480 1.00 94.06 338 PHE A O 1
ATOM 2592 N N . PRO A 1 339 ? 23.207 11.677 -30.858 1.00 93.19 339 PRO A N 1
ATOM 2593 C CA . PRO A 1 339 ? 24.398 12.433 -31.195 1.00 93.19 339 PRO A CA 1
ATOM 2594 C C . PRO A 1 339 ? 24.020 13.732 -31.911 1.00 93.19 339 PRO A C 1
ATOM 2596 O O . PRO A 1 339 ? 23.002 13.817 -32.611 1.00 93.19 339 PRO A O 1
ATOM 2599 N N . GLN A 1 340 ? 24.869 14.744 -31.741 1.00 91.44 340 GLN A N 1
ATOM 2600 C CA . GLN A 1 340 ? 24.825 15.938 -32.574 1.00 91.44 340 GLN A CA 1
ATOM 2601 C C . GLN A 1 340 ? 25.273 15.556 -33.986 1.00 91.44 340 GLN A C 1
ATOM 2603 O O . GLN A 1 340 ? 26.297 14.896 -34.163 1.00 91.44 340 GLN A O 1
ATOM 2608 N N . VAL A 1 341 ? 24.479 15.949 -34.975 1.00 92.06 341 VAL A N 1
ATOM 2609 C CA . VAL A 1 341 ? 24.739 15.726 -36.401 1.00 92.06 341 VAL A CA 1
ATOM 2610 C C . VAL A 1 341 ? 24.752 17.073 -37.112 1.00 92.06 341 VAL A C 1
ATOM 2612 O O . VAL A 1 341 ? 24.454 18.103 -36.511 1.00 92.06 341 VAL A O 1
ATOM 2615 N N . HIS A 1 342 ? 25.117 17.095 -38.390 1.00 87.25 342 HIS A N 1
ATOM 2616 C CA . HIS A 1 342 ? 25.027 18.326 -39.165 1.00 87.25 342 HIS A CA 1
ATOM 2617 C C . HIS A 1 342 ? 23.562 18.774 -39.308 1.00 87.25 342 HIS A C 1
ATOM 2619 O O . HIS A 1 342 ? 22.675 17.935 -39.433 1.00 87.25 342 HIS A O 1
ATOM 2625 N N . TRP A 1 343 ? 23.316 20.088 -39.358 1.00 86.19 343 TRP A N 1
ATOM 2626 C CA . TRP A 1 343 ? 21.968 20.689 -39.355 1.00 86.19 343 TRP A CA 1
ATOM 2627 C C . TRP A 1 343 ? 20.998 20.068 -40.380 1.00 86.19 343 TRP A C 1
ATOM 2629 O O . TRP A 1 343 ? 19.838 19.802 -40.083 1.00 86.19 343 TRP A O 1
ATOM 2639 N N . TRP A 1 344 ? 21.487 19.762 -41.584 1.00 85.31 344 TRP A N 1
ATOM 2640 C CA . TRP A 1 344 ? 20.719 19.144 -42.669 1.00 85.31 344 TRP A CA 1
ATOM 2641 C C . TRP A 1 344 ? 20.366 17.665 -42.437 1.00 85.31 344 TRP A C 1
ATOM 2643 O O . TRP A 1 344 ? 19.641 17.102 -43.245 1.00 85.31 344 TRP A O 1
ATOM 2653 N N . GLN A 1 345 ? 20.860 17.035 -41.368 1.00 87.31 345 GLN A N 1
ATOM 2654 C CA . GLN A 1 345 ? 20.535 15.668 -40.933 1.00 87.31 345 GLN A CA 1
ATOM 2655 C C . GLN A 1 345 ? 19.740 15.651 -39.617 1.00 87.31 345 GLN A C 1
ATOM 2657 O O . GLN A 1 345 ? 19.315 14.588 -39.168 1.00 87.31 345 GLN A O 1
ATOM 2662 N N . GLU A 1 346 ? 19.523 16.805 -38.976 1.00 87.06 346 GLU A N 1
ATOM 2663 C CA . GLU A 1 346 ? 18.841 16.874 -37.675 1.00 87.06 346 GLU A CA 1
ATOM 2664 C C . GLU A 1 346 ? 17.380 16.409 -37.732 1.00 87.06 346 GLU A C 1
ATOM 2666 O O . GLU A 1 346 ? 16.857 15.926 -36.721 1.00 87.06 346 GLU A O 1
ATOM 2671 N N . TRP A 1 347 ? 16.751 16.521 -38.908 1.00 88.31 347 TRP A N 1
ATOM 2672 C CA . TRP A 1 347 ? 15.364 16.131 -39.159 1.00 88.31 347 TRP A CA 1
ATOM 2673 C C . TRP A 1 347 ? 15.164 14.610 -39.263 1.00 88.31 347 TRP A C 1
ATOM 2675 O O . TRP A 1 347 ? 14.071 14.129 -38.960 1.00 88.31 347 TRP A O 1
ATOM 2685 N N . ASP A 1 348 ? 16.196 13.835 -39.626 1.00 94.12 348 ASP A N 1
ATOM 2686 C CA . ASP A 1 348 ? 16.096 12.374 -39.720 1.00 94.12 348 ASP A CA 1
ATOM 2687 C C . ASP A 1 348 ? 16.358 11.721 -38.354 1.00 94.12 348 ASP A C 1
ATOM 2689 O O . ASP A 1 348 ? 17.469 11.326 -37.985 1.00 94.12 348 ASP A O 1
ATOM 2693 N N . SER A 1 349 ? 15.284 11.597 -37.578 1.00 95.69 349 SER A N 1
ATOM 2694 C CA . SER A 1 349 ? 15.317 10.955 -36.261 1.00 95.69 349 SER A CA 1
ATOM 2695 C C . SER A 1 349 ? 15.665 9.464 -36.332 1.00 95.69 349 SER A C 1
ATOM 2697 O O . SER A 1 349 ? 16.288 8.941 -35.407 1.00 95.69 349 SER A O 1
ATOM 2699 N N . GLY A 1 350 ? 15.305 8.782 -37.426 1.00 96.62 350 GLY A N 1
ATOM 2700 C CA . GLY A 1 350 ? 15.630 7.372 -37.634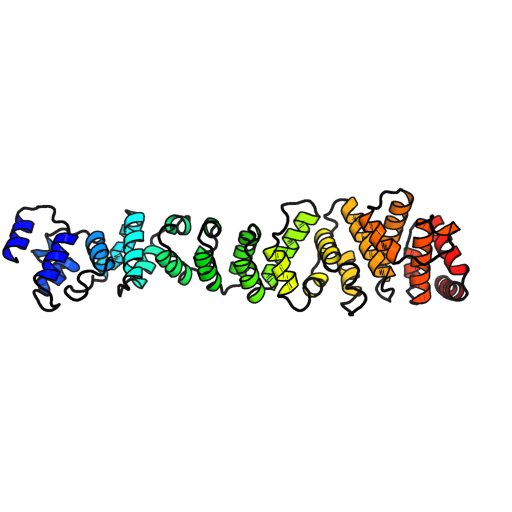 1.00 96.62 350 GLY A CA 1
ATOM 2701 C C . GLY A 1 350 ? 17.132 7.170 -37.823 1.00 96.62 350 GLY A C 1
ATOM 2702 O O . GLY A 1 350 ? 17.728 6.304 -37.180 1.00 96.62 350 GLY A O 1
ATOM 2703 N N . TYR A 1 351 ? 17.765 8.016 -38.639 1.00 96.50 351 TYR A N 1
ATOM 2704 C CA . TYR A 1 351 ? 19.218 8.042 -38.805 1.00 96.50 351 TYR A CA 1
ATOM 2705 C C . TYR A 1 351 ? 19.938 8.360 -37.497 1.00 96.50 351 TYR A C 1
ATOM 2707 O O . TYR A 1 351 ? 20.857 7.636 -37.115 1.00 96.50 351 TYR A O 1
ATOM 2715 N N . ARG A 1 352 ? 19.493 9.387 -36.766 1.00 97.50 352 ARG A N 1
ATOM 2716 C CA . ARG A 1 352 ? 20.107 9.765 -35.484 1.00 97.50 352 ARG A CA 1
ATOM 2717 C C . ARG A 1 352 ? 20.037 8.644 -34.452 1.00 97.50 352 ARG A C 1
ATOM 2719 O O . ARG A 1 352 ? 21.020 8.434 -33.743 1.00 97.50 352 ARG A O 1
ATOM 2726 N N . LEU A 1 353 ? 18.933 7.892 -34.400 1.00 97.94 353 LEU A N 1
ATOM 2727 C CA . LEU A 1 353 ? 18.836 6.716 -33.537 1.00 97.94 353 LEU A CA 1
ATOM 2728 C C . LEU A 1 353 ? 19.820 5.615 -33.965 1.00 97.94 353 LEU A C 1
ATOM 2730 O O . LEU A 1 353 ? 20.546 5.101 -33.115 1.00 97.94 353 LEU A O 1
ATOM 2734 N N . ARG A 1 354 ? 19.883 5.273 -35.262 1.00 98.31 354 ARG A N 1
ATOM 2735 C CA . ARG A 1 354 ? 20.854 4.288 -35.781 1.00 98.31 354 ARG A CA 1
ATOM 2736 C C . ARG A 1 354 ? 22.288 4.682 -35.421 1.00 98.31 354 ARG A C 1
ATOM 2738 O O . ARG A 1 354 ? 23.026 3.878 -34.856 1.00 98.31 354 ARG A O 1
ATOM 2745 N N . LEU A 1 355 ? 22.653 5.940 -35.664 1.00 97.69 355 LEU A N 1
ATOM 2746 C CA . LEU A 1 355 ? 23.970 6.486 -35.341 1.00 97.69 355 LEU A CA 1
ATOM 2747 C C . LEU A 1 355 ? 24.263 6.446 -33.834 1.00 97.69 355 LEU A C 1
ATOM 2749 O O . LEU A 1 355 ? 25.385 6.134 -33.437 1.00 97.69 355 LEU A O 1
ATOM 2753 N N . ALA A 1 356 ? 23.273 6.734 -32.984 1.00 97.62 356 ALA A N 1
ATOM 2754 C CA . ALA A 1 356 ? 23.413 6.634 -31.532 1.00 97.62 356 ALA A CA 1
ATOM 2755 C C . ALA A 1 356 ? 23.741 5.197 -31.093 1.00 97.62 356 ALA A C 1
ATOM 2757 O O . ALA A 1 356 ? 24.676 4.987 -30.322 1.00 97.62 356 ALA A O 1
ATOM 2758 N N . VAL A 1 357 ? 23.012 4.210 -31.625 1.00 98.06 357 VAL A N 1
ATOM 2759 C CA . VAL A 1 357 ? 23.202 2.789 -31.299 1.00 98.06 357 VAL A CA 1
ATOM 2760 C C . VAL A 1 357 ? 24.555 2.279 -31.789 1.00 98.06 357 VAL A C 1
ATOM 2762 O O . VAL A 1 357 ? 25.277 1.650 -31.019 1.00 98.06 357 VAL A O 1
ATOM 2765 N N . VAL A 1 358 ? 24.953 2.595 -33.025 1.00 98.38 358 VAL A N 1
ATOM 2766 C CA . VAL A 1 358 ? 26.278 2.212 -33.541 1.00 98.38 358 VAL A CA 1
ATOM 2767 C C . VAL A 1 358 ? 27.391 2.810 -32.683 1.00 98.38 358 VAL A C 1
ATOM 2769 O O . VAL A 1 358 ? 28.300 2.094 -32.265 1.00 98.38 358 VAL A O 1
ATOM 2772 N N . ASN A 1 359 ? 27.298 4.101 -32.350 1.00 97.31 359 ASN A N 1
ATOM 2773 C CA . ASN A 1 359 ? 28.273 4.750 -31.477 1.00 97.31 359 ASN A CA 1
ATOM 2774 C C . ASN A 1 359 ? 28.344 4.090 -30.095 1.00 97.31 359 ASN A C 1
ATOM 2776 O O . ASN A 1 359 ? 29.447 3.921 -29.580 1.00 97.31 359 ASN A O 1
ATOM 2780 N N . ALA A 1 360 ? 27.207 3.711 -29.506 1.00 96.25 360 ALA A N 1
ATOM 2781 C CA . ALA A 1 360 ? 27.168 3.007 -28.227 1.00 96.25 360 ALA A CA 1
ATOM 2782 C C . ALA A 1 360 ? 27.934 1.674 -28.291 1.00 96.25 360 ALA A C 1
ATOM 2784 O O . ALA A 1 360 ? 28.811 1.436 -27.465 1.00 96.25 360 ALA A O 1
ATOM 2785 N N . TYR A 1 361 ? 27.674 0.849 -29.310 1.00 97.81 361 TYR A N 1
ATOM 2786 C CA . TYR A 1 361 ? 28.349 -0.442 -29.476 1.00 97.81 361 TYR A CA 1
ATOM 2787 C C . TYR A 1 361 ? 29.852 -0.304 -29.733 1.00 97.81 361 TYR A C 1
ATOM 2789 O O . TYR A 1 361 ? 30.650 -0.996 -29.103 1.00 97.81 361 TYR A O 1
ATOM 2797 N N . VAL A 1 362 ? 30.243 0.597 -30.639 1.00 97.25 362 VAL A N 1
ATOM 2798 C CA . VAL A 1 362 ? 31.646 0.772 -31.038 1.00 97.25 362 VAL A CA 1
ATOM 2799 C C . VAL A 1 362 ? 32.468 1.396 -29.912 1.00 97.25 362 VAL A C 1
ATOM 2801 O O . VAL A 1 362 ? 33.561 0.919 -29.619 1.00 97.25 362 VAL A O 1
ATOM 2804 N N . ARG A 1 363 ? 31.964 2.455 -29.264 1.00 95.50 363 ARG A N 1
ATOM 2805 C CA . ARG A 1 363 ? 32.729 3.195 -28.244 1.00 95.50 363 ARG A CA 1
ATOM 2806 C C . ARG A 1 363 ? 32.831 2.450 -26.918 1.00 95.50 363 ARG A C 1
ATOM 2808 O O . ARG A 1 363 ? 33.844 2.595 -26.243 1.00 95.50 363 ARG A O 1
ATOM 2815 N N . SER A 1 364 ? 31.810 1.672 -26.558 1.00 93.94 364 SER A N 1
ATOM 2816 C CA . SER A 1 364 ? 31.797 0.875 -25.323 1.00 93.94 364 SER A CA 1
ATOM 2817 C C . SER A 1 364 ? 32.237 -0.574 -25.522 1.00 93.94 364 SER A C 1
ATOM 2819 O O . SER A 1 364 ? 32.057 -1.384 -24.618 1.00 93.94 364 SER A O 1
ATOM 2821 N N . ASP A 1 365 ? 32.798 -0.894 -26.690 1.00 95.06 365 ASP A N 1
ATOM 2822 C CA . ASP A 1 365 ? 33.340 -2.211 -27.028 1.00 95.06 365 ASP A CA 1
ATOM 2823 C C . ASP A 1 365 ? 32.365 -3.389 -26.817 1.00 95.06 365 ASP A C 1
ATOM 2825 O O . ASP A 1 365 ? 32.771 -4.485 -26.448 1.00 95.06 365 ASP A O 1
ATOM 2829 N N . MET A 1 366 ? 31.065 -3.172 -27.045 1.00 94.88 366 MET A N 1
ATOM 2830 C CA . MET A 1 366 ? 30.008 -4.151 -26.739 1.00 94.88 366 MET A CA 1
ATOM 2831 C C . MET A 1 366 ? 30.105 -5.419 -27.609 1.00 94.88 366 MET A C 1
ATOM 2833 O O . MET A 1 366 ? 30.769 -5.426 -28.645 1.00 94.88 366 MET A O 1
ATOM 2837 N N . ASP A 1 367 ? 29.424 -6.506 -27.221 1.00 95.69 367 ASP A N 1
ATOM 2838 C CA . ASP A 1 367 ? 29.489 -7.783 -27.958 1.00 95.69 367 ASP A CA 1
ATOM 2839 C C . ASP A 1 367 ? 29.027 -7.640 -29.431 1.00 95.69 367 ASP A C 1
ATOM 2841 O O . ASP A 1 367 ? 27.846 -7.359 -29.681 1.00 95.69 367 ASP A O 1
ATOM 2845 N N . PRO A 1 368 ? 29.899 -7.906 -30.430 1.00 96.25 368 PRO A N 1
ATOM 2846 C CA . PRO A 1 368 ? 29.514 -7.882 -31.840 1.00 96.25 368 PRO A CA 1
ATOM 2847 C C . PRO A 1 368 ? 28.363 -8.842 -32.160 1.00 96.25 368 PRO A C 1
ATOM 2849 O O . PRO A 1 368 ? 27.490 -8.519 -32.964 1.00 96.25 368 PRO A O 1
ATOM 2852 N N . LYS A 1 369 ? 28.278 -10.003 -31.500 1.00 96.44 369 LYS A N 1
ATOM 2853 C CA . LYS A 1 369 ? 27.186 -10.951 -31.767 1.00 96.44 369 LYS A CA 1
ATOM 2854 C C . LYS A 1 369 ? 25.830 -10.385 -31.354 1.00 96.44 369 LYS A C 1
ATOM 2856 O O . LYS A 1 369 ? 24.832 -10.708 -31.991 1.00 96.44 369 LYS A O 1
ATOM 2861 N N . SER A 1 370 ? 25.785 -9.548 -30.317 1.00 96.50 370 SER A N 1
ATOM 2862 C CA . SER A 1 370 ? 24.584 -8.784 -29.965 1.00 96.50 370 SER A CA 1
ATOM 2863 C C . SER A 1 370 ? 24.241 -7.738 -31.016 1.00 96.50 370 SER A C 1
ATOM 2865 O O . SER A 1 370 ? 23.072 -7.583 -31.360 1.00 96.50 370 SER A O 1
ATOM 2867 N N . PHE A 1 371 ? 25.246 -7.066 -31.583 1.00 97.94 371 PHE A N 1
ATOM 2868 C CA . PHE A 1 371 ? 25.030 -6.096 -32.655 1.00 97.94 371 PHE A CA 1
ATOM 2869 C C . PHE A 1 371 ? 24.279 -6.724 -33.839 1.00 97.94 371 PHE A C 1
ATOM 2871 O O . PHE A 1 371 ? 23.281 -6.174 -34.292 1.00 97.94 371 PHE A O 1
ATOM 2878 N N . ALA A 1 372 ? 24.660 -7.936 -34.259 1.00 96.69 372 ALA A N 1
ATOM 2879 C CA . ALA A 1 372 ? 23.947 -8.674 -35.309 1.00 96.69 372 ALA A CA 1
ATOM 2880 C C . ALA A 1 372 ? 22.523 -9.128 -34.927 1.00 96.69 372 ALA A C 1
ATOM 2882 O O . ALA A 1 372 ? 21.756 -9.523 -35.802 1.00 96.69 372 ALA A O 1
ATOM 2883 N N . ARG A 1 373 ? 22.146 -9.087 -33.643 1.00 97.19 373 ARG A N 1
ATOM 2884 C CA . ARG A 1 373 ? 20.798 -9.431 -33.157 1.00 97.19 373 ARG A CA 1
ATOM 2885 C C . ARG A 1 373 ? 19.897 -8.214 -32.942 1.00 97.19 373 ARG A C 1
ATOM 2887 O O . ARG A 1 373 ? 18.747 -8.401 -32.554 1.00 97.19 373 ARG A O 1
ATOM 2894 N N . LEU A 1 374 ? 20.386 -6.996 -33.192 1.00 97.50 374 LEU A N 1
ATOM 2895 C CA . LEU A 1 374 ? 19.625 -5.757 -32.985 1.00 97.50 374 LEU A CA 1
ATOM 2896 C C . LEU A 1 374 ? 18.325 -5.692 -33.791 1.00 97.50 374 LEU A C 1
ATOM 2898 O O . LEU A 1 374 ? 17.361 -5.072 -33.350 1.00 97.50 374 LEU A O 1
ATOM 2902 N N . THR A 1 375 ? 18.304 -6.297 -34.975 1.00 97.75 375 T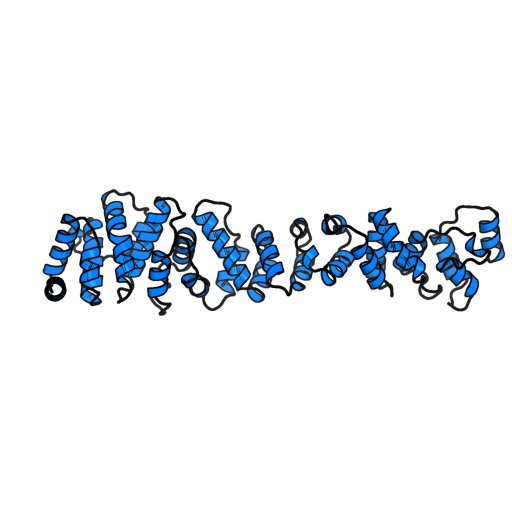HR A N 1
ATOM 2903 C CA . THR A 1 375 ? 17.152 -6.298 -35.877 1.00 97.75 375 THR A CA 1
ATOM 2904 C C . THR A 1 375 ? 17.158 -7.558 -36.730 1.00 97.75 375 THR A C 1
ATOM 2906 O O . THR A 1 375 ? 18.216 -8.121 -37.018 1.00 97.75 375 THR A O 1
ATOM 2909 N N . ARG A 1 376 ? 15.966 -8.008 -37.134 1.00 97.00 376 ARG A N 1
ATOM 2910 C CA . ARG A 1 376 ? 15.795 -9.077 -38.130 1.00 97.00 376 ARG A CA 1
ATOM 2911 C C . ARG A 1 376 ? 15.639 -8.532 -39.550 1.00 97.00 376 ARG A C 1
ATOM 2913 O O . ARG A 1 376 ? 15.665 -9.307 -40.502 1.00 97.00 376 ARG A O 1
ATOM 2920 N N . ASN A 1 377 ? 15.451 -7.223 -39.694 1.00 97.69 377 ASN A N 1
ATOM 2921 C CA . ASN A 1 377 ? 15.369 -6.544 -40.975 1.00 97.69 377 ASN A CA 1
ATOM 2922 C C . ASN A 1 377 ? 16.780 -6.361 -41.560 1.00 97.69 377 ASN A C 1
ATOM 2924 O O . ASN A 1 377 ? 17.602 -5.618 -41.022 1.00 97.69 377 ASN A O 1
ATOM 2928 N N . GLN A 1 378 ? 17.048 -7.037 -42.680 1.00 97.50 378 GLN A N 1
ATOM 2929 C CA . GLN A 1 378 ? 18.356 -7.010 -43.330 1.00 97.50 378 GLN A CA 1
ATOM 2930 C C . GLN A 1 378 ? 18.736 -5.613 -43.835 1.00 97.50 378 GLN A C 1
ATOM 2932 O O . GLN A 1 378 ? 19.907 -5.250 -43.756 1.00 97.50 378 GLN A O 1
ATOM 2937 N N . ASP A 1 379 ? 17.774 -4.816 -44.302 1.00 97.94 379 ASP A N 1
ATOM 2938 C CA . ASP A 1 379 ? 18.038 -3.456 -44.779 1.00 97.94 379 ASP A CA 1
ATOM 2939 C C . ASP A 1 379 ? 18.457 -2.555 -43.615 1.00 97.94 379 ASP A C 1
ATOM 2941 O O . ASP A 1 379 ? 19.472 -1.867 -43.690 1.00 97.94 379 ASP A O 1
ATOM 2945 N N . LEU A 1 380 ? 17.751 -2.651 -42.482 1.00 98.06 380 LEU A N 1
ATOM 2946 C CA . LEU A 1 380 ? 18.122 -1.923 -41.267 1.00 98.06 380 LEU A CA 1
ATOM 2947 C C . LEU A 1 380 ? 19.493 -2.367 -40.735 1.00 98.06 380 LEU A C 1
ATOM 2949 O O . LEU A 1 380 ? 20.272 -1.536 -40.273 1.00 98.06 380 LEU A O 1
ATOM 2953 N N . MET A 1 381 ? 19.818 -3.660 -40.816 1.00 98.25 381 MET A N 1
ATOM 2954 C CA . MET A 1 381 ? 21.150 -4.151 -40.457 1.00 98.25 381 MET A CA 1
ATOM 2955 C C . MET A 1 381 ? 22.234 -3.593 -41.389 1.00 98.25 381 MET A C 1
ATOM 2957 O O . MET A 1 381 ? 23.288 -3.169 -40.914 1.00 98.25 381 MET A O 1
ATOM 2961 N N . ASN A 1 382 ? 21.980 -3.551 -42.700 1.00 98.06 382 ASN A N 1
ATOM 2962 C CA . ASN A 1 382 ? 22.909 -2.981 -43.676 1.00 98.06 382 ASN A CA 1
ATOM 2963 C C . ASN A 1 382 ? 23.158 -1.489 -43.401 1.00 98.06 382 ASN A C 1
ATOM 2965 O O . ASN A 1 382 ? 24.310 -1.059 -43.444 1.00 98.06 382 ASN A O 1
ATOM 2969 N N . ASP A 1 383 ? 22.119 -0.726 -43.036 1.00 98.25 383 ASP A N 1
ATOM 2970 C CA . ASP A 1 383 ? 22.259 0.674 -42.614 1.00 98.25 383 ASP A CA 1
ATOM 2971 C C . ASP A 1 383 ? 23.189 0.807 -41.395 1.00 98.25 383 ASP A C 1
ATOM 2973 O O . ASP A 1 383 ? 24.070 1.667 -41.364 1.00 98.25 383 ASP A O 1
ATOM 2977 N N . LEU A 1 384 ? 23.014 -0.047 -40.378 1.00 98.50 384 LEU A N 1
ATOM 2978 C CA . LEU A 1 384 ? 23.844 -0.034 -39.168 1.00 98.50 384 LEU A CA 1
ATOM 2979 C C . LEU A 1 384 ? 25.312 -0.370 -39.469 1.00 98.50 384 LEU A C 1
ATOM 2981 O O . LEU A 1 384 ? 26.215 0.274 -38.929 1.00 98.50 384 LEU A O 1
ATOM 2985 N N . VAL A 1 385 ? 25.556 -1.360 -40.333 1.00 98.06 385 VAL A N 1
ATOM 2986 C CA . VAL A 1 385 ? 26.905 -1.731 -40.788 1.00 98.06 385 VAL A CA 1
ATOM 2987 C C . VAL A 1 385 ? 27.537 -0.594 -41.586 1.00 98.06 385 VAL A C 1
ATOM 2989 O O . VAL A 1 385 ? 28.695 -0.266 -41.336 1.00 98.06 385 VAL A O 1
ATOM 2992 N N . GLY A 1 386 ? 26.779 0.040 -42.485 1.00 97.94 386 GLY A N 1
ATOM 2993 C CA . GLY A 1 386 ? 27.236 1.194 -43.258 1.00 97.94 386 GLY A CA 1
ATOM 2994 C C . GLY A 1 386 ? 27.712 2.330 -42.356 1.00 97.94 386 GLY A C 1
ATOM 2995 O O . GLY A 1 386 ? 28.840 2.789 -42.501 1.00 97.94 386 GLY A O 1
ATOM 2996 N N . ILE A 1 387 ? 26.912 2.698 -41.350 1.00 97.81 387 ILE A N 1
ATOM 2997 C CA . ILE A 1 387 ? 27.281 3.730 -40.367 1.00 97.81 387 ILE A CA 1
ATOM 2998 C C . ILE A 1 387 ? 28.553 3.343 -39.590 1.00 97.81 387 ILE A C 1
ATOM 3000 O O . ILE A 1 387 ? 29.411 4.186 -39.332 1.00 97.81 387 ILE A O 1
ATOM 3004 N N . ALA A 1 388 ? 28.707 2.074 -39.199 1.00 97.38 388 ALA A N 1
ATOM 3005 C CA . ALA A 1 388 ? 29.909 1.623 -38.497 1.00 97.38 388 ALA A CA 1
ATOM 3006 C C . ALA A 1 388 ? 31.165 1.687 -39.392 1.00 97.38 388 ALA A C 1
ATOM 3008 O O . ALA A 1 388 ? 32.236 2.080 -38.919 1.00 97.38 388 ALA A O 1
ATOM 3009 N N . ASP A 1 389 ? 31.043 1.345 -40.677 1.00 97.62 389 ASP A N 1
ATOM 3010 C CA . ASP A 1 389 ? 32.150 1.311 -41.644 1.00 97.62 389 ASP A CA 1
ATOM 3011 C C . ASP A 1 389 ? 32.748 2.697 -41.944 1.00 97.62 389 ASP A C 1
ATOM 3013 O O . ASP A 1 389 ? 33.917 2.799 -42.322 1.00 97.62 389 ASP A O 1
ATOM 3017 N N . GLU A 1 390 ? 32.013 3.784 -41.689 1.00 96.44 390 GLU A N 1
ATOM 3018 C CA . GLU A 1 390 ? 32.495 5.159 -41.887 1.00 96.44 390 GLU A CA 1
ATOM 3019 C C . GLU A 1 390 ? 33.704 5.502 -40.991 1.00 96.44 390 GLU A C 1
ATOM 3021 O O . GLU A 1 390 ? 34.604 6.251 -41.389 1.00 96.44 390 GLU A O 1
ATOM 3026 N N . SER A 1 391 ? 33.800 4.898 -39.801 1.00 96.31 391 SER A N 1
ATOM 3027 C CA . SER A 1 391 ? 34.855 5.182 -38.815 1.00 96.31 391 SER A CA 1
ATOM 3028 C C . SER A 1 391 ? 35.932 4.094 -38.751 1.00 96.31 391 SER A C 1
ATOM 3030 O O . SER A 1 391 ? 35.697 2.922 -39.043 1.00 96.31 391 SER A O 1
ATOM 3032 N N . LYS A 1 392 ? 37.155 4.454 -38.335 1.00 96.44 392 LYS A N 1
ATOM 3033 C CA . LYS A 1 392 ? 38.247 3.477 -38.172 1.00 96.44 392 LYS A CA 1
ATOM 3034 C C . LYS A 1 392 ? 37.925 2.467 -37.066 1.00 96.44 392 LYS A C 1
ATOM 3036 O O . LYS A 1 392 ? 38.185 1.274 -37.225 1.00 96.44 392 LYS A O 1
ATOM 3041 N N . GLU A 1 393 ? 37.365 2.952 -35.965 1.00 96.62 393 GLU A N 1
ATOM 3042 C CA . GLU A 1 393 ? 36.953 2.175 -34.801 1.00 96.62 393 GLU A CA 1
ATOM 3043 C C . GLU A 1 393 ? 35.819 1.218 -35.172 1.00 96.62 393 GLU A C 1
ATOM 3045 O O . GLU A 1 393 ? 35.900 0.030 -34.867 1.00 96.62 393 GLU A O 1
ATOM 3050 N N . GLY A 1 394 ? 34.814 1.694 -35.911 1.00 97.31 394 GLY A N 1
ATOM 3051 C CA . GLY A 1 394 ? 33.708 0.862 -36.372 1.00 97.31 394 GLY A CA 1
ATOM 3052 C C . GLY A 1 394 ? 34.148 -0.206 -37.377 1.00 97.31 394 GLY A C 1
ATOM 3053 O O . GLY A 1 394 ? 33.775 -1.366 -37.219 1.00 97.31 394 GLY A O 1
ATOM 3054 N N . ARG A 1 395 ? 35.069 0.092 -38.306 1.00 97.31 395 ARG A N 1
ATOM 3055 C CA . ARG A 1 395 ? 35.707 -0.945 -39.146 1.00 97.31 395 ARG A CA 1
ATOM 3056 C C . ARG A 1 395 ? 36.428 -2.012 -38.327 1.00 97.31 395 ARG A C 1
ATOM 3058 O O . ARG A 1 395 ? 36.371 -3.196 -38.655 1.00 97.31 395 ARG A O 1
ATOM 3065 N N . SER A 1 396 ? 37.123 -1.611 -37.263 1.00 96.69 396 SER A N 1
ATOM 3066 C CA . SER A 1 396 ? 37.770 -2.557 -36.347 1.00 96.69 396 SER A CA 1
ATOM 3067 C C . SER A 1 396 ? 36.747 -3.403 -35.586 1.00 96.69 396 SER A C 1
ATOM 3069 O O . SER A 1 396 ? 36.944 -4.607 -35.431 1.00 96.69 396 SER A O 1
ATOM 3071 N N . PHE A 1 397 ? 35.644 -2.793 -35.149 1.00 96.81 397 PHE A N 1
ATOM 3072 C CA . PHE A 1 397 ? 34.528 -3.478 -34.506 1.00 96.81 397 PHE A CA 1
ATOM 3073 C C . PHE A 1 397 ? 33.906 -4.531 -35.438 1.00 96.81 397 PHE A C 1
ATOM 3075 O O . PHE A 1 397 ? 33.804 -5.695 -35.053 1.00 96.81 397 PHE A O 1
ATOM 3082 N N . LEU A 1 398 ? 33.586 -4.157 -36.683 1.00 96.69 398 LEU A N 1
ATOM 3083 C CA . LEU A 1 398 ? 32.980 -5.035 -37.692 1.00 96.69 398 LEU A CA 1
ATOM 3084 C C . LEU A 1 398 ? 33.867 -6.229 -38.061 1.00 96.69 398 LEU A C 1
ATOM 3086 O O . LEU A 1 398 ? 33.361 -7.327 -38.275 1.00 96.69 398 LEU A O 1
A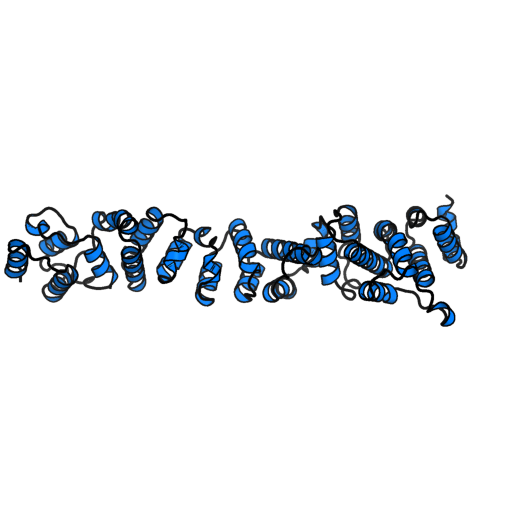TOM 3090 N N . LYS A 1 399 ? 35.196 -6.073 -38.075 1.00 96.00 399 LYS A N 1
ATOM 3091 C CA . LYS A 1 399 ? 36.109 -7.208 -38.307 1.00 96.00 399 LYS A CA 1
ATOM 3092 C C . LYS A 1 399 ? 35.941 -8.326 -37.281 1.00 96.00 399 LYS A C 1
ATOM 3094 O O . LYS A 1 399 ? 36.135 -9.482 -37.631 1.00 96.00 399 LYS A O 1
ATOM 3099 N N . ARG A 1 400 ? 35.567 -8.001 -36.039 1.00 94.56 400 ARG A N 1
ATOM 3100 C CA . ARG A 1 400 ? 35.293 -8.997 -34.990 1.00 94.56 400 ARG A CA 1
ATOM 3101 C C . ARG A 1 400 ? 33.915 -9.640 -35.113 1.00 94.56 400 ARG A C 1
ATOM 3103 O O . ARG A 1 400 ? 33.680 -10.644 -34.461 1.00 94.56 400 ARG A O 1
ATOM 3110 N N . LEU A 1 401 ? 33.017 -9.061 -35.909 1.00 89.94 401 LEU A N 1
ATOM 3111 C CA . LEU A 1 401 ? 31.718 -9.654 -36.222 1.00 89.94 401 LEU A CA 1
ATOM 3112 C C . LEU A 1 401 ? 31.831 -10.768 -37.271 1.00 89.94 401 LEU A C 1
ATOM 3114 O O . LEU A 1 401 ? 31.028 -11.693 -37.273 1.00 89.94 401 LEU A O 1
ATOM 3118 N N . ALA A 1 402 ? 32.813 -10.655 -38.171 1.00 77.00 402 ALA A N 1
ATOM 3119 C CA . ALA A 1 402 ? 33.068 -11.615 -39.246 1.00 77.00 402 ALA A CA 1
ATOM 3120 C C . ALA A 1 402 ? 33.838 -12.875 -38.791 1.00 77.00 402 ALA A C 1
ATOM 3122 O O . ALA A 1 402 ? 34.043 -13.781 -39.600 1.00 77.00 402 ALA A O 1
ATOM 3123 N N . VAL A 1 403 ? 34.277 -12.908 -37.528 1.00 56.44 403 VAL A N 1
ATOM 3124 C CA . VAL A 1 403 ? 34.940 -14.039 -36.856 1.00 56.44 403 VAL A CA 1
ATOM 3125 C C . VAL A 1 403 ? 33.929 -14.727 -35.952 1.00 56.44 403 VAL A C 1
ATOM 3127 O O . VAL A 1 403 ? 33.880 -15.976 -35.975 1.00 56.44 403 VAL A O 1
#

Secondary structure (DSSP, 8-state):
-HHHHHHHHHTT----HHHHHHHHHHHS-STTTTHHHHHHHHH--SSGGGGS---HHHHHHHHHTTTTTTTSPPPPHHHHHHHHHHHHHSHHHHHHHHHHHHHTT-TTHHHHHHHHHHHS-STTHHHHGGG-HHHHHHHHHH-GGGGSSGGGGTS-HHHHHHHHHT---HHHHHHHHHHHTTS--HHHHHHHHHH-HHHHHHHHHHHHHHHHTT-SPPPPHHHHHHHHHT-SS-HHHHHGGG--BHHHHHHHHHHHTTTTTSS--S-HHHHHHHHHH-B--S-HHHHHHHHHHHHHHHHHS--TT-HHHHHHHHHHHHHHHHTT-S-HHHHHHHHTTSPP--GGGTT-HHHHHHHHHHHHHHHTT--HHHHTTS-S-HHHHHHHHHHHHTSHHHHHHHHTT--

pLDDT: mean 91.56, std 9.9, range [39.44, 98.5]

Foldseek 3Di:
DVVVLVVCLVVVPLDQLLVVLQVQCVVQVACPRPVVLLCCSQAVPPDPSSSNPDDLLSSLLNVLQVPSPRGGDHYDPVSLLCLLVCCVVPVLSSLVSLLSNQVNVPVCSLSSLVSNLVRDDLVCPLVSCQVRLSSNQSNCLVPVCSLLDLCLVVHDPVSSLSSLLSDQDQVSLLSNLLNPQVDQDLSNLQSCCVRPVPSLLVSQLVQQLCVQQVHDDHGHPSSVCNQQPVDPPHSLLVPLQPAAALSSLLVSLVVCDLPNLVDDDSPLLSNLVNVVRHDYRHDPLSVLLSLLSLLLSCLSDQAENSLSSLLVRVVVNLVCVVVVVHDPVSVVSNLVSFDDDPPVCNPPPSLSSLLSVLCSCLVRVYDLVSLVSNDPDVVSSVSSLVSLVVDPSSVVSVVNNVD

Radius of gyration: 36.67 Å; chains: 1; bounding box: 83×36×102 Å

Sequence (403 aa):
MLAEVYSMVERGEHVDATDLLSMLSETMPTPEDGSTLKSDIVNGAGTELSKVAISDLEVLEFFASGRGRDALPLPGSNRIGAVAKLAKSQPERTLKMVENAINHAFPEADTLVDQVRTALDRSGLFARLDSYPQLRSQLVAKDLDLLDNPHLLKITLSERDALLAMVSEEALAARLIERLIRIDDTSAAALFMVRFPRAVDQAVLSRMAAFFAGRGPAVPSAWKSAVDTISKPSFVQRNVSKITSYSELGVLLAKAGPRTFVGQQSGAHLWVQALARSAVDVPDRQQTWILAHVLALALACPCHGFERGFEIAFERVHSDILTGQLSGEAFEFLVRQFPQVHWWQEWDSGYRLRLAVVNAYVRSDMDPKSFARLTRNQDLMNDLVGIADESKEGRSFLKRLAV

Organism: NCBI:txid1335967